Protein AF-0000000086880090 (afdb_homodimer)

Radius of gyration: 25.39 Å; Cα contacts (8 Å, |Δi|>4): 972; chains: 2; bounding box: 59×83×67 Å

pLDDT: mean 84.05, std 15.96, range [33.5, 98.44]

Sequence (552 aa):
MSNILFWSPFAGSGSTSSAVISAYAMALQYRTRILLVNTGPAESGIEASLPSIESGHTDSLFRFEEGGWDAAERLHISGSLNKHNLRDYTKPLLQERLDLLTGRINRMERSQKEHVDTLKALLNVANEYYDLVLLDVDRDGLDAAALLAQADYVVVNLTQNMRDLELFFEQIRPERLSNQNMHVVINKYDPQARATVNNIRRRFRYKGSISILPYTTGFLDAANRRDTAAYLQLEGLSDSRDPRKGSMAASMAELARLIMDGAGMRTVLKRLERGAMSNILFWSPFAGSGSTSSAVISAYAMALQYRTRILLVNTGPAESGIEASLPSIESGHTDSLFRFEEGGWDAAERLHISGSLNKHNLRDYTKPLLQERLDLLTGRINRMERSQKEHVDTLKALLNVANEYYDLVLLDVDRDGLDAAALLAQADYVVVNLTQNMRDLELFFEQIRPERLSNQNMHVVINKYDPQARATVNNIRRRFRYKGSISILPYTTGFLDAANRRDTAAYLQLEGLSDSRDPRKGSMAASMAELARLIMDGAGMRTVLKRLERGA

Solvent-accessible surface area (backbone atoms only — not comparable to full-atom values): 29354 Å² total; per-residue (Å²): 106,40,40,34,33,27,31,27,98,53,69,68,27,46,33,45,57,48,43,52,50,40,51,50,33,35,35,72,73,37,100,42,32,33,37,37,36,42,73,48,51,46,73,38,70,60,46,48,24,34,63,71,78,65,73,65,72,78,74,79,67,75,47,73,90,66,31,16,40,56,39,53,48,52,29,46,74,71,66,67,59,39,56,83,55,53,62,75,30,36,44,75,76,37,87,88,20,29,32,32,34,43,18,36,75,73,80,65,90,61,54,71,64,57,50,51,53,49,50,52,54,49,50,56,34,44,45,70,64,26,49,33,39,39,37,40,50,60,64,82,42,90,52,38,64,61,48,59,71,66,36,64,24,35,37,37,30,33,46,73,48,46,69,60,47,47,46,37,68,71,46,46,35,66,73,75,41,66,86,54,54,59,36,39,34,31,27,65,38,55,92,84,34,76,65,32,72,68,50,50,31,62,75,67,68,52,84,69,58,74,42,52,38,51,62,51,57,67,56,54,46,22,30,57,69,18,36,34,62,62,51,48,53,51,33,62,60,49,40,81,76,68,50,52,87,73,34,66,34,37,25,36,51,50,42,26,50,51,50,35,52,71,61,57,41,48,64,51,51,50,47,52,59,66,69,95,107,40,40,34,33,27,32,28,96,52,68,67,28,46,34,45,59,49,43,52,48,40,51,51,34,35,36,74,75,37,101,42,33,34,37,38,36,40,73,47,50,46,72,38,70,62,46,47,24,33,64,71,78,66,71,67,71,77,74,76,68,77,46,72,89,67,30,16,41,57,38,52,48,52,30,45,75,71,67,66,60,37,56,82,54,51,63,75,29,36,43,76,77,37,88,90,20,28,32,33,33,43,18,36,76,74,82,64,90,63,53,69,64,60,49,50,54,50,49,52,54,50,49,56,34,44,46,70,62,25,50,32,39,40,36,41,49,61,64,84,42,91,53,40,64,62,49,59,72,67,36,62,23,35,38,38,29,33,47,72,48,47,68,60,46,49,47,37,69,70,46,46,35,66,72,73,42,66,86,53,52,58,36,39,36,31,25,65,39,54,91,84,34,76,65,34,71,69,49,48,30,61,74,66,68,50,84,70,58,73,41,51,37,50,61,50,58,67,56,54,45,22,32,57,68,18,35,34,64,61,51,49,54,51,33,60,60,49,41,82,77,69,52,52,86,73,34,63,35,37,25,35,51,50,41,26,50,51,51,35,53,72,60,56,40,50,64,49,51,51,47,52,58,69,70,96

Structure (mmCIF, N/CA/C/O backbone):
data_AF-0000000086880090-model_v1
#
loop_
_entity.id
_entity.type
_entity.pdbx_description
1 polymer 'AAA domain-containing protein'
#
loop_
_atom_site.group_PDB
_atom_site.id
_atom_site.type_symbol
_atom_site.label_atom_id
_atom_site.label_alt_id
_atom_site.label_comp_id
_atom_site.label_asym_id
_atom_site.label_entity_id
_atom_site.label_seq_id
_atom_site.pdbx_PDB_ins_code
_atom_site.Cartn_x
_atom_site.Cartn_y
_atom_site.Cartn_z
_atom_site.occupancy
_atom_site.B_iso_or_equiv
_atom_site.auth_seq_id
_atom_site.auth_comp_id
_atom_site.auth_asym_id
_atom_site.auth_atom_id
_atom_site.pdbx_PDB_model_num
ATOM 1 N N . MET A 1 1 ? 3.793 31.688 6.883 1 72.12 1 MET A N 1
ATOM 2 C CA . MET A 1 1 ? 2.717 30.766 6.512 1 72.12 1 MET A CA 1
ATOM 3 C C . MET A 1 1 ? 3.186 29.781 5.457 1 72.12 1 MET A C 1
ATOM 5 O O . MET A 1 1 ? 3.943 30.141 4.551 1 72.12 1 MET A O 1
ATOM 9 N N . SER A 1 2 ? 3.139 28.516 5.812 1 85.12 2 SER A N 1
ATOM 10 C CA . SER A 1 2 ? 3.771 27.516 4.961 1 85.12 2 SER A CA 1
ATOM 11 C C . SER A 1 2 ? 2.766 26.469 4.508 1 85.12 2 SER A C 1
ATOM 13 O O . SER A 1 2 ? 1.924 26.031 5.293 1 85.12 2 SER A O 1
ATOM 15 N N . ASN A 1 3 ? 2.777 26.25 3.232 1 91.5 3 ASN A N 1
ATOM 16 C CA . ASN A 1 3 ? 2.059 25.125 2.646 1 91.5 3 ASN A CA 1
ATOM 17 C C . ASN A 1 3 ? 2.934 23.875 2.578 1 91.5 3 ASN A C 1
ATOM 19 O O . ASN A 1 3 ? 3.965 23.875 1.904 1 91.5 3 ASN A O 1
ATOM 23 N N . ILE A 1 4 ? 2.438 22.906 3.318 1 94.31 4 ILE A N 1
ATOM 24 C CA . ILE A 1 4 ? 3.191 21.656 3.375 1 94.31 4 ILE A CA 1
ATOM 25 C C . ILE A 1 4 ? 2.414 20.547 2.664 1 94.31 4 ILE A C 1
ATOM 27 O O . ILE A 1 4 ? 1.263 20.266 3.01 1 94.31 4 ILE A O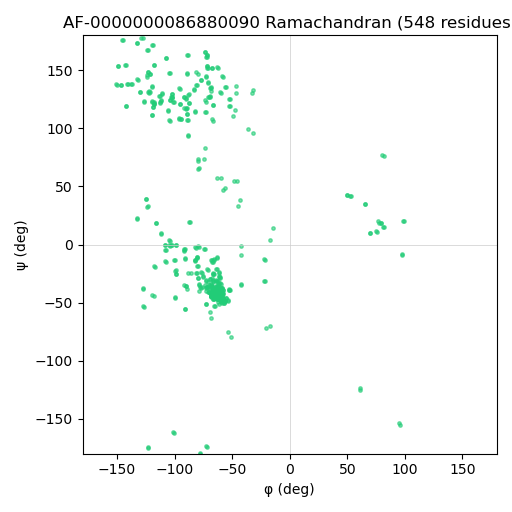 1
ATOM 31 N N . LEU A 1 5 ? 3.049 19.969 1.725 1 93.38 5 LEU A N 1
ATOM 32 C CA . LEU A 1 5 ? 2.406 18.922 0.937 1 93.38 5 LEU A CA 1
ATOM 33 C C . LEU A 1 5 ? 2.881 17.531 1.376 1 93.38 5 LEU A C 1
ATOM 35 O O . LEU A 1 5 ? 4.086 17.297 1.482 1 93.38 5 LEU A O 1
ATOM 39 N N . PHE A 1 6 ? 1.954 16.672 1.699 1 95.5 6 PHE A N 1
ATOM 40 C CA . PHE A 1 6 ? 2.25 15.266 1.931 1 95.5 6 PHE A CA 1
ATOM 41 C C . PHE A 1 6 ? 2.018 14.445 0.667 1 95.5 6 PHE A C 1
ATOM 43 O O . PHE A 1 6 ? 0.902 14.406 0.142 1 95.5 6 PHE A O 1
ATOM 50 N N . TRP A 1 7 ? 3.035 13.812 0.22 1 93.5 7 TRP A N 1
ATOM 51 C CA . TRP A 1 7 ? 2.977 13.195 -1.102 1 93.5 7 TRP A CA 1
ATOM 52 C C . TRP A 1 7 ? 3.854 11.953 -1.162 1 93.5 7 TRP A C 1
ATOM 54 O O . TRP A 1 7 ? 4.805 11.812 -0.387 1 93.5 7 TRP A O 1
ATOM 64 N N . SER A 1 8 ? 3.48 11.055 -2.039 1 94.56 8 SER A N 1
ATOM 65 C CA . SER A 1 8 ? 4.293 9.891 -2.379 1 94.56 8 SER A CA 1
ATOM 66 C C . SER A 1 8 ? 4.117 9.5 -3.844 1 94.56 8 SER A C 1
ATOM 68 O O . SER A 1 8 ? 3.006 9.547 -4.375 1 94.56 8 SER A O 1
ATOM 70 N N . PRO A 1 9 ? 5.203 9.195 -4.469 1 91.12 9 PRO A N 1
ATOM 71 C CA . PRO A 1 9 ? 5.047 8.68 -5.832 1 91.12 9 PRO A CA 1
ATOM 72 C C . PRO A 1 9 ? 4.523 7.25 -5.863 1 91.12 9 PRO A C 1
ATOM 74 O O . PRO A 1 9 ? 4.219 6.723 -6.938 1 91.12 9 PRO A O 1
ATOM 77 N N . PHE A 1 10 ? 4.363 6.641 -4.684 1 90.25 10 PHE A N 1
ATOM 78 C CA . PHE A 1 10 ? 3.98 5.234 -4.645 1 90.25 10 PHE A CA 1
ATOM 79 C C . PHE A 1 10 ? 2.676 5.051 -3.877 1 90.25 10 PHE A C 1
ATOM 81 O O . PHE A 1 10 ? 2.434 5.734 -2.879 1 90.25 10 PHE A O 1
ATOM 88 N N . ALA A 1 11 ? 1.92 4.07 -4.328 1 83.62 11 ALA A N 1
ATOM 89 C CA . ALA A 1 11 ? 0.669 3.748 -3.646 1 83.62 11 ALA A CA 1
ATOM 90 C C . ALA A 1 11 ? 0.93 2.959 -2.367 1 83.62 11 ALA A C 1
ATOM 92 O O . ALA A 1 11 ? 1.826 2.111 -2.324 1 83.62 11 ALA A O 1
ATOM 93 N N . GLY A 1 12 ? 0.155 3.281 -1.361 1 87.38 12 GLY A N 1
ATOM 94 C CA . GLY A 1 12 ? 0.191 2.477 -0.151 1 87.38 12 GLY A CA 1
ATOM 95 C C . GLY A 1 12 ? 1.375 2.797 0.743 1 87.38 12 GLY A C 1
ATOM 96 O O . GLY A 1 12 ? 1.764 1.98 1.581 1 87.38 12 GLY A O 1
ATOM 97 N N . SER A 1 13 ? 1.98 3.949 0.539 1 92.81 13 SER A N 1
ATOM 98 C CA . SER A 1 13 ? 3.186 4.293 1.286 1 92.81 13 SER A CA 1
ATOM 99 C C . SER A 1 13 ? 2.842 4.848 2.664 1 92.81 13 SER A C 1
ATOM 101 O O . SER A 1 13 ? 3.721 5 3.514 1 92.81 13 SER A O 1
ATOM 103 N N . GLY A 1 14 ? 1.614 5.207 2.895 1 93.38 14 GLY A N 1
ATOM 104 C CA . GLY A 1 14 ? 1.23 5.727 4.195 1 93.38 14 GLY A CA 1
ATOM 105 C C . GLY A 1 14 ? 1.157 7.242 4.234 1 93.38 14 GLY A C 1
ATOM 106 O O . GLY A 1 14 ? 1.216 7.844 5.309 1 93.38 14 GLY A O 1
ATOM 107 N N . SER A 1 15 ? 1.037 7.914 3.107 1 93.94 15 SER A N 1
ATOM 108 C CA . SER A 1 15 ? 1.013 9.367 3.002 1 93.94 15 SER A CA 1
ATOM 109 C C . SER A 1 15 ? -0.162 9.961 3.773 1 93.94 15 SER A C 1
ATOM 111 O O . SER A 1 15 ? -0.002 10.938 4.504 1 93.94 15 SER A O 1
ATOM 113 N N . THR A 1 16 ? -1.313 9.359 3.643 1 93.38 16 THR A N 1
ATOM 114 C CA . THR A 1 16 ? -2.512 9.828 4.328 1 93.38 16 THR A CA 1
ATOM 115 C C . THR A 1 16 ? -2.338 9.742 5.84 1 93.38 16 THR A C 1
ATOM 117 O O . THR A 1 16 ? -2.611 10.711 6.559 1 93.38 16 THR A O 1
ATOM 120 N N . SER A 1 17 ? -1.848 8.633 6.285 1 95.25 17 SER A N 1
ATOM 121 C CA . SER A 1 17 ? -1.604 8.453 7.715 1 95.25 17 SER A CA 1
ATOM 122 C C . SER A 1 17 ? -0.568 9.445 8.227 1 95.25 17 SER A C 1
ATOM 124 O O . SER A 1 17 ? -0.733 10.031 9.297 1 95.25 17 SER A O 1
ATOM 126 N N . SER A 1 18 ? 0.436 9.609 7.457 1 96.88 18 SER A N 1
ATOM 127 C CA . SER A 1 18 ? 1.493 10.547 7.82 1 96.88 18 SER A CA 1
ATOM 128 C C . SER A 1 18 ? 0.951 11.969 7.965 1 96.88 18 SER A C 1
ATOM 130 O O . SER A 1 18 ? 1.354 12.703 8.867 1 96.88 18 SER A O 1
ATOM 132 N N . ALA A 1 19 ? 0.094 12.352 7.105 1 96.62 19 ALA A N 1
ATOM 133 C CA . ALA A 1 19 ? -0.501 13.68 7.145 1 96.62 19 ALA A CA 1
ATOM 134 C C . ALA A 1 19 ? -1.297 13.891 8.43 1 96.62 19 ALA A C 1
ATOM 136 O O . ALA A 1 19 ? -1.12 14.898 9.117 1 96.62 19 ALA A O 1
ATOM 137 N N . VAL A 1 20 ? -2.086 12.953 8.758 1 96.5 20 VAL A N 1
ATOM 138 C CA . VAL A 1 20 ? -2.928 13.062 9.945 1 96.5 20 VAL A CA 1
ATOM 139 C C . VAL A 1 20 ? -2.057 13.039 11.203 1 96.5 20 VAL A C 1
ATOM 141 O O . VAL A 1 20 ? -2.254 13.836 12.117 1 96.5 20 VAL A O 1
ATOM 144 N N . ILE A 1 21 ? -1.117 12.148 11.234 1 96.88 21 ILE A N 1
ATOM 145 C CA . ILE A 1 21 ? -0.225 12.016 12.383 1 96.88 21 ILE A CA 1
ATOM 146 C C . ILE A 1 21 ? 0.552 13.32 12.578 1 96.88 21 ILE A C 1
ATOM 148 O O . ILE A 1 21 ? 0.657 13.82 13.703 1 96.88 21 ILE A O 1
ATOM 152 N N . SER A 1 22 ? 1.035 13.852 11.484 1 96.69 22 SER A N 1
ATOM 153 C CA . SER A 1 22 ? 1.801 15.094 11.547 1 96.69 22 SER A CA 1
ATOM 154 C C . SER A 1 22 ? 0.937 16.25 12.039 1 96.69 22 SER A C 1
ATOM 156 O O . SER A 1 22 ? 1.379 17.062 12.852 1 96.69 22 SER A O 1
ATOM 158 N N . ALA A 1 23 ? -0.239 16.328 11.5 1 96.56 23 ALA A N 1
ATOM 159 C CA . ALA A 1 23 ? -1.153 17.391 11.891 1 96.56 23 ALA A CA 1
ATOM 160 C C . ALA A 1 23 ? -1.397 17.391 13.398 1 96.56 23 ALA A C 1
ATOM 162 O O . ALA A 1 23 ? -1.254 18.406 14.062 1 96.56 23 ALA A O 1
ATOM 163 N N . TYR A 1 24 ? -1.695 16.25 13.938 1 95.25 24 TYR A N 1
ATOM 164 C CA . TYR A 1 24 ? -1.95 16.141 15.367 1 95.25 24 TYR A CA 1
ATOM 165 C C . TYR A 1 24 ? -0.673 16.375 16.172 1 95.25 24 TYR A C 1
ATOM 167 O O . TYR A 1 24 ? -0.695 17.047 17.203 1 95.25 24 TYR A O 1
ATOM 175 N N . ALA A 1 25 ? 0.396 15.773 15.711 1 95.06 25 ALA A N 1
ATOM 176 C CA . ALA A 1 25 ? 1.664 15.938 16.406 1 95.06 25 ALA A CA 1
ATOM 177 C C . ALA A 1 25 ? 2.029 17.422 16.531 1 95.06 25 ALA A C 1
ATOM 179 O O . ALA A 1 25 ? 2.373 17.891 17.625 1 95.06 25 ALA A O 1
ATOM 180 N N . MET A 1 26 ? 1.94 18.125 15.469 1 94.44 26 MET A N 1
ATOM 181 C CA . MET A 1 26 ? 2.295 19.547 15.461 1 94.44 26 MET A CA 1
ATOM 182 C C . MET A 1 26 ? 1.302 20.359 16.281 1 94.44 26 MET A C 1
ATOM 184 O O . MET A 1 26 ? 1.698 21.25 17.047 1 94.44 26 MET A O 1
ATOM 188 N N . ALA A 1 27 ? 0.046 20.031 16.094 1 93.69 27 ALA A N 1
ATOM 189 C CA . ALA A 1 27 ? -0.988 20.781 16.812 1 93.69 27 ALA A CA 1
ATOM 190 C C . ALA A 1 27 ? -0.855 20.594 18.328 1 93.69 27 ALA A C 1
ATOM 192 O O . ALA A 1 27 ? -1.131 21.5 19.094 1 93.69 27 ALA A O 1
ATOM 193 N N . LEU A 1 28 ? -0.481 19.438 18.719 1 90.56 28 LEU A N 1
ATOM 194 C CA . LEU A 1 28 ? -0.385 19.125 20.141 1 90.56 28 LEU A CA 1
ATOM 195 C C . LEU A 1 28 ? 0.905 19.688 20.734 1 90.56 28 LEU A C 1
ATOM 197 O O . LEU A 1 28 ? 0.948 20.047 21.922 1 90.56 28 LEU A O 1
ATOM 201 N N . GLN A 1 29 ? 1.884 19.797 19.984 1 88.62 29 GLN A N 1
ATOM 202 C CA . GLN A 1 29 ? 3.201 20.125 20.516 1 88.62 29 GLN A CA 1
ATOM 203 C C . GLN A 1 29 ? 3.502 21.609 20.359 1 88.62 29 GLN A C 1
ATOM 205 O O . GLN A 1 29 ? 4.316 22.172 21.094 1 88.62 29 GLN A O 1
ATOM 210 N N . TYR A 1 30 ? 2.85 22.172 19.375 1 88.06 30 TYR A N 1
ATOM 211 C CA . TYR A 1 30 ? 3.143 23.562 19.094 1 88.06 30 TYR A CA 1
ATOM 212 C C . TYR A 1 30 ? 1.874 24.406 19.141 1 88.06 30 TYR A C 1
ATOM 214 O O . TYR A 1 30 ? 0.781 23.922 18.844 1 88.06 30 TYR A O 1
ATOM 222 N N . ARG A 1 31 ? 1.976 25.625 19.578 1 85 31 ARG A N 1
ATOM 223 C CA . ARG A 1 31 ? 0.855 26.562 19.562 1 85 31 ARG A CA 1
ATOM 224 C C . ARG A 1 31 ? 0.672 27.156 18.172 1 85 31 ARG A C 1
ATOM 226 O O . ARG A 1 31 ? 1.007 28.328 17.953 1 85 31 ARG A O 1
ATOM 233 N N . THR A 1 32 ? 0.215 26.422 17.281 1 88.5 32 THR A N 1
ATOM 234 C CA . THR A 1 32 ? 0.031 26.812 15.883 1 88.5 32 THR A CA 1
ATOM 235 C C . THR A 1 32 ? -1.363 26.422 15.391 1 88.5 32 THR A C 1
ATOM 237 O O . THR A 1 32 ? -1.929 25.422 15.836 1 88.5 32 THR A O 1
ATOM 240 N N . ARG A 1 33 ? -1.876 27.281 14.617 1 92.44 33 ARG A N 1
ATOM 241 C CA . ARG A 1 33 ? -3.143 26.984 13.961 1 92.44 33 ARG A CA 1
ATOM 242 C C . ARG A 1 33 ? -2.918 26.25 12.648 1 92.44 33 ARG A C 1
ATOM 244 O O . ARG A 1 33 ? -2.268 26.766 11.742 1 92.44 33 ARG A O 1
ATOM 251 N N . ILE A 1 34 ? -3.506 25.062 12.562 1 95.38 34 ILE A N 1
ATOM 252 C CA . ILE A 1 34 ? -3.219 24.203 11.422 1 95.38 34 ILE A CA 1
ATOM 253 C C . ILE A 1 34 ? -4.516 23.875 10.68 1 95.38 34 ILE A C 1
ATOM 255 O O . ILE A 1 34 ? -5.535 23.578 11.305 1 95.38 34 ILE A O 1
ATOM 259 N N . LEU A 1 35 ? -4.445 24.047 9.383 1 95.25 35 LEU A N 1
ATOM 260 C CA . LEU A 1 35 ? -5.52 23.562 8.516 1 95.25 35 LEU A CA 1
ATOM 261 C C . LEU A 1 35 ? -5.09 22.312 7.77 1 95.25 35 LEU A C 1
ATOM 263 O O . LEU A 1 35 ? -4.102 22.328 7.031 1 95.25 35 LEU A O 1
ATOM 267 N N . LEU A 1 36 ? -5.75 21.219 8.055 1 95.5 36 LEU A N 1
ATOM 268 C CA . LEU A 1 36 ? -5.57 19.984 7.309 1 95.5 36 LEU A CA 1
ATOM 269 C C . LEU A 1 36 ? -6.578 19.891 6.164 1 95.5 36 LEU A C 1
ATOM 271 O O . LEU A 1 36 ? -7.785 20.031 6.383 1 95.5 36 LEU A O 1
ATOM 275 N N . VAL A 1 37 ? -6.066 19.656 4.945 1 92.44 37 VAL A N 1
ATOM 276 C CA . VAL A 1 37 ? -6.93 19.719 3.771 1 92.44 37 VAL A CA 1
ATOM 277 C C . VAL A 1 37 ? -6.973 18.359 3.09 1 92.44 37 VAL A C 1
ATOM 279 O O . VAL A 1 37 ? -5.934 17.781 2.75 1 92.44 37 VAL A O 1
ATOM 282 N N . ASN A 1 38 ? -8.148 17.812 2.957 1 90.56 38 ASN A N 1
ATOM 283 C CA . ASN A 1 38 ? -8.375 16.656 2.096 1 90.56 38 ASN A CA 1
ATOM 284 C C . ASN A 1 38 ? -8.555 17.078 0.639 1 90.56 38 ASN A C 1
ATOM 286 O O . ASN A 1 38 ? -9.555 17.703 0.285 1 90.56 38 ASN A O 1
ATOM 290 N N . THR A 1 39 ? -7.68 16.719 -0.225 1 85.94 39 THR A N 1
ATOM 291 C CA . THR A 1 39 ? -7.738 17.156 -1.616 1 85.94 39 THR A CA 1
ATOM 292 C C . THR A 1 39 ? -8.516 16.156 -2.465 1 85.94 39 THR A C 1
ATOM 294 O O . THR A 1 39 ? -8.734 16.375 -3.656 1 85.94 39 THR A O 1
ATOM 297 N N . GLY A 1 40 ? -8.898 15.062 -1.869 1 81.62 40 GLY A N 1
ATOM 298 C CA . GLY A 1 40 ? -9.68 14.047 -2.557 1 81.62 40 GLY A CA 1
ATOM 299 C C . GLY A 1 40 ? -11.156 14.102 -2.238 1 81.62 40 GLY A C 1
ATOM 300 O O . GLY A 1 40 ? -11.664 15.148 -1.819 1 81.62 40 GLY A O 1
ATOM 301 N N . PRO A 1 41 ? -11.82 13.023 -2.527 1 82.81 41 PRO A N 1
ATOM 302 C CA . PRO A 1 41 ? -13.258 12.977 -2.223 1 82.81 41 PRO A CA 1
ATOM 303 C C . PRO A 1 41 ? -13.539 12.969 -0.722 1 82.81 41 PRO A C 1
ATOM 305 O O . PRO A 1 41 ? -12.719 12.484 0.063 1 82.81 41 PRO A O 1
ATOM 308 N N . ALA A 1 42 ? -14.695 13.5 -0.476 1 83.25 42 ALA A N 1
ATOM 309 C CA . ALA A 1 42 ? -15.133 13.461 0.916 1 83.25 42 ALA A CA 1
ATOM 310 C C . ALA A 1 42 ? -15.203 12.023 1.432 1 83.25 42 ALA A C 1
ATOM 312 O O . ALA A 1 42 ? -15.438 11.094 0.659 1 83.25 42 ALA A O 1
ATOM 313 N N . GLU A 1 43 ? -14.883 11.836 2.688 1 83.25 43 GLU A N 1
ATOM 314 C CA . GLU A 1 43 ? -14.977 10.57 3.416 1 83.25 43 GLU A CA 1
ATOM 315 C C . GLU A 1 43 ? -13.867 9.609 3.01 1 83.25 43 GLU A C 1
ATOM 317 O O . GLU A 1 43 ? -13.906 8.422 3.342 1 83.25 43 GLU A O 1
ATOM 322 N N . SER A 1 44 ? -12.922 10.125 2.295 1 85.5 44 SER A N 1
ATOM 323 C CA . SER A 1 44 ? -11.766 9.32 1.904 1 85.5 44 SER A CA 1
ATOM 324 C C . SER A 1 44 ? -10.469 9.906 2.447 1 85.5 44 SER A C 1
ATOM 326 O O . SER A 1 44 ? -10.484 10.969 3.078 1 85.5 44 SER A O 1
ATOM 328 N N . GLY A 1 45 ? -9.445 9.172 2.281 1 87.56 45 GLY A N 1
ATOM 329 C CA . GLY A 1 45 ? -8.164 9.68 2.734 1 87.56 45 GLY A CA 1
ATOM 330 C C . GLY A 1 45 ? -8.125 9.953 4.227 1 87.56 45 GLY A C 1
ATOM 331 O O . GLY A 1 45 ? -8.469 9.086 5.031 1 87.56 45 GLY A O 1
ATOM 332 N N . ILE A 1 46 ? -7.77 11.18 4.547 1 89.44 46 ILE A N 1
ATOM 333 C CA . ILE A 1 46 ? -7.562 11.562 5.938 1 89.44 46 ILE A CA 1
ATOM 334 C C . ILE A 1 46 ? -8.883 11.484 6.695 1 89.44 46 ILE A C 1
ATOM 336 O O . ILE A 1 46 ? -8.898 11.234 7.902 1 89.44 46 ILE A O 1
ATOM 340 N N . GLU A 1 47 ? -9.992 11.609 6.027 1 89.75 47 GLU A N 1
ATOM 341 C CA . GLU A 1 47 ? -11.305 11.609 6.676 1 89.75 47 GLU A CA 1
ATOM 342 C C . GLU A 1 47 ? -11.727 10.195 7.062 1 89.75 47 GLU A C 1
ATOM 344 O O . GLU A 1 47 ? -12.508 10.016 8 1 89.75 47 GLU A O 1
ATOM 349 N N . ALA A 1 48 ? -11.18 9.273 6.383 1 88.25 48 ALA A N 1
ATOM 350 C CA . ALA A 1 48 ? -11.617 7.891 6.531 1 88.25 48 ALA A CA 1
ATOM 351 C C . ALA A 1 48 ? -11.281 7.352 7.918 1 88.25 48 ALA A C 1
ATOM 353 O O . ALA A 1 48 ? -11.922 6.414 8.406 1 88.25 48 ALA A O 1
ATOM 354 N N . SER A 1 49 ? -10.312 7.875 8.57 1 91.88 49 SER A N 1
ATOM 355 C CA . SER A 1 49 ? -9.867 7.363 9.859 1 91.88 49 SER A CA 1
ATOM 356 C C . SER A 1 49 ? -10.375 8.234 11.008 1 91.88 49 SER A C 1
ATOM 358 O O . SER A 1 49 ? -10.055 7.984 12.172 1 91.88 49 SER A O 1
ATOM 360 N N . LEU A 1 50 ? -11.086 9.266 10.648 1 91.12 50 LEU A N 1
ATOM 361 C CA . LEU A 1 50 ? -11.617 10.203 11.633 1 91.12 50 LEU A CA 1
ATOM 362 C C . LEU A 1 50 ? -13.117 9.984 11.828 1 91.12 50 LEU A C 1
ATOM 364 O O . LEU A 1 50 ? -13.797 9.453 10.945 1 91.12 50 LEU A O 1
ATOM 368 N N . PRO A 1 51 ? -13.586 10.219 13.016 1 82.06 51 PRO A N 1
ATOM 369 C CA . PRO A 1 51 ? -15.016 10.008 13.258 1 82.06 51 PRO A CA 1
ATOM 370 C C . PRO A 1 51 ? -15.906 10.797 12.305 1 82.06 51 PRO A C 1
ATOM 372 O O . PRO A 1 51 ? -15.555 11.906 11.898 1 82.06 51 PRO A O 1
ATOM 375 N N . SER A 1 52 ? -16.922 9.922 11.875 1 68.25 52 SER A N 1
ATOM 376 C CA . SER A 1 52 ? -17.906 10.625 11.055 1 68.25 52 SER A CA 1
ATOM 377 C C . SER A 1 52 ? -18.688 11.641 11.883 1 68.25 52 SER A C 1
ATOM 379 O O . SER A 1 52 ? -18.922 11.422 13.078 1 68.25 52 SER A O 1
ATOM 381 N N . ILE A 1 53 ? -18.562 12.695 11.844 1 52.66 53 ILE A N 1
ATOM 382 C CA . ILE A 1 53 ? -19.438 13.594 12.57 1 52.66 53 ILE A CA 1
ATOM 383 C C . ILE A 1 53 ? -20.891 13.18 12.359 1 52.66 53 ILE A C 1
ATOM 385 O O . ILE A 1 53 ? -21.422 13.297 11.25 1 52.66 53 ILE A O 1
ATOM 389 N N . GLU A 1 54 ? -21.203 11.914 12.664 1 46.44 54 GLU A N 1
ATOM 390 C CA . GLU A 1 54 ? -22.656 11.695 12.703 1 46.44 54 GLU A CA 1
ATOM 391 C C . GLU A 1 54 ? -23.391 12.938 13.18 1 46.44 54 GLU A C 1
ATOM 393 O O . GLU A 1 54 ? -22.844 13.734 13.945 1 46.44 54 GLU A O 1
ATOM 398 N N . SER A 1 55 ? -24.391 13.281 12.398 1 38.47 55 SER A N 1
ATOM 399 C CA . SER A 1 55 ? -25.469 14.188 12.742 1 38.47 55 SER A CA 1
ATOM 400 C C . SER A 1 55 ? -25.969 13.945 14.156 1 38.47 55 SER A C 1
ATOM 402 O O . SER A 1 55 ? -27.125 14.266 14.484 1 38.47 55 SER A O 1
ATOM 404 N N . GLY A 1 56 ? -25.531 13.07 14.93 1 35.56 56 GLY A N 1
ATOM 405 C CA . GLY A 1 56 ? -26.422 12.969 16.078 1 35.56 56 GLY A CA 1
ATOM 406 C C . GLY A 1 56 ? -26.703 14.305 16.719 1 35.56 56 GLY A C 1
ATOM 407 O O . GLY A 1 56 ? -27.531 14.398 17.641 1 35.56 56 GLY A O 1
ATOM 408 N N . HIS A 1 57 ? -25.812 14.945 17.594 1 35 57 HIS A N 1
ATOM 409 C CA . HIS A 1 57 ? -26.5 16.078 18.188 1 35 57 HIS A CA 1
ATOM 410 C C . HIS A 1 57 ? -27.219 16.906 17.125 1 35 57 HIS A C 1
ATOM 412 O O . HIS A 1 57 ? -26.672 17.125 16.031 1 35 57 HIS A O 1
ATOM 418 N N . THR A 1 58 ? -28.672 16.938 17.234 1 34.53 58 THR A N 1
ATOM 419 C CA . THR A 1 58 ? -29.719 17.719 16.594 1 34.53 58 THR A CA 1
ATOM 420 C C . THR A 1 58 ? -29.156 19.016 16.016 1 34.53 58 THR A C 1
ATOM 422 O O . THR A 1 58 ? -29.547 19.422 14.906 1 34.53 58 THR A O 1
ATOM 425 N N . ASP A 1 59 ? -28.797 19.969 16.953 1 33.5 59 ASP A N 1
ATOM 426 C CA . ASP A 1 59 ? -28.828 21.406 16.672 1 33.5 59 ASP A CA 1
ATOM 427 C C . ASP A 1 59 ? -27.766 21.797 15.664 1 33.5 59 ASP A C 1
ATOM 429 O O . ASP A 1 59 ? -27.922 22.766 14.922 1 33.5 59 ASP A O 1
ATOM 433 N N . SER A 1 60 ? -26.5 21.594 16.047 1 35.22 60 SER A N 1
ATOM 434 C CA . SER A 1 60 ? -25.641 22.344 15.141 1 35.22 60 SER A CA 1
ATOM 435 C C . SER A 1 60 ? -25.547 21.672 13.773 1 35.22 60 SER A C 1
ATOM 437 O O . SER A 1 60 ? -25.078 20.531 13.664 1 35.22 60 SER A O 1
ATOM 439 N N . LEU A 1 61 ? -26.531 21.703 12.914 1 35.5 61 LEU A N 1
ATOM 440 C CA . LEU A 1 61 ? -26.812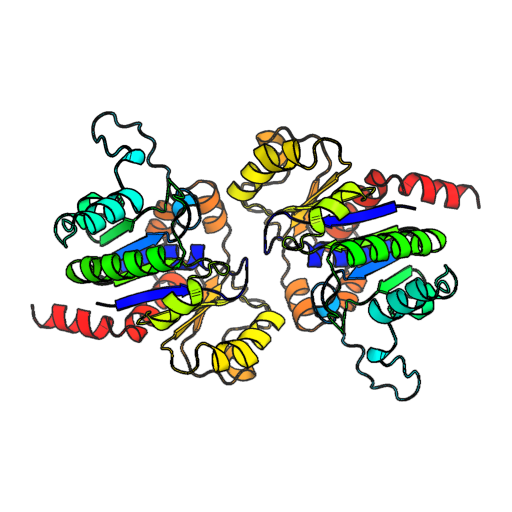 21.578 11.492 1 35.5 61 LEU A CA 1
ATOM 441 C C . LEU A 1 61 ? -25.547 21.688 10.656 1 35.5 61 LEU A C 1
ATOM 443 O O . LEU A 1 61 ? -25.469 22.5 9.734 1 35.5 61 LEU A O 1
ATOM 447 N N . PHE A 1 62 ? -24.375 21.609 11.109 1 38.94 62 PHE A N 1
ATOM 448 C CA . PHE A 1 62 ? -23.391 21.672 10.031 1 38.94 62 PHE A CA 1
ATOM 449 C C . PHE A 1 62 ? -23.609 20.531 9.047 1 38.94 62 PHE A C 1
ATOM 451 O O . PHE A 1 62 ? -23.297 19.375 9.359 1 38.94 62 PHE A O 1
ATOM 458 N N . ARG A 1 63 ? -24.75 20.375 8.445 1 40.91 63 ARG A N 1
ATOM 459 C CA . ARG A 1 63 ? -24.969 19.484 7.309 1 40.91 63 ARG A CA 1
ATOM 460 C C . ARG A 1 63 ? -23.734 19.375 6.438 1 40.91 63 ARG A C 1
ATOM 462 O O . ARG A 1 63 ? -23.188 20.391 5.984 1 40.91 63 ARG A O 1
ATOM 469 N N . PHE A 1 64 ? -22.859 18.453 6.52 1 45.34 64 PHE A N 1
ATOM 470 C CA . PHE A 1 64 ? -21.781 18.109 5.613 1 45.34 64 PHE A CA 1
ATOM 471 C C . PHE A 1 64 ? -22.047 18.641 4.211 1 45.34 64 PHE A C 1
ATOM 473 O O . PHE A 1 64 ? -21.125 19 3.486 1 45.34 64 PHE A O 1
ATOM 480 N N . GLU A 1 65 ? -23.406 18.688 3.895 1 48.38 65 GLU A N 1
ATOM 481 C CA . GLU A 1 65 ? -23.812 19.172 2.574 1 48.38 65 GLU A CA 1
ATOM 482 C C . GLU A 1 65 ? -23.375 20.609 2.35 1 48.38 65 GLU A C 1
ATOM 484 O O . GLU A 1 65 ? -23.156 21.031 1.213 1 48.38 65 GLU A O 1
ATOM 489 N N . GLU A 1 66 ? -23.172 21.438 3.535 1 56.28 66 GLU A N 1
ATOM 490 C CA . GLU A 1 66 ? -23 22.891 3.395 1 56.28 66 GLU A CA 1
ATOM 491 C C . GLU A 1 66 ? -21.562 23.312 3.68 1 56.28 66 GLU A C 1
ATOM 493 O O . GLU A 1 66 ? -21.203 24.469 3.463 1 56.28 66 GLU A O 1
ATOM 498 N N . GLY A 1 67 ? -20.688 22.391 4.008 1 63.88 67 GLY A N 1
ATOM 499 C CA . GLY A 1 67 ? -19.328 22.797 4.312 1 63.88 67 GLY A CA 1
ATOM 500 C C . GLY A 1 67 ? -18.281 22.031 3.514 1 63.88 67 GLY A C 1
ATOM 501 O O . GLY A 1 67 ? -18.594 21.406 2.5 1 63.88 67 GLY A O 1
ATOM 502 N N . GLY A 1 68 ? -17.078 22.344 3.684 1 78.94 68 GLY A N 1
ATOM 503 C CA . GLY A 1 68 ? -15.969 21.672 3.039 1 78.94 68 GLY A CA 1
ATOM 504 C C . GLY A 1 68 ? -15.516 22.359 1.76 1 78.94 68 GLY A C 1
ATOM 505 O O . GLY A 1 68 ? -15.711 23.562 1.591 1 78.94 68 GLY A O 1
ATOM 506 N N . TRP A 1 69 ? -14.992 21.547 1.015 1 80.31 69 TRP A N 1
ATOM 507 C CA . TRP A 1 69 ? -14.383 22.047 -0.212 1 80.31 69 TRP A CA 1
ATOM 508 C C . TRP A 1 69 ? -15.43 22.688 -1.121 1 80.31 69 TRP A C 1
ATOM 510 O O . TRP A 1 69 ? -15.188 23.75 -1.699 1 80.31 69 TRP A O 1
ATOM 520 N N . ASP A 1 70 ? -16.578 22.141 -1.206 1 82.81 70 ASP A N 1
ATOM 521 C CA . ASP A 1 70 ? -17.625 22.625 -2.105 1 82.81 70 ASP A CA 1
ATOM 522 C C . ASP A 1 70 ? -18.125 24 -1.688 1 82.81 70 ASP A C 1
ATOM 524 O O . ASP A 1 70 ? -18.297 24.891 -2.531 1 82.81 70 ASP A O 1
ATOM 528 N N . ALA A 1 71 ? -18.281 24.156 -0.429 1 83.06 71 ALA A N 1
ATOM 529 C CA . ALA A 1 71 ? -18.734 25.438 0.088 1 83.06 71 ALA A CA 1
ATOM 530 C C . ALA A 1 71 ? -17.656 26.5 -0.1 1 83.06 71 ALA A C 1
ATOM 532 O O . ALA A 1 71 ? -17.938 27.641 -0.503 1 83.06 71 ALA A O 1
ATOM 533 N N . ALA A 1 72 ? -16.422 26.141 0.225 1 82.94 72 ALA A N 1
ATOM 534 C CA . ALA A 1 72 ? -15.312 27.062 0.051 1 82.94 72 ALA A CA 1
ATOM 535 C C . ALA A 1 72 ? -15.172 27.484 -1.41 1 82.94 72 ALA A C 1
ATOM 537 O O . ALA A 1 72 ? -14.906 28.656 -1.705 1 82.94 72 ALA A O 1
ATOM 538 N N . GLU A 1 73 ? -15.383 26.531 -2.244 1 82.75 73 GLU A N 1
ATOM 539 C CA . GLU A 1 73 ? -15.305 26.812 -3.674 1 82.75 73 GLU A CA 1
ATOM 540 C C . GLU A 1 73 ? -16.406 27.766 -4.109 1 82.75 73 GLU A C 1
ATOM 542 O O . GLU A 1 73 ? -16.172 28.688 -4.898 1 82.75 73 GLU A O 1
ATOM 547 N N . ARG A 1 74 ? -17.562 27.562 -3.703 1 84.06 74 ARG A N 1
ATOM 548 C CA . ARG A 1 74 ? -18.672 28.438 -4.02 1 84.06 74 ARG A CA 1
ATOM 549 C C . ARG A 1 74 ? -18.406 29.859 -3.537 1 84.06 74 ARG A C 1
ATOM 551 O O . ARG A 1 74 ? -18.703 30.828 -4.246 1 84.06 74 ARG A O 1
ATOM 558 N N . LEU A 1 75 ? -17.906 29.969 -2.4 1 83.38 75 LEU A N 1
ATOM 559 C CA . LEU A 1 75 ? -17.562 31.281 -1.847 1 83.38 75 LEU A CA 1
ATOM 560 C C . LEU A 1 75 ? -16.484 31.953 -2.674 1 83.38 75 LEU A C 1
ATOM 562 O O . LEU A 1 75 ? -16.516 33.188 -2.871 1 83.38 75 LEU A O 1
ATOM 566 N N . HIS A 1 76 ? -15.555 31.141 -3.104 1 82.19 76 HIS A N 1
ATOM 567 C CA . HIS A 1 76 ? -14.492 31.688 -3.941 1 82.19 76 HIS A CA 1
ATOM 568 C C . HIS A 1 76 ? -15.047 32.219 -5.258 1 82.19 76 HIS A C 1
ATOM 570 O O . HIS A 1 76 ? -14.695 33.312 -5.68 1 82.19 76 HIS A O 1
ATOM 576 N N . ILE A 1 77 ? -15.883 31.469 -5.848 1 82.81 77 ILE A N 1
ATOM 577 C CA . ILE A 1 77 ? -16.469 31.844 -7.125 1 82.81 77 ILE A CA 1
ATOM 578 C C . ILE A 1 77 ? -17.281 33.125 -6.957 1 82.81 77 ILE A C 1
ATOM 580 O O . ILE A 1 77 ? -17.266 34 -7.836 1 82.81 77 ILE A O 1
ATOM 584 N N . SER A 1 78 ? -17.906 33.281 -5.852 1 86.81 78 SER A N 1
ATOM 585 C CA . SER A 1 78 ? -18.703 34.469 -5.59 1 86.81 78 SER A CA 1
ATOM 586 C C . SER A 1 78 ? -17.844 35.625 -5.152 1 86.81 78 SER A C 1
ATOM 588 O O . SER A 1 78 ? -18.328 36.75 -5.023 1 86.81 78 SER A O 1
ATOM 590 N N . GLY A 1 79 ? -16.578 35.375 -4.852 1 85.38 79 GLY A N 1
ATOM 591 C CA . GLY A 1 79 ? -15.664 36.406 -4.426 1 85.38 79 GLY A CA 1
ATOM 592 C C . GLY A 1 79 ? -15.797 36.75 -2.955 1 85.38 79 GLY A C 1
ATOM 593 O O . GLY A 1 79 ? -15.32 37.812 -2.514 1 85.38 79 GLY A O 1
ATOM 594 N N . SER A 1 80 ? -16.453 35.906 -2.227 1 87.69 80 SER A N 1
ATOM 595 C CA . SER A 1 80 ? -16.781 36.219 -0.838 1 87.69 80 SER A CA 1
ATOM 596 C C . SER A 1 80 ? -15.875 35.469 0.127 1 87.69 80 SER A C 1
ATOM 598 O O . SER A 1 80 ? -15.953 35.656 1.342 1 87.69 80 SER A O 1
ATOM 600 N N . LEU A 1 81 ? -15.023 34.688 -0.417 1 86.25 81 LEU A N 1
ATOM 601 C CA . LEU A 1 81 ? -14.141 33.906 0.441 1 86.25 81 LEU A CA 1
ATOM 602 C C . LEU A 1 81 ? -13.086 34.781 1.092 1 86.25 81 LEU A C 1
ATOM 604 O O . LEU A 1 81 ? -12.414 35.562 0.408 1 86.25 81 LEU A O 1
ATOM 608 N N . ASN A 1 82 ? -13.023 34.781 2.385 1 86.38 82 ASN A N 1
ATOM 609 C CA . ASN A 1 82 ? -12 35.5 3.129 1 86.38 82 ASN A CA 1
ATOM 610 C C . ASN A 1 82 ? -11.594 34.75 4.395 1 86.38 82 ASN A C 1
ATOM 612 O O . ASN A 1 82 ? -12.141 33.719 4.703 1 86.38 82 ASN A O 1
ATOM 616 N N . LYS A 1 83 ? -10.578 35.281 5.125 1 82.94 83 LYS A N 1
ATOM 617 C CA . LYS A 1 83 ? -9.969 34.594 6.27 1 82.94 83 LYS A CA 1
ATOM 618 C C . LYS A 1 83 ? -10.977 34.406 7.398 1 82.94 83 LYS A C 1
ATOM 620 O O . LYS A 1 83 ? -10.844 33.5 8.211 1 82.94 83 LYS A O 1
ATOM 625 N N . HIS A 1 84 ? -12.07 35.219 7.43 1 83.31 84 HIS A N 1
ATOM 626 C CA . HIS A 1 84 ? -13.023 35.188 8.531 1 83.31 84 HIS A CA 1
ATOM 627 C C . HIS A 1 84 ? -14.086 34.125 8.32 1 83.31 84 HIS A C 1
ATOM 629 O O . HIS A 1 84 ? -14.633 33.594 9.281 1 83.31 84 HIS A O 1
ATOM 635 N N . ASN A 1 85 ? -14.305 33.781 7.039 1 86.75 85 ASN A N 1
ATOM 636 C CA . ASN A 1 85 ? -15.398 32.844 6.805 1 86.75 85 ASN A CA 1
ATOM 637 C C . ASN A 1 85 ? -14.883 31.453 6.43 1 86.75 85 ASN A C 1
ATOM 639 O O . ASN A 1 85 ? -15.625 30.469 6.488 1 86.75 85 ASN A O 1
ATOM 643 N N . LEU A 1 86 ? -13.633 31.328 6.07 1 86.81 86 LEU A N 1
ATOM 644 C CA . LEU A 1 86 ? -13.109 30.016 5.699 1 86.81 86 LEU A CA 1
ATOM 645 C C . LEU A 1 86 ? -13.258 29.031 6.848 1 86.81 86 LEU A C 1
ATOM 647 O O . LEU A 1 86 ? -13.648 27.875 6.637 1 86.81 86 LEU A O 1
ATOM 651 N N . ARG A 1 87 ? -13 29.484 7.961 1 87.38 87 ARG A N 1
ATOM 652 C CA . ARG A 1 87 ? -13.031 28.625 9.148 1 87.38 87 ARG A CA 1
ATOM 653 C C . ARG A 1 87 ? -14.43 28.062 9.367 1 87.38 87 ARG A C 1
ATOM 655 O O . ARG A 1 87 ? -14.578 26.938 9.867 1 87.38 87 ARG A O 1
ATOM 662 N N . ASP A 1 88 ? -15.422 28.844 8.875 1 86.69 88 ASP A N 1
ATOM 663 C CA . ASP A 1 88 ? -16.812 28.422 9.062 1 86.69 88 ASP A CA 1
ATOM 664 C C . ASP A 1 88 ? -17.125 27.172 8.25 1 86.69 88 ASP A C 1
ATOM 666 O O . ASP A 1 88 ? -18.125 26.5 8.5 1 86.69 88 ASP A O 1
ATOM 670 N N . TYR A 1 89 ? -16.25 26.922 7.402 1 86.31 89 TYR A N 1
ATOM 671 C CA . TYR A 1 89 ? -16.531 25.812 6.512 1 86.31 89 TYR A CA 1
ATOM 672 C C . TYR A 1 89 ? -15.586 24.641 6.789 1 86.31 89 TYR A C 1
ATOM 674 O O . TYR A 1 89 ? -15.508 23.688 6 1 86.31 89 TYR A O 1
ATOM 682 N N . THR A 1 90 ? -14.867 24.75 7.859 1 90.62 90 THR A N 1
ATOM 683 C CA . THR A 1 90 ? -13.961 23.688 8.266 1 90.62 90 THR A CA 1
ATOM 684 C C . THR A 1 90 ? -14.516 22.953 9.484 1 90.62 90 THR A C 1
ATOM 686 O O . THR A 1 90 ? -15.422 23.438 10.156 1 90.62 90 THR A O 1
ATOM 689 N N . LYS A 1 91 ? -14.016 21.781 9.695 1 90.12 91 LYS A N 1
ATOM 690 C CA . LYS A 1 91 ? -14.352 20.984 10.867 1 90.12 91 LYS A CA 1
ATOM 691 C C . LYS A 1 91 ? -13.242 21.062 11.914 1 90.12 91 LYS A C 1
ATOM 693 O O . LYS A 1 91 ? -12.078 20.766 11.617 1 90.12 91 LYS A O 1
ATOM 698 N N . PRO A 1 92 ? -13.602 21.5 13.125 1 91.62 92 PRO A N 1
ATOM 699 C CA . PRO A 1 92 ? -12.57 21.516 14.164 1 91.62 92 PRO A CA 1
ATOM 700 C C . PRO A 1 92 ? -12.18 20.109 14.625 1 91.62 92 PRO A C 1
ATOM 702 O O . PRO A 1 92 ? -13.047 19.297 14.938 1 91.62 92 PRO A O 1
ATOM 705 N N . LEU A 1 93 ? -10.969 19.797 14.602 1 92.69 93 LEU A N 1
ATOM 706 C CA . LEU A 1 93 ? -10.453 18.531 15.102 1 92.69 93 LEU A CA 1
ATOM 707 C C . LEU A 1 93 ? -9.859 18.688 16.5 1 92.69 93 LEU A C 1
ATOM 709 O O . LEU A 1 93 ? -10.047 17.828 17.359 1 92.69 93 LEU A O 1
ATOM 713 N N . LEU A 1 94 ? -9.094 19.703 16.688 1 90.94 94 LEU A N 1
ATOM 714 C CA . LEU A 1 94 ? -8.602 20.188 17.969 1 90.94 94 LEU A CA 1
ATOM 715 C C . LEU A 1 94 ? -8.914 21.672 18.141 1 90.94 94 LEU A C 1
ATOM 717 O O . LEU A 1 94 ? -8.516 22.5 17.312 1 90.94 94 LEU A O 1
ATOM 721 N N . GLN A 1 95 ? -9.57 21.953 19.156 1 88.19 95 GLN A N 1
ATOM 722 C CA . GLN A 1 95 ? -10.07 23.312 19.359 1 88.19 95 GLN A CA 1
ATOM 723 C C . GLN A 1 95 ? -8.945 24.344 19.234 1 88.19 95 GLN A C 1
ATOM 725 O O . GLN A 1 95 ? -7.938 24.25 19.938 1 88.19 95 GLN A O 1
ATOM 730 N N . GLU A 1 96 ? -9.094 25.203 18.312 1 88.81 96 GLU A N 1
ATOM 731 C CA . GLU A 1 96 ? -8.258 26.391 18.094 1 88.81 96 GLU A CA 1
ATOM 732 C C . GLU A 1 96 ? -6.863 25.984 17.609 1 88.81 96 GLU A C 1
ATOM 734 O O . GLU A 1 96 ? -5.934 26.797 17.641 1 88.81 96 GLU A O 1
ATOM 739 N N . ARG A 1 97 ? -6.734 24.734 17.281 1 92.69 97 ARG A N 1
ATOM 740 C CA . ARG A 1 97 ? -5.391 24.312 16.891 1 92.69 97 ARG A CA 1
ATOM 741 C C . ARG A 1 97 ? -5.398 23.609 15.539 1 92.69 97 ARG A C 1
ATOM 743 O O . ARG A 1 97 ? -4.48 23.781 14.742 1 92.69 97 ARG A O 1
ATOM 750 N N . LEU A 1 98 ? -6.43 22.844 15.336 1 94.94 98 LEU A N 1
ATOM 751 C CA . LEU A 1 98 ? -6.434 22 14.148 1 94.94 98 LEU A CA 1
ATOM 752 C C . LEU A 1 98 ? -7.832 21.922 13.547 1 94.94 98 LEU A C 1
ATOM 754 O O . LEU A 1 98 ? -8.781 21.484 14.203 1 94.94 98 LEU A O 1
ATOM 758 N N . ASP A 1 99 ? -7.922 22.375 12.312 1 93.94 99 ASP A N 1
ATOM 759 C CA . ASP A 1 99 ? -9.172 22.297 11.562 1 93.94 99 ASP A CA 1
ATOM 760 C C . ASP A 1 99 ? -9.008 21.422 10.32 1 93.94 99 ASP A C 1
ATOM 762 O O . ASP A 1 99 ? -7.895 21.25 9.812 1 93.94 99 ASP A O 1
ATOM 766 N N . LEU A 1 100 ? -10.109 20.859 9.883 1 94.56 100 LEU A N 1
ATOM 767 C CA . LEU A 1 100 ? -10.133 20.016 8.688 1 94.56 100 LEU A CA 1
ATOM 768 C C . LEU A 1 100 ? -11.031 20.609 7.617 1 94.56 100 LEU A C 1
ATOM 770 O O . LEU A 1 100 ? -12.188 20.953 7.883 1 94.56 100 LEU A O 1
ATOM 774 N N . LEU A 1 101 ? -10.453 20.859 6.5 1 91.75 101 LEU A N 1
ATOM 775 C CA . LEU A 1 101 ? -11.273 21.109 5.316 1 91.75 101 LEU A CA 1
ATOM 776 C C . LEU A 1 101 ? -11.578 19.812 4.586 1 91.75 101 LEU A C 1
ATOM 778 O O . LEU A 1 101 ? -10.688 19.203 3.988 1 91.75 101 LEU A O 1
ATOM 782 N N . THR A 1 102 ? -12.797 19.422 4.602 1 90.12 102 THR A N 1
ATOM 783 C CA . THR A 1 102 ? -13.203 18.125 4.059 1 90.12 102 THR A CA 1
ATOM 784 C C . THR A 1 102 ? -13.141 18.141 2.533 1 90.12 102 THR A C 1
ATOM 786 O O . THR A 1 102 ? -13.078 19.203 1.918 1 90.12 102 THR A O 1
ATOM 789 N N . GLY A 1 103 ? -13.102 16.938 2.033 1 86.5 103 GLY A N 1
ATOM 790 C CA . GLY A 1 103 ? -12.984 16.766 0.593 1 86.5 103 GLY A CA 1
ATOM 791 C C . GLY A 1 103 ? -14.258 17.125 -0.154 1 86.5 103 GLY A C 1
ATOM 792 O O . GLY A 1 103 ? -15.203 17.656 0.437 1 86.5 103 GLY A O 1
ATOM 793 N N . ARG A 1 104 ? -14.141 16.828 -1.436 1 81.5 104 ARG A N 1
ATOM 794 C CA . ARG A 1 104 ? -15.234 17.203 -2.332 1 81.5 104 ARG A CA 1
ATOM 795 C C . ARG A 1 104 ? -16.344 16.156 -2.307 1 81.5 104 ARG A C 1
ATOM 797 O O . ARG A 1 104 ? -16.078 14.945 -2.309 1 81.5 104 ARG A O 1
ATOM 804 N N . ILE A 1 105 ? -17.547 16.609 -2.195 1 75.56 105 ILE A N 1
ATOM 805 C CA . ILE A 1 105 ? -18.703 15.719 -2.281 1 75.56 105 ILE A CA 1
ATOM 806 C C . ILE A 1 105 ? -19.172 15.633 -3.73 1 75.56 105 ILE A C 1
ATOM 808 O O . ILE A 1 105 ? -19.453 14.539 -4.23 1 75.56 105 ILE A O 1
ATOM 812 N N . ASN A 1 106 ? -19.438 16.859 -4.27 1 63.69 106 ASN A N 1
ATOM 813 C CA . ASN A 1 106 ? -19.953 16.922 -5.633 1 63.69 106 ASN A CA 1
ATOM 814 C C . ASN A 1 106 ? -18.828 16.984 -6.656 1 63.69 106 ASN A C 1
ATOM 816 O O . ASN A 1 106 ? -18 17.891 -6.617 1 63.69 106 ASN A O 1
ATOM 820 N N . ARG A 1 107 ? -18.422 15.836 -7.184 1 57.12 107 ARG A N 1
ATOM 821 C CA . ARG A 1 107 ? -17.422 15.867 -8.242 1 57.12 107 ARG A CA 1
ATOM 822 C C . ARG A 1 107 ? -17.906 16.703 -9.422 1 57.12 107 ARG A C 1
ATOM 824 O O . ARG A 1 107 ? -18.531 16.188 -10.352 1 57.12 107 ARG A O 1
ATOM 831 N N . MET A 1 108 ? -18.422 17.844 -9.211 1 52.25 108 MET A N 1
ATOM 832 C CA . MET A 1 108 ? -18.734 18.562 -10.438 1 52.25 108 MET A CA 1
ATOM 833 C C . MET A 1 108 ? -17.562 18.516 -11.414 1 52.25 108 MET A C 1
ATOM 835 O O . MET A 1 108 ? -16.406 18.516 -11 1 52.25 108 MET A O 1
ATOM 839 N N . GLU A 1 109 ? -17.844 18.172 -12.609 1 55.41 109 GLU A N 1
ATOM 840 C CA . GLU A 1 109 ? -17.047 18.031 -13.82 1 55.41 109 GLU A CA 1
ATOM 841 C C . GLU A 1 109 ? -16.078 19.188 -13.984 1 55.41 109 GLU A C 1
ATOM 843 O O . GLU A 1 109 ? -16.297 20.078 -14.805 1 55.41 109 GLU A O 1
ATOM 848 N N . ARG A 1 110 ? -15.5 19.656 -12.93 1 61.75 110 ARG A N 1
ATOM 849 C CA . ARG A 1 110 ? -14.594 20.75 -13.258 1 61.75 110 ARG A CA 1
ATOM 850 C C . ARG A 1 110 ? -13.266 20.234 -13.797 1 61.75 110 ARG A C 1
ATOM 852 O O . ARG A 1 110 ? -12.867 19.109 -13.492 1 61.75 110 ARG A O 1
ATOM 859 N N . SER A 1 111 ? -12.844 21.109 -14.672 1 67.94 111 SER A N 1
ATOM 860 C CA . SER A 1 111 ? -11.547 20.797 -15.266 1 67.94 111 SER A CA 1
ATOM 861 C C . SER A 1 111 ? -10.445 20.766 -14.203 1 67.94 111 SER A C 1
ATOM 863 O O . SER A 1 111 ? -10.594 21.359 -13.133 1 67.94 111 SER A O 1
ATOM 865 N N . GLN A 1 112 ? -9.523 20.078 -14.398 1 71.69 112 GLN A N 1
ATOM 866 C CA . GLN A 1 112 ? -8.344 20 -13.539 1 71.69 112 GLN A CA 1
ATOM 867 C C . GLN A 1 112 ? -7.762 21.375 -13.273 1 71.69 112 GLN A C 1
ATOM 869 O O . GLN A 1 112 ? -7.34 21.672 -12.148 1 71.69 112 GLN A O 1
ATOM 874 N N . LYS A 1 113 ? -7.766 22.188 -14.266 1 72.44 113 LYS A N 1
ATOM 875 C CA . LYS A 1 113 ? -7.215 23.547 -14.141 1 72.44 113 LYS A CA 1
ATOM 876 C C . LYS A 1 113 ? -8.031 24.375 -13.156 1 72.44 113 LYS A C 1
ATOM 878 O O . LYS A 1 113 ? -7.469 25.078 -12.312 1 72.44 113 LYS A O 1
ATOM 883 N N . GLU A 1 114 ? -9.281 24.312 -13.266 1 74.88 114 GLU A N 1
ATOM 884 C CA . GLU A 1 114 ? -10.164 25.062 -12.375 1 74.88 114 GLU A CA 1
ATOM 885 C C . GLU A 1 114 ? -9.984 24.625 -10.922 1 74.88 114 GLU A C 1
ATOM 887 O O . GLU A 1 114 ? -10.039 25.453 -10.008 1 74.88 114 GLU A O 1
ATOM 892 N N . HIS A 1 115 ? -9.719 23.422 -10.812 1 75.69 115 HIS A N 1
ATOM 893 C CA . HIS A 1 115 ? -9.508 22.891 -9.469 1 75.69 115 HIS A CA 1
ATOM 894 C C . HIS A 1 115 ? -8.227 23.438 -8.852 1 75.69 115 HIS A C 1
ATOM 896 O O . HIS A 1 115 ? -8.219 23.844 -7.691 1 75.69 115 HIS A O 1
ATOM 902 N N . VAL A 1 116 ? -7.254 23.484 -9.68 1 75.75 116 VAL A N 1
ATOM 903 C CA . VAL A 1 116 ? -5.965 23.953 -9.188 1 75.75 116 VAL A CA 1
ATOM 904 C C . VAL A 1 116 ? -6.055 25.438 -8.844 1 75.75 116 VAL A C 1
ATOM 906 O O . VAL A 1 116 ? -5.512 25.891 -7.828 1 75.75 116 VAL A O 1
ATOM 909 N N . ASP A 1 117 ? -6.707 26.172 -9.648 1 78.25 117 ASP A N 1
ATOM 910 C CA . ASP A 1 117 ? -6.875 27.594 -9.406 1 78.25 117 ASP A CA 1
ATOM 911 C C . ASP A 1 117 ? -7.664 27.844 -8.125 1 78.25 117 ASP A C 1
ATOM 913 O O . ASP A 1 117 ? -7.32 28.734 -7.34 1 78.25 117 ASP A O 1
ATOM 917 N N . THR A 1 118 ? -8.633 27.062 -8.008 1 79.31 118 THR A N 1
ATOM 918 C CA . THR A 1 118 ? -9.438 27.203 -6.793 1 79.31 118 THR A CA 1
ATOM 919 C C . THR A 1 118 ? -8.609 26.844 -5.559 1 79.31 118 THR A C 1
ATOM 921 O O . THR A 1 118 ? -8.695 27.531 -4.535 1 79.31 118 THR A O 1
ATOM 924 N N . LEU A 1 119 ? -7.887 25.859 -5.637 1 80.62 119 LEU A N 1
ATOM 925 C CA . LEU A 1 119 ? -7.035 25.438 -4.527 1 80.62 119 LEU A CA 1
ATOM 926 C C . LEU A 1 119 ? -6.031 26.531 -4.168 1 80.62 119 LEU A C 1
ATOM 928 O O . LEU A 1 119 ? -5.824 26.828 -2.988 1 80.62 119 LEU A O 1
ATOM 932 N N . LYS A 1 120 ? -5.484 27.141 -5.141 1 81.38 120 LYS A N 1
ATOM 933 C CA . LYS A 1 120 ? -4.535 28.219 -4.902 1 81.38 120 LYS A CA 1
ATOM 934 C C . LYS A 1 120 ? -5.199 29.375 -4.156 1 81.38 120 LYS A C 1
ATOM 936 O O . LYS A 1 120 ? -4.617 29.938 -3.225 1 81.38 120 LYS A O 1
ATOM 941 N N . ALA A 1 121 ? -6.332 29.688 -4.629 1 83.06 121 ALA A N 1
ATOM 942 C CA . ALA A 1 121 ? -7.074 30.766 -3.99 1 83.06 121 ALA A CA 1
ATOM 943 C C . ALA A 1 121 ? -7.395 30.422 -2.537 1 83.06 121 ALA A C 1
ATOM 945 O O . ALA A 1 121 ? -7.254 31.281 -1.651 1 83.06 121 ALA A O 1
ATOM 946 N N . LEU A 1 122 ? -7.781 29.234 -2.352 1 83.88 122 LEU A N 1
ATOM 947 C CA . LEU A 1 122 ? -8.102 28.781 -1.004 1 83.88 122 LEU A CA 1
ATOM 948 C C . LEU A 1 122 ? -6.867 28.828 -0.109 1 83.88 122 LEU A C 1
ATOM 950 O O . LEU A 1 122 ? -6.945 29.25 1.046 1 83.88 122 LEU A O 1
ATOM 954 N N . LEU A 1 123 ? -5.805 28.406 -0.628 1 84.94 123 LEU A N 1
ATOM 955 C CA . LEU A 1 123 ? -4.562 28.391 0.135 1 84.94 123 LEU A CA 1
ATOM 956 C C . LEU A 1 123 ? -4.137 29.812 0.514 1 84.94 123 LEU A C 1
ATOM 958 O O . LEU A 1 123 ? -3.645 30.047 1.62 1 84.94 123 LEU A O 1
ATOM 962 N N . ASN A 1 124 ? -4.355 30.734 -0.394 1 87.19 124 ASN A N 1
ATOM 963 C CA . ASN A 1 124 ? -4.031 32.125 -0.109 1 87.19 124 ASN A CA 1
ATOM 964 C C . ASN A 1 124 ? -4.863 32.656 1.05 1 87.19 124 ASN A C 1
ATOM 966 O O . ASN A 1 124 ? -4.336 33.344 1.939 1 87.19 124 ASN A O 1
ATOM 970 N N . VAL A 1 125 ? -6.07 32.375 0.994 1 89.88 125 VAL A N 1
ATOM 971 C CA . VAL A 1 125 ? -6.965 32.844 2.049 1 89.88 125 VAL A CA 1
ATOM 972 C C . VAL A 1 125 ? -6.629 32.125 3.359 1 89.88 125 VAL A C 1
ATOM 974 O O . VAL A 1 125 ? -6.586 32.75 4.418 1 89.88 125 VAL A O 1
ATOM 977 N N . ALA A 1 126 ? -6.406 30.828 3.305 1 91 126 ALA A N 1
ATOM 978 C CA . ALA A 1 126 ? -6.082 30.031 4.484 1 91 126 ALA A CA 1
ATOM 979 C C . ALA A 1 126 ? -4.816 30.547 5.16 1 91 126 ALA A C 1
ATOM 981 O O . ALA A 1 126 ? -4.73 30.578 6.391 1 91 126 ALA A O 1
ATOM 982 N N . ASN A 1 127 ? -3.889 30.969 4.352 1 89.5 127 ASN A N 1
ATOM 983 C CA . ASN A 1 127 ? -2.602 31.422 4.859 1 89.5 127 ASN A CA 1
ATOM 984 C C . ASN A 1 127 ? -2.744 32.719 5.652 1 89.5 127 ASN A C 1
ATOM 986 O O . ASN A 1 127 ? -1.839 33.094 6.398 1 89.5 127 ASN A O 1
ATOM 990 N N . GLU A 1 128 ? -3.84 33.375 5.52 1 89.88 128 GLU A N 1
ATOM 991 C CA . GLU A 1 128 ? -4.086 34.594 6.277 1 89.88 128 GLU A CA 1
ATOM 992 C C . GLU A 1 128 ? -4.523 34.281 7.703 1 89.88 128 GLU A C 1
ATOM 994 O O . GLU A 1 128 ? -4.418 35.125 8.594 1 89.88 128 GLU A O 1
ATOM 999 N N . TYR A 1 129 ? -4.938 33.125 7.906 1 89.31 129 TYR A N 1
ATOM 1000 C CA . TYR A 1 129 ? -5.461 32.781 9.227 1 89.31 129 TYR A CA 1
ATOM 1001 C C . TYR A 1 129 ? -4.648 31.656 9.852 1 89.31 129 TYR A C 1
ATOM 1003 O O . TYR A 1 129 ? -4.332 31.688 11.047 1 89.31 129 TYR A O 1
ATOM 1011 N N . TYR A 1 130 ? -4.34 30.703 9.141 1 92.56 130 TYR A N 1
ATOM 1012 C CA . TYR A 1 130 ? -3.611 29.547 9.648 1 92.56 130 TYR A CA 1
ATOM 1013 C C . TYR A 1 130 ? -2.105 29.75 9.531 1 92.56 130 TYR A C 1
ATOM 1015 O O . TYR A 1 130 ? -1.632 30.391 8.586 1 92.56 130 TYR A O 1
ATOM 1023 N N . ASP A 1 131 ? -1.444 29.188 10.484 1 91.38 131 ASP A N 1
ATOM 1024 C CA . ASP A 1 131 ? 0.014 29.234 10.445 1 91.38 131 ASP A CA 1
ATOM 1025 C C . ASP A 1 131 ? 0.57 28.188 9.477 1 91.38 131 ASP A C 1
ATOM 1027 O O . ASP A 1 131 ? 1.603 28.422 8.836 1 91.38 131 ASP A O 1
ATOM 1031 N N . LEU A 1 132 ? -0.134 27.047 9.398 1 93.88 132 LEU A N 1
ATOM 1032 C CA . LEU A 1 132 ? 0.269 25.953 8.531 1 93.88 132 LEU A CA 1
ATOM 1033 C C . LEU A 1 132 ? -0.939 25.359 7.816 1 93.88 132 LEU A C 1
ATOM 1035 O O . LEU A 1 132 ? -2.002 25.188 8.422 1 93.88 132 LEU A O 1
ATOM 1039 N N . VAL A 1 133 ? -0.659 25.109 6.574 1 94.5 133 VAL A N 1
ATOM 1040 C CA . VAL A 1 133 ? -1.647 24.375 5.797 1 94.5 133 VAL A CA 1
ATOM 1041 C C . VAL A 1 133 ? -1.039 23.062 5.301 1 94.5 133 VAL A C 1
ATOM 1043 O O . VAL A 1 133 ? -0.029 23.062 4.594 1 94.5 133 VAL A O 1
ATOM 1046 N N . LEU A 1 134 ? -1.635 21.953 5.734 1 95.62 134 LEU A N 1
ATOM 1047 C CA . LEU A 1 134 ? -1.185 20.625 5.34 1 95.62 134 LEU A CA 1
ATOM 1048 C C . LEU A 1 134 ? -2.102 20.031 4.27 1 95.62 134 LEU A C 1
ATOM 1050 O O . LEU A 1 134 ? -3.32 19.969 4.457 1 95.62 134 LEU A O 1
ATOM 1054 N N . LEU A 1 135 ? -1.501 19.625 3.217 1 93.06 135 LEU A N 1
ATOM 1055 C CA . LEU A 1 135 ? -2.273 19.078 2.109 1 93.06 135 LEU A CA 1
ATOM 1056 C C . LEU A 1 135 ? -1.994 17.578 1.939 1 93.06 135 LEU A C 1
ATOM 1058 O O . LEU A 1 135 ? -0.839 17.172 1.793 1 93.06 135 LEU A O 1
ATOM 1062 N N . ASP A 1 136 ? -3.039 16.75 2.004 1 91.19 136 ASP A N 1
ATOM 1063 C CA . ASP A 1 136 ? -2.965 15.336 1.646 1 91.19 136 ASP A CA 1
ATOM 1064 C C . ASP A 1 136 ? -3.266 15.133 0.163 1 91.19 136 ASP A C 1
ATOM 1066 O O . ASP A 1 136 ? -4.414 15.242 -0.265 1 91.19 136 ASP A O 1
ATOM 1070 N N . VAL A 1 137 ? -2.242 14.828 -0.579 1 84.12 137 VAL A N 1
ATOM 1071 C CA . VAL A 1 137 ? -2.406 14.781 -2.029 1 84.12 137 VAL A CA 1
ATOM 1072 C C . VAL A 1 137 ? -2.293 13.344 -2.516 1 84.12 137 VAL A C 1
ATOM 1074 O O . VAL A 1 137 ? -1.386 12.609 -2.111 1 84.12 137 VAL A O 1
ATOM 1077 N N . ASP A 1 138 ? -3.277 12.961 -3.33 1 72.75 138 ASP A N 1
ATOM 1078 C CA . ASP A 1 138 ? -3.258 11.625 -3.934 1 72.75 138 ASP A CA 1
ATOM 1079 C C . ASP A 1 138 ? -2.201 11.539 -5.031 1 72.75 138 ASP A C 1
ATOM 1081 O O . ASP A 1 138 ? -1.949 12.516 -5.738 1 72.75 138 ASP A O 1
ATOM 1085 N N . ARG A 1 139 ? -1.549 10.414 -5.18 1 66.56 139 ARG A N 1
ATOM 1086 C CA . ARG A 1 139 ? -0.483 10.211 -6.156 1 66.56 139 ARG A CA 1
ATOM 1087 C C . ARG A 1 139 ? -0.988 10.438 -7.574 1 66.56 139 ARG A C 1
ATOM 1089 O O . ARG A 1 139 ? -0.243 10.906 -8.438 1 66.56 139 ARG A O 1
ATOM 1096 N N . ASP A 1 140 ? -2.154 9.852 -7.895 1 57.47 140 ASP A N 1
ATOM 1097 C CA . ASP A 1 140 ? -2.654 9.773 -9.266 1 57.47 140 ASP A CA 1
ATOM 1098 C C . ASP A 1 140 ? -3.291 11.102 -9.688 1 57.47 140 ASP A C 1
ATOM 1100 O O . ASP A 1 140 ? -3.721 11.242 -10.836 1 57.47 140 ASP A O 1
ATOM 1104 N N . GLY A 1 141 ? -3.328 11.969 -8.891 1 54.59 141 GLY A N 1
ATOM 1105 C CA . GLY A 1 141 ? -4.129 13.086 -9.352 1 54.59 141 GLY A CA 1
ATOM 1106 C C . GLY A 1 141 ? -3.32 14.141 -10.086 1 54.59 141 GLY A C 1
ATOM 1107 O O . GLY A 1 141 ? -2.123 14.289 -9.836 1 54.59 141 GLY A O 1
ATOM 1108 N N . LEU A 1 142 ? -3.652 14.414 -11.586 1 50.62 142 LEU A N 1
ATOM 1109 C CA . LEU A 1 142 ? -3.121 15.477 -12.438 1 50.62 142 LEU A CA 1
ATOM 1110 C C . LEU A 1 142 ? -2.609 16.641 -11.594 1 50.62 142 LEU A C 1
ATOM 1112 O O . LEU A 1 142 ? -1.681 17.344 -12 1 50.62 142 LEU A O 1
ATOM 1116 N N . ASP A 1 143 ? -2.941 16.641 -10.344 1 62.81 143 ASP A N 1
ATOM 1117 C CA . ASP A 1 143 ? -2.764 17.844 -9.523 1 62.81 143 ASP A CA 1
ATOM 1118 C C . ASP A 1 143 ? -1.476 17.75 -8.703 1 62.81 143 ASP A C 1
ATOM 1120 O O . ASP A 1 143 ? -0.934 18.781 -8.289 1 62.81 143 ASP A O 1
ATOM 1124 N N . ALA A 1 144 ? -0.821 16.578 -8.922 1 72.44 144 ALA A N 1
ATOM 1125 C CA . ALA A 1 144 ? 0.287 16.422 -7.984 1 72.44 144 ALA A CA 1
ATOM 1126 C C . ALA A 1 144 ? 1.482 17.281 -8.398 1 72.44 144 ALA A C 1
ATOM 1128 O O . ALA A 1 144 ? 2.096 17.953 -7.57 1 72.44 144 ALA A O 1
ATOM 1129 N N . ALA A 1 145 ? 1.662 17.344 -9.664 1 74.75 145 ALA A N 1
ATOM 1130 C CA . ALA A 1 145 ? 2.801 18.125 -10.141 1 74.75 145 ALA A CA 1
ATOM 1131 C C . ALA A 1 145 ? 2.615 19.609 -9.844 1 74.75 145 ALA A C 1
ATOM 1133 O O . ALA A 1 145 ? 3.549 20.281 -9.398 1 74.75 145 ALA A O 1
ATOM 1134 N N . ALA A 1 146 ? 1.453 20.062 -10.086 1 77.25 146 ALA A N 1
ATOM 1135 C CA . ALA A 1 146 ? 1.174 21.484 -9.852 1 77.25 146 ALA A CA 1
ATOM 1136 C C . ALA A 1 146 ? 1.245 21.828 -8.367 1 77.25 146 ALA A C 1
ATOM 1138 O O . ALA A 1 146 ? 1.771 22.875 -7.984 1 77.25 146 ALA A O 1
ATOM 1139 N N . LEU A 1 147 ? 0.78 20.938 -7.602 1 82.88 147 LEU A N 1
ATOM 1140 C CA . LEU A 1 147 ? 0.777 21.172 -6.164 1 82.88 147 LEU A CA 1
ATOM 1141 C C . LEU A 1 147 ? 2.189 21.078 -5.594 1 82.88 147 LEU A C 1
ATOM 1143 O O . LEU A 1 147 ? 2.557 21.859 -4.703 1 82.88 147 LEU A O 1
ATOM 1147 N N . LEU A 1 148 ? 2.893 20.156 -6.168 1 81.44 148 LEU A N 1
ATOM 1148 C CA . LEU A 1 148 ? 4.281 20 -5.742 1 81.44 148 LEU A CA 1
ATOM 1149 C C . LEU A 1 148 ? 5.078 21.266 -6.027 1 81.44 148 LEU A C 1
ATOM 1151 O O . LEU A 1 148 ? 5.879 21.703 -5.195 1 81.44 148 LEU A O 1
ATOM 1155 N N . ALA A 1 149 ? 4.77 21.844 -7.137 1 80 149 ALA A N 1
ATOM 1156 C CA . ALA A 1 149 ? 5.5 23.047 -7.547 1 80 149 ALA A CA 1
ATOM 1157 C C . ALA A 1 149 ? 5.129 24.234 -6.676 1 80 149 ALA A C 1
ATOM 1159 O O . ALA A 1 149 ? 5.93 25.172 -6.508 1 80 149 ALA A O 1
ATOM 1160 N N . GLN A 1 150 ? 4.043 24.203 -6.066 1 79.62 150 GLN A N 1
ATOM 1161 C CA . GLN A 1 150 ? 3.553 25.344 -5.312 1 79.62 150 GLN A CA 1
ATOM 1162 C C . GLN A 1 150 ? 3.832 25.188 -3.822 1 79.62 150 GLN A C 1
ATOM 1164 O O . GLN A 1 150 ? 3.738 26.156 -3.062 1 79.62 150 GLN A O 1
ATOM 1169 N N . ALA A 1 151 ? 4.172 24.062 -3.447 1 88.19 151 ALA A N 1
ATOM 1170 C CA . ALA A 1 151 ? 4.352 23.781 -2.025 1 88.19 151 ALA A CA 1
ATOM 1171 C C . ALA A 1 151 ? 5.605 24.469 -1.486 1 88.19 151 ALA A C 1
ATOM 1173 O O . ALA A 1 151 ? 6.629 24.516 -2.17 1 88.19 151 ALA A O 1
ATOM 1174 N N . ASP A 1 152 ? 5.492 25.016 -0.285 1 90.69 152 ASP A N 1
ATOM 1175 C CA . ASP A 1 152 ? 6.664 25.562 0.391 1 90.69 152 ASP A CA 1
ATOM 1176 C C . ASP A 1 152 ? 7.578 24.438 0.897 1 90.69 152 ASP A C 1
ATOM 1178 O O . ASP A 1 152 ? 8.789 24.625 0.999 1 90.69 152 ASP A O 1
ATOM 1182 N N . TYR A 1 153 ? 6.988 23.375 1.224 1 93.56 153 TYR A N 1
ATOM 1183 C CA . TYR A 1 153 ? 7.668 22.219 1.8 1 93.56 153 TYR A CA 1
ATOM 1184 C C . TYR A 1 153 ? 6.957 20.922 1.433 1 93.56 153 TYR A C 1
ATOM 1186 O O . TYR A 1 153 ? 5.723 20.875 1.407 1 93.56 153 TYR A O 1
ATOM 1194 N N . VAL A 1 154 ? 7.738 19.922 1.088 1 94.69 154 VAL A N 1
ATOM 1195 C CA . VAL A 1 154 ? 7.145 18.656 0.681 1 94.69 154 VAL A CA 1
ATOM 1196 C C . VAL A 1 154 ? 7.602 17.547 1.626 1 94.69 154 VAL A C 1
ATOM 1198 O O . VAL A 1 154 ? 8.797 17.359 1.854 1 94.69 154 VAL A O 1
ATOM 1201 N N . VAL A 1 155 ? 6.645 16.906 2.213 1 96.62 155 VAL A N 1
ATOM 1202 C CA . VAL A 1 155 ? 6.918 15.695 2.982 1 96.62 155 VAL A CA 1
ATOM 1203 C C . VAL A 1 155 ? 6.723 14.461 2.1 1 96.62 155 VAL A C 1
ATOM 1205 O O . VAL A 1 155 ? 5.59 14.102 1.768 1 96.62 155 VAL A O 1
ATOM 1208 N N . VAL A 1 156 ? 7.809 13.852 1.755 1 96.5 156 VAL A N 1
ATOM 1209 C CA . VAL A 1 156 ? 7.777 12.68 0.885 1 96.5 156 VAL A CA 1
ATOM 1210 C C . VAL A 1 156 ? 7.66 11.406 1.728 1 96.5 156 VAL A C 1
ATOM 1212 O O . VAL A 1 156 ? 8.477 11.172 2.623 1 96.5 156 VAL A O 1
ATOM 1215 N N . ASN A 1 157 ? 6.68 10.68 1.398 1 97.31 157 ASN A N 1
ATOM 1216 C CA . ASN A 1 157 ? 6.406 9.469 2.168 1 97.31 157 ASN A CA 1
ATOM 1217 C C . ASN A 1 157 ? 6.855 8.219 1.42 1 97.31 157 ASN A C 1
ATOM 1219 O O . ASN A 1 157 ? 6.434 7.984 0.286 1 97.31 157 ASN A O 1
ATOM 1223 N N . LEU A 1 158 ? 7.676 7.457 2.041 1 97.81 158 LEU A N 1
ATOM 1224 C CA . LEU A 1 158 ? 8.234 6.219 1.506 1 97.81 158 LEU A CA 1
ATOM 1225 C C . LEU A 1 158 ? 8.133 5.094 2.527 1 97.81 158 LEU A C 1
ATOM 1227 O O . LEU A 1 158 ? 7.633 5.297 3.635 1 97.81 158 LEU A O 1
ATOM 1231 N N . THR A 1 159 ? 8.477 3.928 2.09 1 97.81 159 THR A N 1
ATOM 1232 C CA . THR A 1 159 ? 8.625 2.77 2.963 1 97.81 159 THR A CA 1
ATOM 1233 C C . THR A 1 159 ? 10.023 2.172 2.834 1 97.81 159 THR A C 1
ATOM 1235 O O . THR A 1 159 ? 10.891 2.742 2.166 1 97.81 159 THR A O 1
ATOM 1238 N N . GLN A 1 160 ? 10.219 1.081 3.492 1 97.81 160 GLN A N 1
ATOM 1239 C CA . GLN A 1 160 ? 11.531 0.44 3.465 1 97.81 160 GLN A CA 1
ATOM 1240 C C . GLN A 1 160 ? 11.656 -0.502 2.271 1 97.81 160 GLN A C 1
ATOM 1242 O O . GLN A 1 160 ? 12.477 -1.421 2.283 1 97.81 160 GLN A O 1
ATOM 1247 N N . ASN A 1 161 ? 10.812 -0.322 1.256 1 95.88 161 ASN A N 1
ATOM 1248 C CA . ASN A 1 161 ? 10.93 -1.042 -0.007 1 95.88 161 ASN A CA 1
ATOM 1249 C C . ASN A 1 161 ? 12.102 -0.524 -0.837 1 95.88 161 ASN A C 1
ATOM 1251 O O . ASN A 1 161 ? 12.047 0.586 -1.368 1 95.88 161 ASN A O 1
ATOM 1255 N N . MET A 1 162 ? 13.086 -1.336 -1.025 1 96.12 162 MET A N 1
ATOM 1256 C CA . MET A 1 162 ? 14.336 -0.895 -1.631 1 96.12 162 MET A CA 1
ATOM 1257 C C . MET A 1 162 ? 14.125 -0.506 -3.09 1 96.12 162 MET A C 1
ATOM 1259 O O . MET A 1 162 ? 14.773 0.419 -3.588 1 96.12 162 MET A O 1
ATOM 1263 N N . ARG A 1 163 ? 13.289 -1.183 -3.814 1 93.5 163 ARG A N 1
ATOM 1264 C CA . ARG A 1 163 ? 13.031 -0.828 -5.207 1 93.5 163 ARG A CA 1
ATOM 1265 C C . ARG A 1 163 ? 12.422 0.566 -5.309 1 93.5 163 ARG A C 1
ATOM 1267 O O . ARG A 1 163 ? 12.812 1.358 -6.168 1 93.5 163 ARG A O 1
ATOM 1274 N N . ASP A 1 164 ? 11.461 0.804 -4.465 1 94.94 164 ASP A N 1
ATOM 1275 C CA . ASP A 1 164 ? 10.844 2.125 -4.426 1 94.94 164 ASP A CA 1
ATOM 1276 C C . ASP A 1 164 ? 11.867 3.195 -4.035 1 94.94 164 ASP A C 1
ATOM 1278 O O . ASP A 1 164 ? 11.875 4.289 -4.605 1 94.94 164 ASP A O 1
ATOM 1282 N N . LEU A 1 165 ? 12.688 2.869 -3.049 1 97.75 165 LEU A N 1
ATOM 1283 C CA . LEU A 1 165 ? 13.711 3.807 -2.602 1 97.75 165 LEU A CA 1
ATOM 1284 C C . LEU A 1 165 ? 14.672 4.141 -3.734 1 97.75 165 LEU A C 1
ATOM 1286 O O . LEU A 1 165 ? 15 5.312 -3.953 1 97.75 165 LEU A O 1
ATOM 1290 N N . GLU A 1 166 ? 15.086 3.141 -4.441 1 96.62 166 GLU A N 1
ATOM 1291 C CA . GLU A 1 166 ? 15.984 3.344 -5.578 1 96.62 166 GLU A CA 1
ATOM 1292 C C . GLU A 1 166 ? 15.336 4.227 -6.641 1 96.62 166 GLU A C 1
ATOM 1294 O O . GLU A 1 166 ? 15.945 5.184 -7.117 1 96.62 166 GLU A O 1
ATOM 1299 N N . LEU A 1 167 ? 14.172 3.893 -6.941 1 94.56 167 LEU A N 1
ATOM 1300 C CA . LEU A 1 167 ? 13.469 4.668 -7.953 1 94.56 167 LEU A CA 1
ATOM 1301 C C . LEU A 1 167 ? 13.312 6.121 -7.516 1 94.56 167 LEU A C 1
ATOM 1303 O O . LEU A 1 167 ? 13.508 7.039 -8.312 1 94.56 167 LEU A O 1
ATOM 1307 N N . PHE A 1 168 ? 12.961 6.316 -6.27 1 96.88 168 PHE A N 1
ATOM 1308 C CA . PHE A 1 168 ? 12.742 7.668 -5.77 1 96.88 168 PHE A CA 1
ATOM 1309 C C . PHE A 1 168 ? 14.047 8.461 -5.77 1 96.88 168 PHE A C 1
ATOM 1311 O O . PHE A 1 168 ? 14.117 9.539 -6.355 1 96.88 168 PHE A O 1
ATOM 1318 N N . PHE A 1 169 ? 15.062 7.98 -5.188 1 97.25 169 PHE A N 1
ATOM 1319 C CA . PHE A 1 169 ? 16.281 8.75 -4.957 1 97.25 169 PHE A CA 1
ATOM 1320 C C . PHE A 1 169 ? 17.078 8.891 -6.246 1 97.25 169 PHE A C 1
ATOM 1322 O O . PHE A 1 169 ? 17.781 9.891 -6.441 1 97.25 169 PHE A O 1
ATOM 1329 N N . GLU A 1 170 ? 16.938 7.949 -7.148 1 96.38 170 GLU A N 1
ATOM 1330 C CA . GLU A 1 170 ? 17.812 7.953 -8.32 1 96.38 170 GLU A CA 1
ATOM 1331 C C . GLU A 1 170 ? 17.109 8.555 -9.531 1 96.38 170 GLU A C 1
ATOM 1333 O O . GLU A 1 170 ? 17.75 9.016 -10.477 1 96.38 170 GLU A O 1
ATOM 1338 N N . GLN A 1 171 ? 15.836 8.547 -9.516 1 95.06 171 GLN A N 1
ATOM 1339 C CA . GLN A 1 171 ? 15.148 9 -10.719 1 95.06 171 GLN A CA 1
ATOM 1340 C C . GLN A 1 171 ? 14.133 10.094 -10.383 1 95.06 171 GLN A C 1
ATOM 1342 O O . GLN A 1 171 ? 14.234 11.211 -10.891 1 95.06 171 GLN A O 1
ATOM 1347 N N . ILE A 1 172 ? 13.289 9.891 -9.516 1 93.31 172 ILE A N 1
ATOM 1348 C CA . ILE A 1 172 ? 12.148 10.781 -9.297 1 93.31 172 ILE A CA 1
ATO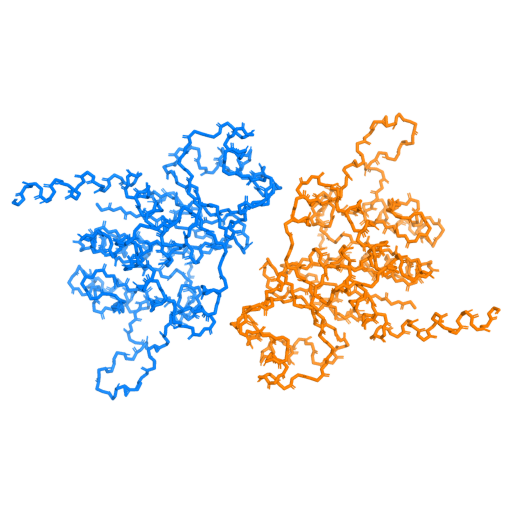M 1349 C C . ILE A 1 172 ? 12.625 12.078 -8.641 1 93.31 172 ILE A C 1
ATOM 1351 O O . ILE A 1 172 ? 12.297 13.164 -9.109 1 93.31 172 ILE A O 1
ATOM 1355 N N . ARG A 1 173 ? 13.367 11.969 -7.582 1 93.25 173 ARG A N 1
ATOM 1356 C CA . ARG A 1 173 ? 13.805 13.148 -6.844 1 93.25 173 ARG A CA 1
ATOM 1357 C C . ARG A 1 173 ? 14.633 14.07 -7.73 1 93.25 173 ARG A C 1
ATOM 1359 O O . ARG A 1 173 ? 14.344 15.266 -7.836 1 93.25 173 ARG A O 1
ATOM 1366 N N . PRO A 1 174 ? 15.648 13.594 -8.453 1 90.75 174 PRO A N 1
ATOM 1367 C CA . PRO A 1 174 ? 16.438 14.484 -9.32 1 90.75 174 PRO A CA 1
ATOM 1368 C C . PRO A 1 174 ? 15.602 15.133 -10.414 1 90.75 174 PRO A C 1
ATOM 1370 O O . PRO A 1 174 ? 15.867 16.266 -10.812 1 90.75 174 PRO A O 1
ATOM 1373 N N . GLU A 1 175 ? 14.539 14.461 -10.812 1 88.06 175 GLU A N 1
ATOM 1374 C CA . GLU A 1 175 ? 13.766 14.938 -11.953 1 88.06 175 GLU A CA 1
ATOM 1375 C C . GLU A 1 175 ? 12.656 15.891 -11.508 1 88.06 175 GLU A C 1
ATOM 1377 O O . GLU A 1 175 ? 12.359 16.875 -12.195 1 88.06 175 GLU A O 1
ATOM 1382 N N . ARG A 1 176 ? 12.117 15.586 -10.375 1 85.56 176 ARG A N 1
ATOM 1383 C CA . ARG A 1 176 ? 10.875 16.281 -10.047 1 85.56 176 ARG A CA 1
ATOM 1384 C C . ARG A 1 176 ? 11.039 17.125 -8.789 1 85.56 176 ARG A C 1
ATOM 1386 O O . ARG A 1 176 ? 10.242 18.031 -8.547 1 85.56 176 ARG A O 1
ATOM 1393 N N . LEU A 1 177 ? 12.07 16.844 -7.969 1 86.94 177 LEU A N 1
ATOM 1394 C CA . LEU A 1 177 ? 12.148 17.484 -6.664 1 86.94 177 LEU A CA 1
ATOM 1395 C C . LEU A 1 177 ? 13.547 18.047 -6.414 1 86.94 177 LEU A C 1
ATOM 1397 O O . LEU A 1 177 ? 13.969 18.188 -5.262 1 86.94 177 LEU A O 1
ATOM 1401 N N . SER A 1 178 ? 14.25 18.281 -7.391 1 81.31 178 SER A N 1
ATOM 1402 C CA . SER A 1 178 ? 15.648 18.656 -7.266 1 81.31 178 SER A CA 1
ATOM 1403 C C . SER A 1 178 ? 15.805 19.938 -6.449 1 81.31 178 SER A C 1
ATOM 1405 O O . SER A 1 178 ? 16.734 20.062 -5.652 1 81.31 178 SER A O 1
ATOM 1407 N N . ASN A 1 179 ? 14.938 20.828 -6.512 1 81.5 179 ASN A N 1
ATOM 1408 C CA . ASN A 1 179 ? 15.102 22.109 -5.832 1 81.5 179 ASN A CA 1
ATOM 1409 C C . ASN A 1 179 ? 14.039 22.312 -4.75 1 81.5 179 ASN A C 1
ATOM 1411 O O . ASN A 1 179 ? 13.859 23.422 -4.25 1 81.5 179 ASN A O 1
ATOM 1415 N N . GLN A 1 180 ? 13.5 21.25 -4.418 1 85.25 180 GLN A N 1
ATOM 1416 C CA . GLN A 1 180 ? 12.406 21.359 -3.457 1 85.25 180 GLN A CA 1
ATOM 1417 C C . GLN A 1 180 ? 12.898 21.125 -2.031 1 85.25 180 GLN A C 1
ATOM 1419 O O . GLN A 1 180 ? 13.734 20.25 -1.79 1 85.25 180 GLN A O 1
ATOM 1424 N N . ASN A 1 181 ? 12.453 22.016 -1.131 1 90.5 181 ASN A N 1
ATOM 1425 C CA . ASN A 1 181 ? 12.602 21.703 0.287 1 90.5 181 ASN A CA 1
ATOM 1426 C C . ASN A 1 181 ? 11.727 20.516 0.689 1 90.5 181 ASN A C 1
ATOM 1428 O O . ASN A 1 181 ? 10.516 20.531 0.491 1 90.5 181 ASN A O 1
ATOM 1432 N N . MET A 1 182 ? 12.438 19.5 1.172 1 94.56 182 MET A N 1
ATOM 1433 C CA . MET A 1 182 ? 11.617 18.312 1.422 1 94.56 182 MET A CA 1
ATOM 1434 C C . MET A 1 182 ? 12.078 17.594 2.684 1 94.56 182 MET A C 1
ATOM 1436 O O . MET A 1 182 ? 13.188 17.812 3.162 1 94.56 182 MET A O 1
ATOM 1440 N N . HIS A 1 183 ? 11.195 16.906 3.244 1 96.75 183 HIS A N 1
ATOM 1441 C CA . HIS A 1 183 ? 11.422 15.945 4.324 1 96.75 183 HIS A CA 1
ATOM 1442 C C . HIS A 1 183 ? 10.984 14.539 3.92 1 96.75 183 HIS A C 1
ATOM 1444 O O . HIS A 1 183 ? 9.93 14.367 3.299 1 96.75 183 HIS A O 1
ATOM 1450 N N . VAL A 1 184 ? 11.805 13.562 4.242 1 97.94 184 VAL A N 1
ATOM 1451 C CA . VAL A 1 184 ? 11.461 12.188 3.91 1 97.94 184 VAL A CA 1
ATOM 1452 C C . VAL A 1 184 ? 10.945 11.469 5.156 1 97.94 184 VAL A C 1
ATOM 1454 O O . VAL A 1 184 ? 11.555 11.562 6.227 1 97.94 184 VAL A O 1
ATOM 1457 N N . VAL A 1 185 ? 9.836 10.859 5.02 1 98.38 185 VAL A N 1
ATOM 1458 C CA . VAL A 1 185 ? 9.289 10.023 6.082 1 98.38 185 VAL A CA 1
ATOM 1459 C C . VAL A 1 185 ? 9.289 8.562 5.637 1 98.38 185 VAL A C 1
ATOM 1461 O O . VAL A 1 185 ? 8.805 8.242 4.551 1 98.38 185 VAL A O 1
ATOM 1464 N N . ILE A 1 186 ? 9.836 7.684 6.414 1 98.44 186 ILE A N 1
ATOM 1465 C CA . ILE A 1 186 ? 9.727 6.246 6.195 1 98.44 186 ILE A CA 1
ATOM 1466 C C . ILE A 1 186 ? 8.594 5.676 7.043 1 98.44 186 ILE A C 1
ATOM 1468 O O . ILE A 1 186 ? 8.727 5.543 8.258 1 98.44 186 ILE A O 1
ATOM 1472 N N . ASN A 1 187 ? 7.559 5.332 6.344 1 97.69 187 ASN A N 1
ATOM 1473 C CA . ASN A 1 187 ? 6.359 4.848 7.016 1 97.69 187 ASN A CA 1
ATOM 1474 C C . ASN A 1 187 ? 6.41 3.338 7.234 1 97.69 187 ASN A C 1
ATOM 1476 O O . ASN A 1 187 ? 7.227 2.646 6.625 1 97.69 187 ASN A O 1
ATOM 1480 N N . LYS A 1 188 ? 5.496 2.869 8.188 1 96.31 188 LYS A N 1
ATOM 1481 C CA . LYS A 1 188 ? 5.418 1.451 8.523 1 96.31 188 LYS A CA 1
ATOM 1482 C C . LYS A 1 188 ? 6.801 0.883 8.828 1 96.31 188 LYS A C 1
ATOM 1484 O O . LYS A 1 188 ? 7.156 -0.193 8.336 1 96.31 188 LYS A O 1
ATOM 1489 N N . TYR A 1 189 ? 7.547 1.644 9.547 1 97.25 189 TYR A N 1
ATOM 1490 C CA . TYR A 1 189 ? 8.961 1.362 9.758 1 97.25 189 TYR A CA 1
ATOM 1491 C C . TYR A 1 189 ? 9.148 0.125 10.625 1 97.25 189 TYR A C 1
ATOM 1493 O O . TYR A 1 189 ? 8.508 -0.006 11.672 1 97.25 189 TYR A O 1
ATOM 1501 N N . ASP A 1 190 ? 9.906 -0.771 10.164 1 96.44 190 ASP A N 1
ATOM 1502 C CA . ASP A 1 190 ? 10.344 -1.96 10.891 1 96.44 190 ASP A CA 1
ATOM 1503 C C . ASP A 1 190 ? 11.797 -1.828 11.344 1 96.44 190 ASP A C 1
ATOM 1505 O O . ASP A 1 190 ? 12.719 -1.936 10.531 1 96.44 190 ASP A O 1
ATOM 1509 N N . PRO A 1 191 ? 11.953 -1.613 12.68 1 94.94 191 PRO A N 1
ATOM 1510 C CA . PRO A 1 191 ? 13.32 -1.391 13.164 1 94.94 191 PRO A CA 1
ATOM 1511 C C . PRO A 1 191 ? 14.211 -2.621 13.008 1 94.94 191 PRO A C 1
ATOM 1513 O O . PRO A 1 191 ? 15.438 -2.521 13.125 1 94.94 191 PRO A O 1
ATOM 1516 N N . GLN A 1 192 ? 13.648 -3.77 12.727 1 96.31 192 GLN A N 1
ATOM 1517 C CA . GLN A 1 192 ? 14.43 -4.996 12.586 1 96.31 192 GLN A CA 1
ATOM 1518 C C . GLN A 1 192 ? 14.859 -5.211 11.141 1 96.31 192 GLN A C 1
ATOM 1520 O O . GLN A 1 192 ? 15.68 -6.09 10.852 1 96.31 192 GLN A O 1
ATOM 1525 N N . ALA A 1 193 ? 14.266 -4.422 10.227 1 97.06 193 ALA A N 1
ATOM 1526 C CA . ALA A 1 193 ? 14.625 -4.57 8.82 1 97.06 193 ALA A CA 1
ATOM 1527 C C . ALA A 1 193 ? 16.031 -4.035 8.547 1 97.06 193 ALA A C 1
ATOM 1529 O O . ALA A 1 193 ? 16.516 -3.148 9.258 1 97.06 193 ALA A O 1
ATOM 1530 N N . ARG A 1 194 ? 16.688 -4.547 7.543 1 97.12 194 ARG A N 1
ATOM 1531 C CA . ARG A 1 194 ? 18.047 -4.121 7.184 1 97.12 194 ARG A CA 1
ATOM 1532 C C . ARG A 1 194 ? 18.031 -2.701 6.625 1 97.12 194 ARG A C 1
ATOM 1534 O O . ARG A 1 194 ? 19 -1.958 6.797 1 97.12 194 ARG A O 1
ATOM 1541 N N . ALA A 1 195 ? 16.969 -2.346 6.012 1 97.44 195 ALA A N 1
ATOM 1542 C CA . ALA A 1 195 ? 16.859 -1.005 5.445 1 97.44 195 ALA A CA 1
ATOM 1543 C C . ALA A 1 195 ? 16.531 0.023 6.527 1 97.44 195 ALA A C 1
ATOM 1545 O O . ALA A 1 195 ? 15.492 0.687 6.469 1 97.44 195 ALA A O 1
ATOM 1546 N N . THR A 1 196 ? 17.484 0.21 7.457 1 97.19 196 THR A N 1
ATOM 1547 C CA . THR A 1 196 ? 17.344 1.227 8.492 1 97.19 196 THR A CA 1
ATOM 1548 C C . THR A 1 196 ? 17.547 2.623 7.914 1 97.19 196 THR A C 1
ATOM 1550 O O . THR A 1 196 ? 18.047 2.771 6.801 1 97.19 196 THR A O 1
ATOM 1553 N N . VAL A 1 197 ? 17.156 3.623 8.672 1 96.81 197 VAL A N 1
ATOM 1554 C CA . VAL A 1 197 ? 17.344 5.008 8.25 1 96.81 197 VAL A CA 1
ATOM 1555 C C . VAL A 1 197 ? 18.812 5.262 7.938 1 96.81 197 VAL A C 1
ATOM 1557 O O . VAL A 1 197 ? 19.141 5.879 6.918 1 96.81 197 VAL A O 1
ATOM 1560 N N . ASN A 1 198 ? 19.703 4.832 8.789 1 97 198 ASN A N 1
ATOM 1561 C CA . ASN A 1 198 ? 21.141 5.004 8.578 1 97 198 ASN A CA 1
ATOM 1562 C C . ASN A 1 198 ? 21.594 4.332 7.285 1 97 198 ASN A C 1
ATOM 1564 O O . ASN A 1 198 ? 22.359 4.918 6.512 1 97 198 ASN A O 1
ATOM 1568 N N . ASN A 1 199 ? 21.141 3.111 7.031 1 97.81 199 ASN A N 1
ATOM 1569 C CA . ASN A 1 199 ? 21.516 2.395 5.82 1 97.81 199 ASN A CA 1
ATOM 1570 C C . ASN A 1 199 ? 20.969 3.086 4.57 1 97.81 199 ASN A C 1
ATOM 1572 O O . ASN A 1 199 ? 21.641 3.131 3.539 1 97.81 199 ASN A O 1
ATOM 1576 N N . ILE A 1 200 ? 19.734 3.586 4.668 1 98 200 ILE A N 1
ATOM 1577 C CA . ILE A 1 200 ? 19.125 4.316 3.561 1 98 200 ILE A CA 1
ATOM 1578 C C . ILE A 1 200 ? 19.938 5.574 3.266 1 98 200 ILE A C 1
ATOM 1580 O O . ILE A 1 200 ? 20.281 5.844 2.111 1 98 200 ILE A O 1
ATOM 1584 N N . ARG A 1 201 ? 20.297 6.328 4.285 1 97.56 201 ARG A N 1
ATOM 1585 C CA . ARG A 1 201 ? 21.094 7.539 4.133 1 97.56 201 ARG A CA 1
ATOM 1586 C C . ARG A 1 201 ? 22.422 7.234 3.453 1 97.56 201 ARG A C 1
ATOM 1588 O O . ARG A 1 201 ? 22.844 7.953 2.539 1 97.56 201 ARG A O 1
ATOM 1595 N N . ARG A 1 202 ? 23.094 6.23 3.891 1 97.5 202 ARG A N 1
ATOM 1596 C CA . ARG A 1 202 ? 24.406 5.859 3.363 1 97.5 202 ARG A CA 1
ATOM 1597 C C . ARG A 1 202 ? 24.297 5.398 1.913 1 97.5 202 ARG A C 1
ATOM 1599 O O . ARG A 1 202 ? 25.078 5.84 1.06 1 97.5 202 ARG A O 1
ATOM 1606 N N . ARG A 1 203 ? 23.359 4.578 1.659 1 97.19 203 ARG A N 1
ATOM 1607 C CA . ARG A 1 203 ? 23.219 3.971 0.34 1 97.19 203 ARG A CA 1
ATOM 1608 C C . ARG A 1 203 ? 22.953 5.031 -0.725 1 97.19 203 ARG A C 1
ATOM 1610 O O . ARG A 1 203 ? 23.484 4.949 -1.835 1 97.19 203 ARG A O 1
ATOM 1617 N N . PHE A 1 204 ? 22.141 5.949 -0.375 1 97.56 204 PHE A N 1
ATOM 1618 C CA . PHE A 1 204 ? 21.719 6.906 -1.392 1 97.56 204 PHE A CA 1
ATOM 1619 C C . PHE A 1 204 ? 22.422 8.242 -1.202 1 97.56 204 PHE A C 1
ATOM 1621 O O . PHE A 1 204 ? 22.078 9.227 -1.856 1 97.56 204 PHE A O 1
ATOM 1628 N N . ARG A 1 205 ? 23.359 8.312 -0.198 1 97 205 ARG A N 1
ATOM 1629 C CA . ARG A 1 205 ? 24.125 9.523 0.1 1 97 205 ARG A CA 1
ATOM 1630 C C . ARG A 1 205 ? 23.188 10.719 0.307 1 97 205 ARG A C 1
ATOM 1632 O O . ARG A 1 205 ? 23.422 11.789 -0.253 1 97 205 ARG A O 1
ATOM 1639 N N . TYR A 1 206 ? 22.172 10.43 0.983 1 96.31 206 TYR A N 1
ATOM 1640 C CA . TYR A 1 206 ? 21.156 11.461 1.217 1 96.31 206 TYR A CA 1
ATOM 1641 C C . TYR A 1 206 ? 21.484 12.266 2.467 1 96.31 206 TYR A C 1
ATOM 1643 O O . TYR A 1 206 ? 21.641 11.711 3.555 1 96.31 206 TYR A O 1
ATOM 1651 N N . LYS A 1 207 ? 21.484 13.609 2.332 1 94.25 207 LYS A N 1
ATOM 1652 C CA . LYS A 1 207 ? 21.891 14.477 3.432 1 94.25 207 LYS A CA 1
ATOM 1653 C C . LYS A 1 207 ? 20.703 15.195 4.043 1 94.25 207 LYS A C 1
ATOM 1655 O O . LYS A 1 207 ? 20.828 15.906 5.039 1 94.25 207 LYS A O 1
ATOM 1660 N N . GLY A 1 208 ? 19.562 15.023 3.482 1 94.56 208 GLY A N 1
ATOM 1661 C CA . GLY A 1 208 ? 18.375 15.68 3.998 1 94.56 208 GLY A CA 1
ATOM 1662 C C . GLY A 1 208 ? 17.797 15.008 5.23 1 94.56 208 GLY A C 1
ATOM 1663 O O . GLY A 1 208 ? 18.359 14.031 5.727 1 94.56 208 GLY A O 1
ATOM 1664 N N . SER A 1 209 ? 16.734 15.539 5.742 1 96.06 209 SER A N 1
ATOM 1665 C CA . SER A 1 209 ? 16.125 15.031 6.961 1 96.06 209 SER A CA 1
ATOM 1666 C C . SER A 1 209 ? 15.25 13.812 6.672 1 96.06 209 SER A C 1
ATOM 1668 O O . SER A 1 209 ? 14.57 13.758 5.645 1 96.06 209 SER A O 1
ATOM 1670 N N . ILE A 1 210 ? 15.367 12.836 7.535 1 97.31 210 ILE A N 1
ATOM 1671 C CA . ILE A 1 210 ? 14.547 11.633 7.477 1 97.31 210 ILE A CA 1
ATOM 1672 C C . ILE A 1 210 ? 13.945 11.352 8.852 1 97.31 210 ILE A C 1
ATOM 1674 O O . ILE A 1 210 ? 14.633 11.461 9.875 1 97.31 210 ILE A O 1
ATOM 1678 N N . SER A 1 211 ? 12.688 11.109 8.898 1 96.81 211 SER A N 1
ATOM 1679 C CA . SER A 1 211 ? 12.031 10.609 10.109 1 96.81 211 SER A CA 1
ATOM 1680 C C . SER A 1 211 ? 11.289 9.305 9.836 1 96.81 211 SER A C 1
ATOM 1682 O O . SER A 1 211 ? 11.164 8.883 8.68 1 96.81 211 SER A O 1
ATOM 1684 N N . ILE A 1 212 ? 10.898 8.648 10.914 1 97.44 212 ILE A N 1
ATOM 1685 C CA . ILE A 1 212 ? 10.203 7.371 10.75 1 97.44 212 ILE A CA 1
ATOM 1686 C C . ILE A 1 212 ? 8.844 7.43 11.438 1 97.44 212 ILE A C 1
ATOM 1688 O O . ILE A 1 212 ? 8.656 8.188 12.398 1 97.44 212 ILE A O 1
ATOM 1692 N N . LEU A 1 213 ? 7.93 6.754 10.938 1 97.44 213 LEU A N 1
ATOM 1693 C CA . LEU A 1 213 ? 6.691 6.371 11.609 1 97.44 213 LEU A CA 1
ATOM 1694 C C . LEU A 1 213 ? 6.566 4.855 11.688 1 97.44 213 LEU A C 1
ATOM 1696 O O . LEU A 1 213 ? 6.41 4.184 10.664 1 97.44 213 LEU A O 1
ATOM 1700 N N . PRO A 1 214 ? 6.652 4.324 12.867 1 96.25 214 PRO A N 1
ATOM 1701 C CA . PRO A 1 214 ? 6.605 2.863 12.992 1 96.25 214 PRO A CA 1
ATOM 1702 C C . PRO A 1 214 ? 5.219 2.291 12.719 1 96.25 214 PRO A C 1
ATOM 1704 O O . PRO A 1 214 ? 4.215 2.99 12.891 1 96.25 214 PRO A O 1
ATOM 1707 N N . TYR A 1 215 ? 5.242 1.076 12.258 1 94.19 215 TYR A N 1
ATOM 1708 C CA . TYR A 1 215 ? 3.979 0.343 12.266 1 94.19 215 TYR A CA 1
ATOM 1709 C C . TYR A 1 215 ? 3.537 0.021 13.688 1 94.19 215 TYR A C 1
ATOM 1711 O O . TYR A 1 215 ? 4.34 -0.438 14.5 1 94.19 215 TYR A O 1
ATOM 1719 N N . THR A 1 216 ? 2.271 0.227 14.016 1 94.06 216 THR A N 1
ATOM 1720 C CA . THR A 1 216 ? 1.702 -0.201 15.289 1 94.06 216 THR A CA 1
ATOM 1721 C C . THR A 1 216 ? 0.288 -0.74 15.094 1 94.06 216 THR A C 1
ATOM 1723 O O . THR A 1 216 ? -0.489 -0.191 14.305 1 94.06 216 THR A O 1
ATOM 1726 N N . THR A 1 217 ? 0.04 -1.828 15.805 1 96.06 217 THR A N 1
ATOM 1727 C CA . THR A 1 217 ? -1.303 -2.398 15.805 1 96.06 217 THR A CA 1
ATOM 1728 C C . THR A 1 217 ? -2.324 -1.372 16.281 1 96.06 217 THR A C 1
ATOM 1730 O O . THR A 1 217 ? -3.432 -1.293 15.75 1 96.06 217 THR A O 1
ATOM 1733 N N . GLY A 1 218 ? -1.905 -0.602 17.281 1 95.69 218 GLY A N 1
ATOM 1734 C CA . GLY A 1 218 ? -2.791 0.397 17.859 1 95.69 218 GLY A CA 1
ATOM 1735 C C . GLY A 1 218 ? -3.283 1.414 16.844 1 95.69 218 GLY A C 1
ATOM 1736 O O . GLY A 1 218 ? -4.465 1.767 16.844 1 95.69 218 GLY A O 1
ATOM 1737 N N . PHE A 1 219 ? -2.436 1.876 16.047 1 95.94 219 PHE A N 1
ATOM 1738 C CA . PHE A 1 219 ? -2.844 2.85 15.039 1 95.94 219 PHE A CA 1
ATOM 1739 C C . PHE A 1 219 ? -3.785 2.213 14.023 1 95.94 219 PHE A C 1
ATOM 1741 O O . PHE A 1 219 ? -4.785 2.818 13.633 1 95.94 219 PHE A O 1
ATOM 1748 N N . LEU A 1 220 ? -3.424 1.025 13.531 1 96.31 220 LEU A N 1
ATOM 1749 C CA . LEU A 1 220 ? -4.289 0.315 12.594 1 96.31 220 LEU A CA 1
ATOM 1750 C C . LEU A 1 220 ? -5.695 0.165 13.164 1 96.31 220 LEU A C 1
ATOM 1752 O O . LEU A 1 220 ? -6.68 0.469 12.484 1 96.31 220 LEU A O 1
ATOM 1756 N N . ASP A 1 221 ? -5.785 -0.268 14.391 1 97.5 221 ASP A N 1
ATOM 1757 C CA . ASP A 1 221 ? -7.082 -0.478 15.023 1 97.5 221 ASP A CA 1
ATOM 1758 C C . ASP A 1 221 ? -7.836 0.841 15.188 1 97.5 221 ASP A C 1
ATOM 1760 O O . ASP A 1 221 ? -9.047 0.902 14.984 1 97.5 221 ASP A O 1
ATOM 1764 N N . ALA A 1 222 ? -7.117 1.872 15.578 1 96.81 222 ALA A N 1
ATOM 1765 C CA . ALA A 1 222 ? -7.734 3.188 15.734 1 96.81 222 ALA A CA 1
ATOM 1766 C C . ALA A 1 222 ? -8.289 3.688 14.398 1 96.81 222 ALA A C 1
ATOM 1768 O O . ALA A 1 222 ? -9.406 4.211 14.344 1 96.81 222 ALA A O 1
ATOM 1769 N N . ALA A 1 223 ? -7.52 3.58 13.367 1 95.5 223 ALA A N 1
ATOM 1770 C CA . ALA A 1 223 ? -7.965 3.984 12.031 1 95.5 223 ALA A CA 1
ATOM 1771 C C . ALA A 1 223 ? -9.203 3.201 11.609 1 95.5 223 ALA A C 1
ATOM 1773 O O . ALA A 1 223 ? -10.148 3.773 11.07 1 95.5 223 ALA A O 1
ATOM 1774 N N . ASN A 1 224 ? -9.164 1.922 11.891 1 96.06 224 ASN A N 1
ATOM 1775 C CA . ASN A 1 224 ? -10.281 1.055 11.531 1 96.06 224 ASN A CA 1
ATOM 1776 C C . ASN A 1 224 ? -11.555 1.441 12.281 1 96.06 224 ASN A C 1
ATOM 1778 O O . ASN A 1 224 ? -12.656 1.306 11.742 1 96.06 224 ASN A O 1
ATOM 1782 N N . ARG A 1 225 ? -11.383 1.942 13.453 1 95.12 225 ARG A N 1
ATOM 1783 C CA . ARG A 1 225 ? -12.523 2.342 14.273 1 95.12 225 ARG A CA 1
ATOM 1784 C C . ARG A 1 225 ? -12.875 3.807 14.039 1 95.12 225 ARG A C 1
ATOM 1786 O O . ARG A 1 225 ? -13.766 4.348 14.695 1 95.12 225 ARG A O 1
ATOM 1793 N N . ARG A 1 226 ? -12.102 4.504 13.227 1 94 226 ARG A N 1
ATOM 1794 C CA . ARG A 1 226 ? -12.273 5.93 12.953 1 94 226 ARG A CA 1
ATOM 1795 C C . ARG A 1 226 ? -12.023 6.758 14.211 1 94 226 ARG A C 1
ATOM 1797 O O . ARG A 1 226 ? -12.727 7.742 14.453 1 94 226 ARG A O 1
ATOM 1804 N N . ASP A 1 227 ? -11.117 6.312 14.977 1 94.25 227 ASP A N 1
ATOM 1805 C CA . ASP A 1 227 ? -10.797 6.984 16.234 1 94.25 227 ASP A CA 1
ATOM 1806 C C . ASP A 1 227 ? -9.32 7.359 16.297 1 94.25 227 ASP A C 1
ATOM 1808 O O . ASP A 1 227 ? -8.695 7.281 17.359 1 94.25 227 ASP A O 1
ATOM 1812 N N . THR A 1 228 ? -8.773 7.652 15.195 1 95.12 228 THR A N 1
ATOM 1813 C CA . THR A 1 228 ? -7.371 8.016 15.094 1 95.12 228 THR A CA 1
ATOM 1814 C C . THR A 1 228 ? -7.066 9.25 15.938 1 95.12 228 THR A C 1
ATOM 1816 O O . THR A 1 228 ? -6.008 9.336 16.562 1 95.12 228 THR A O 1
ATOM 1819 N N . ALA A 1 229 ? -8.023 10.188 15.953 1 93 229 ALA A N 1
ATOM 1820 C CA . ALA A 1 229 ? -7.832 11.406 16.734 1 93 229 ALA A CA 1
ATOM 1821 C C . ALA A 1 229 ? -7.562 11.086 18.203 1 93 229 ALA A C 1
ATOM 1823 O O . ALA A 1 229 ? -6.586 11.578 18.781 1 93 229 ALA A O 1
ATOM 1824 N N . ALA A 1 230 ? -8.414 10.258 18.766 1 93.62 230 ALA A N 1
ATOM 1825 C CA . ALA A 1 230 ? -8.258 9.891 20.172 1 93.62 230 ALA A CA 1
ATOM 1826 C C . ALA A 1 230 ? -6.941 9.156 20.406 1 93.62 230 ALA A C 1
ATOM 1828 O O . ALA A 1 230 ? -6.238 9.43 21.375 1 93.62 230 ALA A O 1
ATOM 1829 N N . TYR A 1 231 ? -6.59 8.289 19.562 1 95.12 231 TYR A N 1
ATOM 1830 C CA . TYR A 1 231 ? -5.352 7.523 19.672 1 95.12 231 TYR A CA 1
ATOM 1831 C C . TYR A 1 231 ? -4.141 8.445 19.641 1 95.12 231 TYR A C 1
ATOM 1833 O O . TYR A 1 231 ? -3.242 8.328 20.484 1 95.12 231 TYR A O 1
ATOM 1841 N N . LEU A 1 232 ? -4.148 9.398 18.703 1 94.31 232 LEU A N 1
ATOM 1842 C CA . LEU A 1 232 ? -3.004 10.289 18.547 1 94.31 232 LEU A CA 1
ATOM 1843 C C . LEU A 1 232 ? -2.908 11.273 19.703 1 94.31 232 LEU A C 1
ATOM 1845 O O . LEU A 1 232 ? -1.808 11.648 20.109 1 94.31 232 LEU A O 1
ATOM 1849 N N . GLN A 1 233 ? -4.016 11.703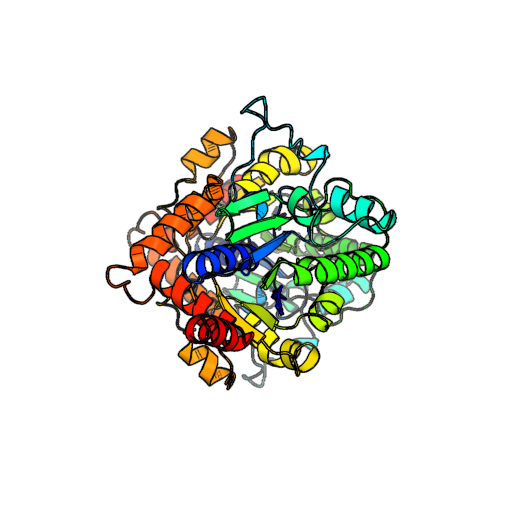 20.172 1 92.75 233 GLN A N 1
ATOM 1850 C CA . GLN A 1 233 ? -4.012 12.578 21.344 1 92.75 233 GLN A CA 1
ATOM 1851 C C . GLN A 1 233 ? -3.428 11.875 22.562 1 92.75 233 GLN A C 1
ATOM 1853 O O . GLN A 1 233 ? -2.66 12.469 23.328 1 92.75 233 GLN A O 1
ATOM 1858 N N . LEU A 1 234 ? -3.764 10.602 22.688 1 91.44 234 LEU A N 1
ATOM 1859 C CA . LEU A 1 234 ? -3.225 9.82 23.797 1 91.44 234 LEU A CA 1
ATOM 1860 C C . LEU A 1 234 ? -1.72 9.633 23.641 1 91.44 234 LEU A C 1
ATOM 1862 O O . LEU A 1 234 ? -0.969 9.773 24.609 1 91.44 234 LEU A O 1
ATOM 1866 N N . GLU A 1 235 ? -1.309 9.32 22.438 1 89.44 235 GLU A N 1
ATOM 1867 C CA . GLU A 1 235 ? 0.116 9.156 22.172 1 89.44 235 GLU A CA 1
ATOM 1868 C C . GLU A 1 235 ? 0.876 10.461 22.391 1 89.44 235 GLU A C 1
ATOM 1870 O O . GLU A 1 235 ? 2.006 10.453 22.891 1 89.44 235 GLU A O 1
ATOM 1875 N N . GLY A 1 236 ? 0.312 11.516 21.953 1 84.5 236 GLY A N 1
ATOM 1876 C CA . GLY A 1 236 ? 0.942 12.82 22.094 1 84.5 236 GLY A CA 1
ATOM 1877 C C . GLY A 1 236 ? 1.124 13.242 23.531 1 84.5 236 GLY A C 1
ATOM 1878 O O . GLY A 1 236 ? 2.068 13.969 23.859 1 84.5 236 GLY A O 1
ATOM 1879 N N . LEU A 1 237 ? 0.202 12.789 24.344 1 78.06 237 LEU A N 1
ATOM 1880 C CA . LEU A 1 237 ? 0.247 13.148 25.75 1 78.06 237 LEU A CA 1
ATOM 1881 C C . LEU A 1 237 ? 1.238 12.266 26.5 1 78.06 237 LEU A C 1
ATOM 1883 O O . LEU A 1 237 ? 1.703 12.625 27.594 1 78.06 237 LEU A O 1
ATOM 1887 N N . SER A 1 238 ? 1.493 11.023 25.938 1 66.38 238 SER A N 1
ATOM 1888 C CA . SER A 1 238 ? 2.408 10.086 26.578 1 66.38 238 SER A CA 1
ATOM 1889 C C . SER A 1 238 ? 3.84 10.617 26.562 1 66.38 238 SER A C 1
ATOM 1891 O O . SER A 1 238 ? 4.695 10.125 27.312 1 66.38 238 SER A O 1
ATOM 1893 N N . ASP A 1 239 ? 4.238 11.375 25.578 1 57.56 239 ASP A N 1
ATOM 1894 C CA . ASP A 1 239 ? 5.578 11.938 25.453 1 57.56 239 ASP A CA 1
ATOM 1895 C C . ASP A 1 239 ? 6.07 12.469 26.797 1 57.56 239 ASP A C 1
ATOM 1897 O O . ASP A 1 239 ? 7.273 12.445 27.078 1 57.56 239 ASP A O 1
ATOM 1901 N N . SER A 1 240 ? 5.176 13.016 27.656 1 52.38 240 SER A N 1
ATOM 1902 C CA . SER A 1 240 ? 5.629 13.742 28.844 1 52.38 240 SER A CA 1
ATOM 1903 C C . SER A 1 240 ? 6.383 12.82 29.797 1 52.38 240 SER A C 1
ATOM 1905 O O . SER A 1 240 ? 7.121 13.289 30.656 1 52.38 240 SER A O 1
ATOM 1907 N N . ARG A 1 241 ? 6.406 11.391 29.672 1 50.78 241 ARG A N 1
ATOM 1908 C CA . ARG A 1 241 ? 7.008 10.547 30.703 1 50.78 241 ARG A CA 1
ATOM 1909 C C . ARG A 1 241 ? 8.078 9.641 30.094 1 50.78 241 ARG A C 1
ATOM 1911 O O . ARG A 1 241 ? 8.266 8.508 30.547 1 50.78 241 ARG A O 1
ATOM 1918 N N . ASP A 1 242 ? 8.977 10.219 29.031 1 58.91 242 ASP A N 1
ATOM 1919 C CA . ASP A 1 242 ? 10.172 9.57 28.5 1 58.91 242 ASP A CA 1
ATOM 1920 C C . ASP A 1 242 ? 9.805 8.539 27.422 1 58.91 242 ASP A C 1
ATOM 1922 O O . ASP A 1 242 ? 9.812 7.336 27.688 1 58.91 242 ASP A O 1
ATOM 1926 N N . PRO A 1 243 ? 9.461 9.07 26.203 1 65.12 243 PRO A N 1
ATOM 1927 C CA . PRO A 1 243 ? 9.039 8.07 25.219 1 65.12 243 PRO A CA 1
ATOM 1928 C C . PRO A 1 243 ? 10.188 7.164 24.766 1 65.12 243 PRO A C 1
ATOM 1930 O O . PRO A 1 243 ? 11.32 7.625 24.641 1 65.12 243 PRO A O 1
ATOM 1933 N N . ARG A 1 244 ? 9.961 5.969 24.766 1 70.5 244 ARG A N 1
ATOM 1934 C CA . ARG A 1 244 ? 10.906 4.973 24.281 1 70.5 244 ARG A CA 1
ATOM 1935 C C . ARG A 1 244 ? 11.258 5.215 22.812 1 70.5 244 ARG A C 1
ATOM 1937 O O . ARG A 1 244 ? 10.367 5.445 21.984 1 70.5 244 ARG A O 1
ATOM 1944 N N . LYS A 1 245 ? 12.477 5.215 22.562 1 73.19 245 LYS A N 1
ATOM 1945 C CA . LYS A 1 245 ? 12.938 5.406 21.188 1 73.19 245 LYS A CA 1
ATOM 1946 C C . LYS A 1 245 ? 12.25 4.43 20.25 1 73.19 245 LYS A C 1
ATOM 1948 O O . LYS A 1 245 ? 12.125 3.24 20.547 1 73.19 245 LYS A O 1
ATOM 1953 N N . GLY A 1 246 ? 11.648 4.992 19.234 1 79.19 246 GLY A N 1
ATOM 1954 C CA . GLY A 1 246 ? 11.008 4.133 18.25 1 79.19 246 GLY A CA 1
ATOM 1955 C C . GLY A 1 246 ? 9.516 3.977 18.484 1 79.19 246 GLY A C 1
ATOM 1956 O O . GLY A 1 246 ? 8.812 3.432 17.625 1 79.19 246 GLY A O 1
ATOM 1957 N N . SER A 1 247 ? 9.062 4.477 19.578 1 89.5 247 SER A N 1
ATOM 1958 C CA . SER A 1 247 ? 7.625 4.434 19.828 1 89.5 247 SER A CA 1
ATOM 1959 C C . SER A 1 247 ? 6.875 5.41 18.938 1 89.5 247 SER A C 1
ATOM 1961 O O . SER A 1 247 ? 7.48 6.301 18.328 1 89.5 247 SER A O 1
ATOM 1963 N N . MET A 1 248 ? 5.621 5.172 18.859 1 93.31 248 MET A N 1
ATOM 1964 C CA . MET A 1 248 ? 4.781 6.074 18.078 1 93.31 248 MET A CA 1
ATOM 1965 C C . MET A 1 248 ? 4.859 7.496 18.625 1 93.31 248 MET A C 1
ATOM 1967 O O . MET A 1 248 ? 5.023 8.453 17.859 1 93.31 248 MET A O 1
ATOM 1971 N N . ALA A 1 249 ? 4.863 7.668 19.922 1 92.5 249 ALA A N 1
ATOM 1972 C CA . ALA A 1 249 ? 4.926 8.977 20.578 1 92.5 249 ALA A CA 1
ATOM 1973 C C . ALA A 1 249 ? 6.223 9.703 20.219 1 92.5 249 ALA A C 1
ATOM 1975 O O . ALA A 1 249 ? 6.199 10.867 19.828 1 92.5 249 ALA A O 1
ATOM 1976 N N . ALA A 1 250 ? 7.324 8.992 20.391 1 92.69 250 ALA A N 1
ATOM 1977 C CA . ALA A 1 250 ? 8.625 9.578 20.078 1 92.69 250 ALA A CA 1
ATOM 1978 C C . ALA A 1 250 ? 8.734 9.938 18.594 1 92.69 250 ALA A C 1
ATOM 1980 O O . ALA A 1 250 ? 9.281 10.984 18.25 1 92.69 250 ALA A O 1
ATOM 1981 N N . SER A 1 251 ? 8.219 9.109 17.766 1 94.62 251 SER A N 1
ATOM 1982 C CA . SER A 1 251 ? 8.281 9.32 16.328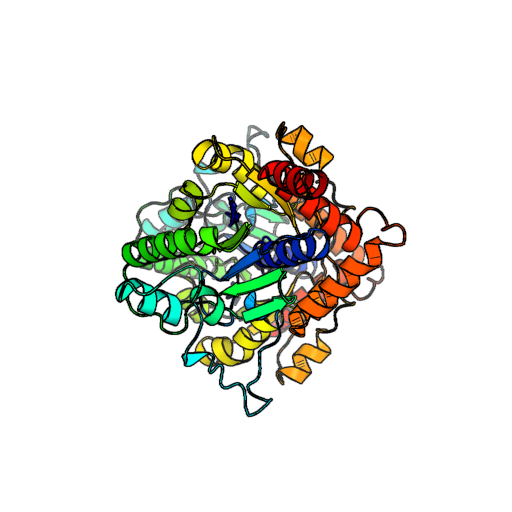 1 94.62 251 SER A CA 1
ATOM 1983 C C . SER A 1 251 ? 7.43 10.523 15.906 1 94.62 251 SER A C 1
ATOM 1985 O O . SER A 1 251 ? 7.828 11.305 15.047 1 94.62 251 SER A O 1
ATOM 1987 N N . MET A 1 252 ? 6.309 10.633 16.547 1 94 252 MET A N 1
ATOM 1988 C CA . MET A 1 252 ? 5.438 11.773 16.297 1 94 252 MET A CA 1
ATOM 1989 C C . MET A 1 252 ? 6.137 13.078 16.656 1 94 252 MET A C 1
ATOM 1991 O O . MET A 1 252 ? 6.082 14.047 15.891 1 94 252 MET A O 1
ATOM 1995 N N . ALA A 1 253 ? 6.762 13.094 17.734 1 92.62 253 ALA A N 1
ATOM 1996 C CA . ALA A 1 253 ? 7.453 14.297 18.203 1 92.62 253 ALA A CA 1
ATOM 1997 C C . ALA A 1 253 ? 8.602 14.664 17.266 1 92.62 253 ALA A C 1
ATOM 1999 O O . ALA A 1 253 ? 8.766 15.836 16.922 1 92.62 253 ALA A O 1
ATOM 2000 N N . GLU A 1 254 ? 9.32 13.68 16.922 1 93.75 254 GLU A N 1
ATOM 2001 C CA . GLU A 1 254 ? 10.445 13.922 16.031 1 93.75 254 GLU A CA 1
ATOM 2002 C C . GLU A 1 254 ? 9.969 14.391 14.664 1 93.75 254 GLU A C 1
ATOM 2004 O O . GLU A 1 254 ? 10.555 15.297 14.07 1 93.75 254 GLU A O 1
ATOM 2009 N N . LEU A 1 255 ? 8.945 13.781 14.164 1 94.81 255 LEU A N 1
ATOM 2010 C CA . LEU A 1 255 ? 8.367 14.156 12.875 1 94.81 255 LEU A CA 1
ATOM 2011 C C . LEU A 1 255 ? 7.922 15.617 12.883 1 94.81 255 LEU A C 1
ATOM 2013 O O . LEU A 1 255 ? 8.266 16.375 11.984 1 94.81 255 LEU A O 1
ATOM 2017 N N . ALA A 1 256 ? 7.211 15.992 13.93 1 94 256 ALA A N 1
ATOM 2018 C CA . ALA A 1 256 ? 6.742 17.359 14.07 1 94 256 ALA A CA 1
ATOM 2019 C C . ALA A 1 256 ? 7.914 18.344 14.125 1 94 256 ALA A C 1
ATOM 2021 O O . ALA A 1 256 ? 7.922 19.359 13.43 1 94 256 ALA A O 1
ATOM 2022 N N . ARG A 1 257 ? 8.906 17.984 14.883 1 93.69 257 ARG A N 1
ATOM 2023 C CA . ARG A 1 257 ? 10.07 18.859 15.047 1 93.69 257 ARG A CA 1
ATOM 2024 C C . ARG A 1 257 ? 10.789 19.062 13.719 1 93.69 257 ARG A C 1
ATOM 2026 O O . ARG A 1 257 ? 11.117 20.188 13.352 1 93.69 257 ARG A O 1
ATOM 2033 N N . LEU A 1 258 ? 10.984 18.047 13.023 1 92.94 258 LEU A N 1
ATOM 2034 C CA . LEU A 1 258 ? 11.766 18.094 11.797 1 92.94 258 LEU A CA 1
ATOM 2035 C C . LEU A 1 258 ? 11 18.828 10.703 1 92.94 258 LEU A C 1
ATOM 2037 O O . LEU A 1 258 ? 11.586 19.609 9.938 1 92.94 258 LEU A O 1
ATOM 2041 N N . ILE A 1 259 ? 9.727 18.578 10.625 1 92.69 259 ILE A N 1
ATOM 2042 C CA . ILE A 1 259 ? 8.922 19.281 9.625 1 92.69 259 ILE A CA 1
ATOM 2043 C C . ILE A 1 259 ? 8.883 20.766 9.945 1 92.69 259 ILE A C 1
ATOM 2045 O O . ILE A 1 259 ? 9.07 21.609 9.062 1 92.69 259 ILE A O 1
ATOM 2049 N N . MET A 1 260 ? 8.664 21.109 11.242 1 91.5 260 MET A N 1
ATOM 2050 C CA . MET A 1 260 ? 8.602 22.516 11.656 1 91.5 260 MET A CA 1
ATOM 2051 C C . MET A 1 260 ? 9.922 23.219 11.398 1 91.5 260 MET A C 1
ATOM 2053 O O . MET A 1 260 ? 9.945 24.359 10.922 1 91.5 260 MET A O 1
ATOM 2057 N N . ASP A 1 261 ? 10.992 22.5 11.688 1 90.12 261 ASP A N 1
ATOM 2058 C CA . ASP A 1 261 ? 12.312 23.047 11.43 1 90.12 261 ASP A CA 1
ATOM 2059 C C . ASP A 1 261 ? 12.539 23.281 9.93 1 90.12 261 ASP A C 1
ATOM 2061 O O . ASP A 1 261 ? 13.008 24.344 9.523 1 90.12 261 ASP A O 1
ATOM 2065 N N . GLY A 1 262 ? 12.164 22.328 9.164 1 89.06 262 GLY A N 1
ATOM 2066 C CA . GLY A 1 262 ? 12.367 22.406 7.727 1 89.06 262 GLY A CA 1
ATOM 2067 C C . GLY A 1 262 ? 11.508 23.453 7.055 1 89.06 262 GLY A C 1
ATOM 2068 O O . GLY A 1 262 ? 11.93 24.062 6.066 1 89.06 262 GLY A O 1
ATOM 2069 N N . ALA A 1 263 ? 10.344 23.625 7.574 1 87.56 263 ALA A N 1
ATOM 2070 C CA . ALA A 1 263 ? 9.422 24.594 7.004 1 87.56 263 ALA A CA 1
ATOM 2071 C C . ALA A 1 263 ? 9.734 26 7.5 1 87.56 263 ALA A C 1
ATOM 2073 O O . ALA A 1 263 ? 9.055 26.969 7.141 1 87.56 263 ALA A O 1
ATOM 2074 N N . GLY A 1 264 ? 10.711 26.109 8.352 1 82.88 264 GLY A N 1
ATOM 2075 C CA . GLY A 1 264 ? 11.133 27.406 8.852 1 82.88 264 GLY A CA 1
ATOM 2076 C C . GLY A 1 264 ? 10.203 27.969 9.906 1 82.88 264 GLY A C 1
ATOM 2077 O O . GLY A 1 264 ? 10.133 29.188 10.094 1 82.88 264 GLY A O 1
ATOM 2078 N N . MET A 1 265 ? 9.414 27.203 10.555 1 76.56 265 MET A N 1
ATOM 2079 C CA . MET A 1 265 ? 8.391 27.672 11.484 1 76.56 265 MET A CA 1
ATOM 2080 C C . MET A 1 265 ? 8.93 27.734 12.906 1 76.56 265 MET A C 1
ATOM 2082 O O . MET A 1 265 ? 8.359 28.406 13.766 1 76.56 265 MET A O 1
ATOM 2086 N N . ARG A 1 266 ? 9.82 26.828 13.32 1 62.25 266 ARG A N 1
ATOM 2087 C CA . ARG A 1 266 ? 10.297 26.875 14.695 1 62.25 266 ARG A CA 1
ATOM 2088 C C . ARG A 1 266 ? 10.828 28.26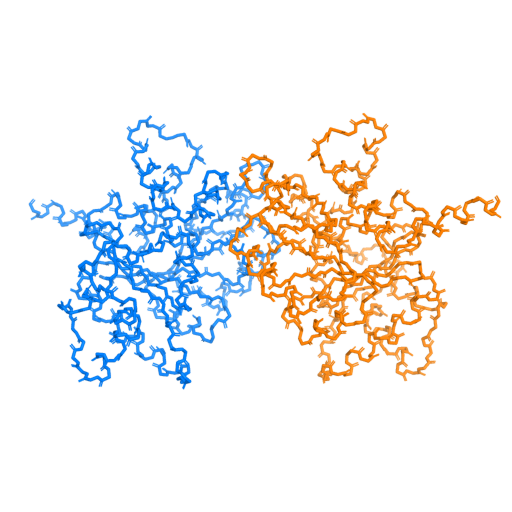6 15.039 1 62.25 266 ARG A C 1
ATOM 2090 O O . ARG A 1 266 ? 10.602 28.781 16.141 1 62.25 266 ARG A O 1
ATOM 2097 N N . THR A 1 267 ? 11.43 28.719 14.102 1 54.88 267 THR A N 1
ATOM 2098 C CA . THR A 1 267 ? 12.023 30.031 14.344 1 54.88 267 THR A CA 1
ATOM 2099 C C . THR A 1 267 ? 10.938 31.094 14.523 1 54.88 267 THR A C 1
ATOM 2101 O O . THR A 1 267 ? 11.055 31.953 15.391 1 54.88 267 THR A O 1
ATOM 2104 N N . VAL A 1 268 ? 9.93 30.828 13.883 1 52.94 268 VAL A N 1
ATOM 2105 C CA . VAL A 1 268 ? 8.875 31.844 13.945 1 52.94 268 VAL A CA 1
ATOM 2106 C C . VAL A 1 268 ? 8.133 31.734 15.273 1 52.94 268 VAL A C 1
ATOM 2108 O O . VAL A 1 268 ? 7.852 32.75 15.914 1 52.94 268 VAL A O 1
ATOM 2111 N N . LEU A 1 269 ? 7.996 30.469 15.664 1 56.03 269 LEU A N 1
ATOM 2112 C CA . LEU A 1 269 ? 7.246 30.25 16.891 1 56.03 269 LEU A CA 1
ATOM 2113 C C . LEU A 1 269 ? 8.055 30.688 18.109 1 56.03 269 LEU A C 1
ATOM 2115 O O . LEU A 1 269 ? 7.508 31.266 19.047 1 56.03 269 LEU A O 1
ATOM 2119 N N . LYS A 1 270 ? 9.336 30.406 18.109 1 51.97 270 LYS A N 1
ATOM 2120 C CA . LYS A 1 270 ? 10.211 30.891 19.172 1 51.97 270 LYS A CA 1
ATOM 2121 C C . LYS A 1 270 ? 10.211 32.406 19.234 1 51.97 270 LYS A C 1
ATOM 2123 O O . LYS A 1 270 ? 10.195 33 20.328 1 51.97 270 LYS A O 1
ATOM 2128 N N . ARG A 1 271 ? 10.172 32.938 18.156 1 46.72 271 ARG A N 1
ATOM 2129 C CA . ARG A 1 271 ? 10.188 34.375 18.125 1 46.72 271 ARG A CA 1
ATOM 2130 C C . ARG A 1 271 ? 8.898 34.969 18.688 1 46.72 271 ARG A C 1
ATOM 2132 O O . ARG A 1 271 ? 8.922 35.969 19.391 1 46.72 271 ARG A O 1
ATOM 2139 N N . LEU A 1 272 ? 7.91 34.219 18.375 1 49.19 272 LEU A N 1
ATOM 2140 C CA . LEU A 1 272 ? 6.629 34.688 18.875 1 49.19 272 LEU A CA 1
ATOM 2141 C C . LEU A 1 272 ? 6.523 34.5 20.391 1 49.19 272 LEU A C 1
ATOM 2143 O O . LEU A 1 272 ? 5.949 35.344 21.078 1 49.19 272 LEU A O 1
ATOM 2147 N N . GLU A 1 273 ? 7.109 33.375 20.859 1 48.84 273 GLU A N 1
ATOM 2148 C CA . GLU A 1 273 ? 7.094 33.156 22.297 1 48.84 273 GLU A CA 1
ATOM 2149 C C . GLU A 1 273 ? 8.008 34.156 23.016 1 48.84 273 GLU A C 1
ATOM 2151 O O . GLU A 1 273 ? 7.707 34.594 24.125 1 48.84 273 GLU A O 1
ATOM 2156 N N . ARG A 1 274 ? 9.203 34.438 22.484 1 46.03 274 ARG A N 1
ATOM 2157 C CA . ARG A 1 274 ? 10.102 35.406 23.141 1 46.03 274 ARG A CA 1
ATOM 2158 C C . ARG A 1 274 ? 9.562 36.812 23.031 1 46.03 274 ARG A C 1
ATOM 2160 O O . ARG A 1 274 ? 9.938 37.688 23.828 1 46.03 274 ARG A O 1
ATOM 2167 N N . GLY A 1 275 ? 8.977 37.031 21.984 1 40.59 275 GLY A N 1
ATOM 2168 C CA . GLY A 1 275 ? 8.516 38.406 21.859 1 40.59 275 GLY A CA 1
ATOM 2169 C C . GLY A 1 275 ? 7.223 38.688 22.609 1 40.59 275 GLY A C 1
ATOM 2170 O O . GLY A 1 275 ? 6.703 39.812 22.594 1 40.59 275 GLY A O 1
ATOM 2171 N N . ALA A 1 276 ? 6.52 37.688 23.094 1 41.53 276 ALA A N 1
ATOM 2172 C CA . ALA A 1 276 ? 5.539 38.125 24.078 1 41.53 276 ALA A CA 1
ATOM 2173 C C . ALA A 1 276 ? 6.168 38.281 25.453 1 41.53 276 ALA A C 1
ATOM 2175 O O . ALA A 1 276 ? 7.094 37.531 25.812 1 41.53 276 ALA A O 1
ATOM 2176 N N . MET B 1 1 ? -6.523 -27.844 -16.094 1 72.69 1 MET B N 1
ATOM 2177 C CA . MET B 1 1 ? -5.645 -26.688 -16.25 1 72.69 1 MET B CA 1
ATOM 2178 C C . MET B 1 1 ? -6.363 -25.406 -15.859 1 72.69 1 MET B C 1
ATOM 2180 O O . MET B 1 1 ? -7.555 -25.25 -16.125 1 72.69 1 MET B O 1
ATOM 2184 N N . SER B 1 2 ? -5.816 -24.75 -14.891 1 85.31 2 SER B N 1
ATOM 2185 C CA . SER B 1 2 ? -6.543 -23.625 -14.305 1 85.31 2 SER B CA 1
ATOM 2186 C C . SER B 1 2 ? -5.727 -22.344 -14.367 1 85.31 2 SER B C 1
ATOM 2188 O O . SER B 1 2 ? -4.516 -22.359 -14.133 1 85.31 2 SER B O 1
ATOM 2190 N N . ASN B 1 3 ? -6.379 -21.328 -14.844 1 91.56 3 ASN B N 1
ATOM 2191 C CA . ASN B 1 3 ? -5.844 -19.969 -14.766 1 91.56 3 ASN B CA 1
ATOM 2192 C C . ASN B 1 3 ? -6.27 -19.266 -13.477 1 91.56 3 ASN B C 1
ATOM 2194 O O . ASN B 1 3 ? -7.465 -19.062 -13.242 1 91.56 3 ASN B O 1
ATOM 2198 N N . ILE B 1 4 ? -5.234 -18.969 -12.727 1 94.44 4 ILE B N 1
ATOM 2199 C CA . ILE B 1 4 ? -5.5 -18.328 -11.445 1 94.44 4 ILE B CA 1
ATOM 2200 C C . ILE B 1 4 ? -4.992 -16.875 -11.477 1 94.44 4 ILE B C 1
ATOM 2202 O O . ILE B 1 4 ? -3.814 -16.641 -11.75 1 94.44 4 ILE B O 1
ATOM 2206 N N . LEU B 1 5 ? -5.871 -16 -11.203 1 93.5 5 LEU B N 1
ATOM 2207 C CA . LEU B 1 5 ? -5.527 -14.586 -11.242 1 93.5 5 LEU B CA 1
ATOM 2208 C C . LEU B 1 5 ? -5.332 -14.031 -9.836 1 93.5 5 LEU B C 1
ATOM 2210 O O . LEU B 1 5 ? -6.176 -14.234 -8.961 1 93.5 5 LEU B O 1
ATOM 2214 N N . PHE B 1 6 ? -4.199 -13.406 -9.602 1 95.56 6 PHE B N 1
ATOM 2215 C CA . PHE B 1 6 ? -3.965 -12.656 -8.375 1 95.56 6 PHE B CA 1
ATOM 2216 C C . PHE B 1 6 ? -4.27 -11.18 -8.578 1 95.56 6 PHE B C 1
ATOM 2218 O O . PHE B 1 6 ? -3.658 -10.523 -9.43 1 95.56 6 PHE B O 1
ATOM 2225 N N . TRP B 1 7 ? -5.172 -10.688 -7.816 1 93.5 7 TRP B N 1
ATOM 2226 C CA . TRP B 1 7 ? -5.695 -9.352 -8.094 1 93.5 7 TRP B CA 1
ATOM 2227 C C . TRP B 1 7 ? -6.121 -8.656 -6.801 1 93.5 7 TRP B C 1
ATOM 2229 O O . TRP B 1 7 ? -6.43 -9.32 -5.805 1 93.5 7 TRP B O 1
ATOM 2239 N N . SER B 1 8 ? -6.082 -7.348 -6.836 1 94.5 8 SER B N 1
ATOM 2240 C CA . SER B 1 8 ? -6.625 -6.508 -5.773 1 94.5 8 SER B CA 1
ATOM 2241 C C . SER B 1 8 ? -7.195 -5.207 -6.332 1 94.5 8 SER B C 1
ATOM 2243 O O . SER B 1 8 ? -6.609 -4.605 -7.23 1 94.5 8 SER B O 1
ATOM 2245 N N . PRO B 1 9 ? -8.328 -4.84 -5.836 1 91.12 9 PRO B N 1
ATOM 2246 C CA . PRO B 1 9 ? -8.82 -3.525 -6.246 1 91.12 9 PRO B CA 1
ATOM 2247 C C . PRO B 1 9 ? -8.07 -2.375 -5.586 1 91.12 9 PRO B C 1
ATOM 2249 O O . PRO B 1 9 ? -8.289 -1.21 -5.93 1 91.12 9 PRO B O 1
ATOM 2252 N N . PHE B 1 10 ? -7.148 -2.701 -4.68 1 90.19 10 PHE B N 1
ATOM 2253 C CA . PHE B 1 10 ? -6.473 -1.653 -3.92 1 90.19 10 PHE B CA 1
ATOM 2254 C C . PHE B 1 10 ? -4.965 -1.718 -4.129 1 90.19 10 PHE B C 1
ATOM 2256 O O . PHE B 1 10 ? -4.395 -2.805 -4.242 1 90.19 10 PHE B O 1
ATOM 2263 N N . ALA B 1 11 ? -4.367 -0.548 -4.102 1 83.5 11 ALA B N 1
ATOM 2264 C CA . ALA B 1 11 ? -2.914 -0.475 -4.23 1 83.5 11 ALA B CA 1
ATOM 2265 C C . ALA B 1 11 ? -2.229 -0.853 -2.922 1 83.5 11 ALA B C 1
ATOM 2267 O O . ALA B 1 11 ? -2.719 -0.523 -1.84 1 83.5 11 ALA B O 1
ATOM 2268 N N . GLY B 1 12 ? -1.132 -1.556 -3.061 1 87.31 12 GLY B N 1
ATOM 2269 C CA . GLY B 1 12 ? -0.301 -1.822 -1.897 1 87.31 12 GLY B CA 1
ATOM 2270 C C . GLY B 1 12 ? -0.838 -2.941 -1.024 1 87.31 12 GLY B C 1
ATOM 2271 O O . GLY B 1 12 ? -0.499 -3.029 0.157 1 87.31 12 GLY B O 1
ATOM 2272 N N . SER B 1 13 ? -1.717 -3.75 -1.581 1 92.81 13 SER B N 1
ATOM 2273 C CA . SER B 1 13 ? -2.359 -4.793 -0.787 1 92.81 13 SER B CA 1
ATOM 2274 C C . SER B 1 13 ? -1.467 -6.023 -0.664 1 92.81 13 SER B C 1
ATOM 2276 O O . SER B 1 13 ? -1.747 -6.922 0.131 1 92.81 13 SER B O 1
ATOM 2278 N N . GLY B 1 14 ? -0.439 -6.125 -1.448 1 93.44 14 GLY B N 1
ATOM 2279 C CA . GLY B 1 14 ? 0.454 -7.27 -1.364 1 93.44 14 GLY B CA 1
ATOM 2280 C C . GLY B 1 14 ? 0.159 -8.336 -2.404 1 93.44 14 GLY B C 1
ATOM 2281 O O . GLY B 1 14 ? 0.549 -9.492 -2.242 1 93.44 14 GLY B O 1
ATOM 2282 N N . SER B 1 15 ? -0.528 -8.016 -3.486 1 93.94 15 SER B N 1
ATOM 2283 C CA . SER B 1 15 ? -0.925 -8.953 -4.531 1 93.94 15 SER B CA 1
ATOM 2284 C C . SER B 1 15 ? 0.291 -9.594 -5.191 1 93.94 15 SER B C 1
ATOM 2286 O O . SER B 1 15 ? 0.324 -10.805 -5.398 1 93.94 15 SER B O 1
ATOM 2288 N N . THR B 1 16 ? 1.288 -8.805 -5.484 1 93.31 16 THR B N 1
ATOM 2289 C CA . THR B 1 16 ? 2.508 -9.297 -6.113 1 93.31 16 THR B CA 1
ATOM 2290 C C . THR B 1 16 ? 3.215 -10.305 -5.211 1 93.31 16 THR B C 1
ATOM 2292 O O . THR B 1 16 ? 3.588 -11.391 -5.652 1 93.31 16 THR B O 1
ATOM 2295 N N . SER B 1 17 ? 3.344 -9.945 -3.969 1 95.31 17 SER B N 1
ATOM 2296 C CA . SER B 1 17 ? 3.973 -10.844 -3.006 1 95.31 17 SER B CA 1
ATOM 2297 C C . SER B 1 17 ? 3.178 -12.141 -2.857 1 95.31 17 SER B C 1
ATOM 2299 O O . SER B 1 17 ? 3.758 -13.227 -2.805 1 95.31 17 SER B O 1
ATOM 2301 N N . SER B 1 18 ? 1.912 -11.984 -2.801 1 96.88 18 SER B N 1
ATOM 2302 C CA . SER B 1 18 ? 1.035 -13.141 -2.672 1 96.88 18 SER B CA 1
ATOM 2303 C C . SER B 1 18 ? 1.199 -14.094 -3.854 1 96.88 18 SER B C 1
ATOM 2305 O O . SER B 1 18 ? 1.194 -15.312 -3.68 1 96.88 18 SER B O 1
ATOM 2307 N N . ALA B 1 19 ? 1.316 -13.562 -5.008 1 96.69 19 ALA B N 1
ATOM 2308 C CA . ALA B 1 19 ? 1.483 -14.375 -6.211 1 96.69 19 ALA B CA 1
ATOM 2309 C C . ALA B 1 19 ? 2.771 -15.188 -6.152 1 96.69 19 ALA B C 1
ATOM 2311 O O . ALA B 1 19 ? 2.76 -16.406 -6.387 1 96.69 19 ALA B O 1
ATOM 2312 N N . VAL B 1 20 ? 3.822 -14.562 -5.785 1 96.5 20 VAL B N 1
ATOM 2313 C CA . VAL B 1 20 ? 5.117 -15.234 -5.734 1 96.5 20 VAL B CA 1
ATOM 2314 C C . VAL B 1 20 ? 5.117 -16.281 -4.617 1 96.5 20 VAL B C 1
ATOM 2316 O O . VAL B 1 20 ? 5.574 -17.406 -4.812 1 96.5 20 VAL B O 1
ATOM 2319 N N . ILE B 1 21 ? 4.598 -15.906 -3.484 1 96.94 21 ILE B N 1
ATOM 2320 C CA . ILE B 1 21 ? 4.547 -16.812 -2.342 1 96.94 21 ILE B CA 1
ATOM 2321 C C . ILE B 1 21 ? 3.711 -18.031 -2.693 1 96.94 21 ILE B C 1
ATOM 2323 O O . ILE B 1 21 ? 4.117 -19.172 -2.422 1 96.94 21 ILE B O 1
ATOM 2327 N N . SER B 1 22 ? 2.596 -17.797 -3.332 1 96.81 22 SER B N 1
ATOM 2328 C CA . SER B 1 22 ? 1.713 -18.891 -3.717 1 96.81 22 SER B CA 1
ATOM 2329 C C . SER B 1 22 ? 2.385 -19.812 -4.727 1 96.81 22 SER B C 1
ATOM 2331 O O . SER B 1 22 ? 2.275 -21.031 -4.625 1 96.81 22 SER B O 1
ATOM 2333 N N . ALA B 1 23 ? 3.012 -19.219 -5.684 1 96.62 23 ALA B N 1
ATOM 2334 C CA . ALA B 1 23 ? 3.693 -20.016 -6.707 1 96.62 23 ALA B CA 1
ATOM 2335 C C . ALA B 1 23 ? 4.715 -20.953 -6.082 1 96.62 23 ALA B C 1
ATOM 2337 O O . ALA B 1 23 ? 4.707 -22.156 -6.363 1 96.62 23 ALA B O 1
ATOM 2338 N N . TYR B 1 24 ? 5.531 -20.453 -5.219 1 95.31 24 TYR B N 1
ATOM 2339 C CA . TYR B 1 24 ? 6.547 -21.281 -4.574 1 95.31 24 TYR B CA 1
ATOM 2340 C C . TYR B 1 24 ? 5.906 -22.297 -3.629 1 95.31 24 TYR B C 1
ATOM 2342 O O . TYR B 1 24 ? 6.328 -23.453 -3.576 1 95.31 24 TYR B O 1
ATOM 2350 N N . ALA B 1 25 ? 4.941 -21.828 -2.873 1 95.12 25 ALA B N 1
ATOM 2351 C CA . ALA B 1 25 ? 4.273 -22.734 -1.94 1 95.12 25 ALA B CA 1
ATOM 2352 C C . ALA B 1 25 ? 3.684 -23.938 -2.672 1 95.12 25 ALA B C 1
ATOM 2354 O O . ALA B 1 25 ? 3.887 -25.078 -2.262 1 95.12 25 ALA B O 1
ATOM 2355 N N . MET B 1 26 ? 2.99 -23.703 -3.732 1 94.5 26 MET B N 1
ATOM 2356 C CA . MET B 1 26 ? 2.352 -24.766 -4.496 1 94.5 26 MET B CA 1
ATOM 2357 C C . MET B 1 26 ? 3.396 -25.641 -5.18 1 94.5 26 MET B C 1
ATOM 2359 O O . MET B 1 26 ? 3.277 -26.875 -5.18 1 94.5 26 MET B O 1
ATOM 2363 N N . ALA B 1 27 ? 4.383 -24.984 -5.738 1 93.62 27 ALA B N 1
ATOM 2364 C CA . ALA B 1 27 ? 5.418 -25.734 -6.449 1 93.62 27 ALA B CA 1
ATOM 2365 C C . ALA B 1 27 ? 6.184 -26.641 -5.5 1 93.62 27 ALA B C 1
ATOM 2367 O O . ALA B 1 27 ? 6.609 -27.734 -5.891 1 93.62 27 ALA B O 1
ATOM 2368 N N . LEU B 1 28 ? 6.379 -26.203 -4.332 1 90.56 28 LEU B N 1
ATOM 2369 C CA . LEU B 1 28 ? 7.156 -26.969 -3.363 1 90.56 28 LEU B CA 1
ATOM 2370 C C . LEU B 1 28 ? 6.312 -28.078 -2.736 1 90.56 28 LEU B C 1
ATOM 2372 O O . LEU B 1 28 ? 6.836 -29.125 -2.363 1 90.56 28 LEU B O 1
ATOM 2376 N N . GLN B 1 29 ? 5.09 -27.875 -2.652 1 88.62 29 GLN B N 1
ATOM 2377 C CA . GLN B 1 29 ? 4.246 -28.797 -1.889 1 88.62 29 GLN B CA 1
ATOM 2378 C C . GLN B 1 29 ? 3.547 -29.797 -2.807 1 88.62 29 GLN B C 1
ATOM 2380 O O . GLN B 1 29 ? 3.156 -30.875 -2.367 1 88.62 29 GLN B O 1
ATOM 2385 N N . TYR B 1 30 ? 3.396 -29.359 -4.02 1 88.12 30 TYR B N 1
ATOM 2386 C CA . TYR B 1 30 ? 2.654 -30.203 -4.949 1 88.12 30 TYR B CA 1
ATOM 2387 C C . TYR B 1 30 ? 3.486 -30.516 -6.188 1 88.12 30 TYR B C 1
ATOM 2389 O O . TYR B 1 30 ? 4.324 -29.719 -6.598 1 88.12 30 TYR B O 1
ATOM 2397 N N . ARG B 1 31 ? 3.34 -31.703 -6.719 1 85.38 31 ARG B N 1
ATOM 2398 C CA . ARG B 1 31 ? 3.99 -32.062 -7.977 1 85.38 31 ARG B CA 1
ATOM 2399 C C . ARG B 1 31 ? 3.225 -31.516 -9.172 1 85.38 31 ARG B C 1
ATOM 2401 O O . ARG B 1 31 ? 2.512 -32.25 -9.859 1 85.38 31 ARG B O 1
ATOM 2408 N N . THR B 1 32 ? 3.305 -30.281 -9.375 1 88.62 32 THR B N 1
ATOM 2409 C CA . THR B 1 32 ? 2.592 -29.562 -10.43 1 88.62 32 THR B CA 1
ATOM 2410 C C . THR B 1 32 ? 3.535 -28.625 -11.18 1 88.62 32 THR B C 1
ATOM 2412 O O . THR B 1 32 ? 4.48 -28.094 -10.594 1 88.62 32 THR B O 1
ATOM 2415 N N . ARG B 1 33 ? 3.301 -28.562 -12.43 1 92.44 33 ARG B N 1
ATOM 2416 C CA . ARG B 1 33 ? 4.027 -27.609 -13.25 1 92.44 33 ARG B CA 1
ATOM 2417 C C . ARG B 1 33 ? 3.316 -26.25 -13.273 1 92.44 33 ARG B C 1
ATOM 2419 O O . ARG B 1 33 ? 2.166 -26.156 -13.711 1 92.44 33 ARG B O 1
ATOM 2426 N N . ILE B 1 34 ? 4.043 -25.234 -12.836 1 95.44 34 ILE B N 1
ATOM 2427 C CA . ILE B 1 34 ? 3.4 -23.938 -12.672 1 95.44 34 ILE B CA 1
ATOM 2428 C C . ILE B 1 34 ? 4.113 -22.891 -13.523 1 95.44 34 ILE B C 1
ATOM 2430 O O . ILE B 1 34 ? 5.344 -22.844 -13.578 1 95.44 34 ILE B O 1
ATOM 2434 N N . LEU B 1 35 ? 3.297 -22.141 -14.25 1 95.25 35 LEU B N 1
ATOM 2435 C CA . LEU B 1 35 ? 3.803 -20.969 -14.938 1 95.25 35 LEU B CA 1
ATOM 2436 C C . LEU B 1 35 ? 3.361 -19.688 -14.227 1 95.25 35 LEU B C 1
ATOM 2438 O O . LEU B 1 35 ? 2.162 -19.453 -14.062 1 95.25 35 LEU B O 1
ATOM 2442 N N . LEU B 1 36 ? 4.316 -18.969 -13.711 1 95.56 36 LEU B N 1
ATOM 2443 C CA . LEU B 1 36 ? 4.074 -17.641 -13.156 1 95.56 36 LEU B CA 1
ATOM 2444 C C . LEU B 1 36 ? 4.273 -16.562 -14.211 1 95.56 36 LEU B C 1
ATOM 2446 O O . LEU B 1 36 ? 5.32 -16.5 -14.859 1 95.56 36 LEU B O 1
ATOM 2450 N N . VAL B 1 37 ? 3.264 -15.703 -14.383 1 92.5 37 VAL B N 1
ATOM 2451 C CA . VAL B 1 37 ? 3.297 -14.742 -15.484 1 92.5 37 VAL B CA 1
ATOM 2452 C C . VAL B 1 37 ? 3.293 -13.32 -14.93 1 92.5 37 VAL B C 1
ATOM 2454 O O . VAL B 1 37 ? 2.414 -12.953 -14.141 1 92.5 37 VAL B O 1
ATOM 2457 N N . ASN B 1 38 ? 4.281 -12.562 -15.273 1 90.62 38 ASN B N 1
ATOM 2458 C CA . ASN B 1 38 ? 4.273 -11.117 -15.047 1 90.62 38 ASN B CA 1
ATOM 2459 C C . ASN B 1 38 ? 3.512 -10.383 -16.141 1 90.62 38 ASN B C 1
ATOM 2461 O O . ASN B 1 38 ? 3.965 -10.328 -17.297 1 90.62 38 ASN B O 1
ATOM 2465 N N . THR B 1 39 ? 2.428 -9.773 -15.859 1 86 39 THR B N 1
ATOM 2466 C CA . THR B 1 39 ? 1.601 -9.133 -16.875 1 86 39 THR B CA 1
ATOM 2467 C C . THR B 1 39 ? 1.999 -7.668 -17.047 1 86 39 THR B C 1
ATOM 2469 O O . THR B 1 39 ? 1.461 -6.973 -17.906 1 86 39 THR B O 1
ATOM 2472 N N . GLY B 1 40 ? 2.908 -7.215 -16.234 1 81.56 40 GLY B N 1
ATOM 2473 C CA . GLY B 1 40 ? 3.402 -5.848 -16.328 1 81.56 40 GLY B CA 1
ATOM 2474 C C . GLY B 1 40 ? 4.746 -5.742 -17.016 1 81.56 40 GLY B C 1
ATOM 2475 O O . GLY B 1 40 ? 5.129 -6.629 -17.781 1 81.56 40 GLY B O 1
ATOM 2476 N N . PRO B 1 41 ? 5.391 -4.629 -16.797 1 82.81 41 PRO B N 1
ATOM 2477 C CA . PRO B 1 41 ? 6.719 -4.449 -17.391 1 82.81 41 PRO B CA 1
ATOM 2478 C C . PRO B 1 41 ? 7.766 -5.383 -16.797 1 82.81 41 PRO B C 1
ATOM 2480 O O . PRO B 1 41 ? 7.656 -5.781 -15.625 1 82.81 41 PRO B O 1
ATOM 2483 N N . ALA B 1 42 ? 8.695 -5.637 -17.656 1 83.38 42 ALA B N 1
ATOM 2484 C CA . ALA B 1 42 ? 9.82 -6.438 -17.188 1 83.38 42 ALA B CA 1
ATOM 2485 C C . ALA B 1 42 ? 10.516 -5.766 -16 1 83.38 42 ALA B C 1
ATOM 2487 O O . ALA B 1 42 ? 10.5 -4.539 -15.875 1 83.38 42 ALA B O 1
ATOM 2488 N N . GLU B 1 43 ? 10.992 -6.559 -15.062 1 83.38 43 GLU B N 1
ATOM 2489 C CA . GLU B 1 43 ? 11.781 -6.145 -13.914 1 83.38 43 GLU B CA 1
ATOM 2490 C C . GLU B 1 43 ? 10.906 -5.477 -12.852 1 83.38 43 GLU B C 1
ATOM 2492 O O . GLU B 1 43 ? 11.414 -4.867 -11.914 1 83.38 43 GLU B O 1
ATOM 2497 N N . SER B 1 44 ? 9.625 -5.582 -13.047 1 85.5 44 SER B N 1
ATOM 2498 C CA . SER B 1 44 ? 8.688 -5.039 -12.062 1 85.5 44 SER B CA 1
ATOM 2499 C C . SER B 1 44 ? 7.805 -6.137 -11.477 1 85.5 44 SER B C 1
ATOM 2501 O O . SER B 1 44 ? 7.895 -7.297 -11.891 1 85.5 44 SER B O 1
ATOM 2503 N N . GLY B 1 45 ? 7.086 -5.762 -10.492 1 87.62 45 GLY B N 1
ATOM 2504 C CA . GLY B 1 45 ? 6.18 -6.73 -9.898 1 87.62 45 GLY B CA 1
ATOM 2505 C C . GLY B 1 45 ? 6.895 -7.938 -9.32 1 87.62 45 GLY B C 1
ATOM 2506 O O . GLY B 1 45 ? 7.828 -7.793 -8.531 1 87.62 45 GLY B O 1
ATOM 2507 N N . ILE B 1 46 ? 6.488 -9.102 -9.805 1 89.62 46 ILE B N 1
ATOM 2508 C CA . ILE B 1 46 ? 6.988 -10.352 -9.25 1 89.62 46 ILE B CA 1
ATOM 2509 C C . ILE B 1 46 ? 8.484 -10.484 -9.547 1 89.62 46 ILE B C 1
ATOM 2511 O O . ILE B 1 46 ? 9.219 -11.125 -8.789 1 89.62 46 ILE B O 1
ATOM 2515 N N . GLU B 1 47 ? 8.969 -9.852 -10.57 1 89.88 47 GLU B N 1
ATOM 2516 C CA . GLU B 1 47 ? 10.367 -9.961 -10.969 1 89.88 47 GLU B CA 1
ATOM 2517 C C . GLU B 1 47 ? 11.266 -9.133 -10.055 1 89.88 47 GLU B C 1
ATOM 2519 O O . GLU B 1 47 ? 12.453 -9.438 -9.891 1 89.88 47 GLU B O 1
ATOM 2524 N N . ALA B 1 48 ? 10.688 -8.164 -9.469 1 88.31 48 ALA B N 1
ATOM 2525 C CA . ALA B 1 48 ? 11.461 -7.191 -8.711 1 88.31 48 ALA B CA 1
ATOM 2526 C C . ALA B 1 48 ? 12.086 -7.828 -7.473 1 88.31 48 ALA B C 1
ATOM 2528 O O . ALA B 1 48 ? 13.086 -7.34 -6.953 1 88.31 48 ALA B O 1
ATOM 2529 N N . SER B 1 49 ? 11.539 -8.875 -6.977 1 91.88 49 SER B N 1
ATOM 2530 C CA . SER B 1 49 ? 12.016 -9.492 -5.746 1 91.88 49 SER B CA 1
ATOM 2531 C C . SER B 1 49 ? 12.836 -10.75 -6.039 1 91.88 49 SER B C 1
ATOM 2533 O O . SER B 1 49 ? 13.273 -11.438 -5.117 1 91.88 49 SER B O 1
ATOM 2535 N N . LEU B 1 50 ? 12.945 -11.047 -7.297 1 91.25 50 LEU B N 1
ATOM 2536 C CA . LEU B 1 50 ? 13.68 -12.234 -7.73 1 91.25 50 LEU B CA 1
ATOM 2537 C C . LEU B 1 50 ? 15.039 -11.852 -8.305 1 91.25 50 LEU B C 1
ATOM 2539 O O . LEU B 1 50 ? 15.234 -10.719 -8.758 1 91.25 50 LEU B O 1
ATOM 2543 N N . PRO B 1 51 ? 16 -12.703 -8.133 1 82 51 PRO B N 1
ATOM 2544 C CA . PRO B 1 51 ? 17.344 -12.367 -8.648 1 82 51 PRO B CA 1
ATOM 2545 C C . PRO B 1 51 ? 17.328 -12.055 -10.141 1 82 51 PRO B C 1
ATOM 2547 O O . PRO B 1 51 ? 16.562 -12.648 -10.898 1 82 51 PRO B O 1
ATOM 2550 N N . SER B 1 52 ? 18.125 -10.906 -10.336 1 67.56 52 SER B N 1
ATOM 2551 C CA . SER B 1 52 ? 18.297 -10.602 -11.75 1 67.56 52 SER B CA 1
ATOM 2552 C C . SER B 1 52 ? 19.125 -11.672 -12.453 1 67.56 52 SER B C 1
ATOM 2554 O O . SER B 1 52 ? 20.016 -12.266 -11.852 1 67.56 52 SER B O 1
ATOM 2556 N N . ILE B 1 53 ? 18.75 -12.398 -13.141 1 52.59 53 ILE B N 1
ATOM 2557 C CA . ILE B 1 53 ? 19.625 -13.297 -13.875 1 52.59 53 ILE B CA 1
ATOM 2558 C C . ILE B 1 53 ? 20.781 -12.5 -14.508 1 52.59 53 ILE B C 1
ATOM 2560 O O . ILE B 1 53 ? 20.547 -11.703 -15.414 1 52.59 53 ILE B O 1
ATOM 2564 N N . GLU B 1 54 ? 21.516 -11.734 -13.695 1 46.81 54 GLU B N 1
ATOM 2565 C CA . GLU B 1 54 ? 22.734 -11.227 -14.328 1 46.81 54 GLU B CA 1
ATOM 2566 C C . GLU B 1 54 ? 23.266 -12.219 -15.359 1 46.81 54 GLU B C 1
ATOM 2568 O O . GLU B 1 54 ? 23.062 -13.43 -15.234 1 46.81 54 GLU B O 1
ATOM 2573 N N . SER B 1 55 ? 23.594 -11.641 -16.516 1 38.5 55 SER B N 1
ATOM 2574 C CA . SER B 1 55 ? 24.406 -12.195 -17.594 1 38.5 55 SER B CA 1
ATOM 2575 C C . SER B 1 55 ? 25.625 -12.93 -17.031 1 38.5 55 SER B C 1
ATOM 2577 O O . SER B 1 55 ? 26.562 -13.242 -17.781 1 38.5 55 SER B O 1
ATOM 2579 N N . GLY B 1 56 ? 25.969 -12.906 -15.82 1 35.72 56 GLY B N 1
ATOM 2580 C CA . GLY B 1 56 ? 27.328 -13.406 -15.695 1 35.72 56 GLY B CA 1
ATOM 2581 C C . GLY B 1 56 ? 27.531 -14.773 -16.328 1 35.72 56 GLY B C 1
ATOM 2582 O O . GLY B 1 56 ? 28.641 -15.289 -16.359 1 35.72 56 GLY B O 1
ATOM 2583 N N . HIS B 1 57 ? 27.078 -15.953 -15.766 1 35.25 57 HIS B N 1
ATOM 2584 C CA . HIS B 1 57 ? 27.625 -17.031 -16.562 1 35.25 57 HIS B CA 1
ATOM 2585 C C . HIS B 1 57 ? 27.391 -16.797 -18.062 1 35.25 57 HIS B C 1
ATOM 2587 O O . HIS B 1 57 ? 26.281 -16.391 -18.453 1 35.25 57 HIS B O 1
ATOM 2593 N N . THR B 1 58 ? 28.547 -16.5 -18.844 1 34.84 58 THR B N 1
ATOM 2594 C CA . THR B 1 58 ? 28.859 -16.438 -20.281 1 34.84 58 THR B CA 1
ATOM 2595 C C . THR B 1 58 ? 27.812 -17.172 -21.094 1 34.84 58 THR B C 1
ATOM 2597 O O . THR B 1 58 ? 27.406 -16.719 -22.156 1 34.84 58 THR B O 1
ATOM 2600 N N . ASP B 1 59 ? 27.812 -18.562 -20.953 1 33.72 59 ASP B N 1
ATOM 2601 C CA . ASP B 1 59 ? 27.328 -19.438 -22.016 1 33.72 59 ASP B CA 1
ATOM 2602 C C . ASP B 1 59 ? 25.812 -19.312 -22.188 1 33.72 59 ASP B C 1
ATOM 2604 O O . ASP B 1 59 ? 25.281 -19.625 -23.25 1 33.72 59 ASP B O 1
ATOM 2608 N N . SER B 1 60 ? 25.062 -19.578 -21.109 1 35.56 60 SER B N 1
ATOM 2609 C CA . SER B 1 60 ? 23.688 -19.703 -21.578 1 35.56 60 SER B CA 1
ATOM 2610 C C . SER B 1 60 ? 23.094 -18.344 -21.938 1 35.56 60 SER B C 1
ATOM 2612 O O . SER B 1 60 ? 23.062 -17.438 -21.094 1 35.56 60 SER B O 1
ATOM 2614 N N . LEU B 1 61 ? 23.297 -17.781 -23.078 1 35.34 61 LEU B N 1
ATOM 2615 C CA . LEU B 1 61 ? 22.781 -16.766 -24 1 35.34 61 LEU B CA 1
ATOM 2616 C C . LEU B 1 61 ? 21.344 -16.406 -23.656 1 35.34 61 LEU B C 1
ATOM 2618 O O . LEU B 1 61 ? 20.609 -15.883 -24.516 1 35.34 61 LEU B O 1
ATOM 2622 N N . PHE B 1 62 ? 20.703 -16.859 -22.656 1 39.31 62 PHE B N 1
ATOM 2623 C CA . PHE B 1 62 ? 19.328 -16.344 -22.641 1 39.31 62 PHE B CA 1
ATOM 2624 C C . PHE B 1 62 ? 19.328 -14.82 -22.469 1 39.31 62 PHE B C 1
ATOM 2626 O O . PHE B 1 62 ? 19.609 -14.312 -21.375 1 39.31 62 PHE B O 1
ATOM 2633 N N . ARG B 1 63 ? 19.953 -14.062 -23.297 1 41.06 63 ARG B N 1
ATOM 2634 C CA . ARG B 1 63 ? 19.766 -12.617 -23.328 1 41.06 63 ARG B CA 1
ATOM 2635 C C . ARG B 1 63 ? 18.312 -12.25 -23.031 1 41.06 63 ARG B C 1
ATOM 2637 O O . ARG B 1 63 ? 17.391 -12.758 -23.672 1 41.06 63 ARG B O 1
ATOM 2644 N N . PHE B 1 64 ? 17.875 -11.859 -21.891 1 45.56 64 PHE B N 1
ATOM 2645 C CA . PHE B 1 64 ? 16.594 -11.273 -21.547 1 45.56 64 PHE B CA 1
ATOM 2646 C C . PHE B 1 64 ? 15.93 -10.641 -22.766 1 45.56 64 PHE B C 1
ATOM 2648 O O . PHE B 1 64 ? 14.703 -10.648 -22.891 1 45.56 64 PHE B O 1
ATOM 2655 N N . GLU B 1 65 ? 16.859 -10.125 -23.688 1 48.56 65 GLU B N 1
ATOM 2656 C CA . GLU B 1 65 ? 16.359 -9.469 -24.891 1 48.56 65 GLU B CA 1
ATOM 2657 C C . GLU B 1 65 ? 15.547 -10.43 -25.75 1 48.56 65 GLU B C 1
ATOM 2659 O O . GLU B 1 65 ? 14.656 -10.016 -26.5 1 48.56 65 GLU B O 1
ATOM 2664 N N . GLU B 1 66 ? 15.82 -11.852 -25.594 1 56.31 66 GLU B N 1
ATOM 2665 C CA . GLU B 1 66 ? 15.273 -12.805 -26.547 1 56.31 66 GLU B CA 1
ATOM 2666 C C . GLU B 1 66 ? 14.156 -13.641 -25.922 1 56.31 66 GLU B C 1
ATOM 2668 O O . GLU B 1 66 ? 13.477 -14.391 -26.625 1 56.31 66 GLU B O 1
ATOM 2673 N N . GLY B 1 67 ? 13.836 -13.414 -24.656 1 63.84 67 GLY B N 1
ATOM 2674 C CA . GLY B 1 67 ? 12.797 -14.234 -24.047 1 63.84 67 GLY B CA 1
ATOM 2675 C C . GLY B 1 67 ? 11.719 -13.414 -23.359 1 63.84 67 GLY B C 1
ATOM 2676 O O . GLY B 1 67 ? 11.602 -12.211 -23.594 1 63.84 67 GLY B O 1
ATOM 2677 N N . GLY B 1 68 ? 10.766 -14.047 -22.844 1 79 68 GLY B N 1
ATOM 2678 C CA . GLY B 1 68 ? 9.695 -13.406 -22.109 1 79 68 GLY B CA 1
ATOM 2679 C C . GLY B 1 68 ? 8.469 -13.133 -22.969 1 79 68 GLY B C 1
ATOM 2680 O O . GLY B 1 68 ? 8.242 -13.805 -23.969 1 79 68 GLY B O 1
ATOM 2681 N N . TRP B 1 69 ? 7.824 -12.211 -22.5 1 80.19 69 TRP B N 1
ATOM 2682 C CA . TRP B 1 69 ? 6.539 -11.883 -23.125 1 80.19 69 TRP B CA 1
ATOM 2683 C C . TRP B 1 69 ? 6.719 -11.461 -24.578 1 80.19 69 TRP B C 1
ATOM 2685 O O . TRP B 1 69 ? 5.957 -11.883 -25.453 1 80.19 69 TRP B O 1
ATOM 2695 N N . ASP B 1 70 ? 7.719 -10.727 -24.875 1 82.44 70 ASP B N 1
ATOM 2696 C CA . ASP B 1 70 ? 7.934 -10.195 -26.219 1 82.44 70 ASP B CA 1
ATOM 2697 C C . ASP B 1 70 ? 8.227 -11.32 -27.219 1 82.44 70 ASP B C 1
ATOM 2699 O O . ASP B 1 70 ? 7.691 -11.328 -28.328 1 82.44 70 ASP B O 1
ATOM 2703 N N . ALA B 1 71 ? 9.031 -12.227 -26.766 1 82.75 71 ALA B N 1
ATOM 2704 C CA . ALA B 1 71 ? 9.359 -13.359 -27.625 1 82.75 71 ALA B CA 1
ATOM 2705 C C . ALA B 1 71 ? 8.141 -14.258 -27.844 1 82.75 71 ALA B C 1
ATOM 2707 O O . ALA B 1 71 ? 7.875 -14.695 -28.969 1 82.75 71 ALA B O 1
ATOM 2708 N N . ALA B 1 72 ? 7.43 -14.531 -26.766 1 82.81 72 ALA B N 1
ATOM 2709 C CA . ALA B 1 72 ? 6.223 -15.352 -26.875 1 82.81 72 ALA B CA 1
ATOM 2710 C C . ALA B 1 72 ? 5.195 -14.703 -27.797 1 82.81 72 ALA B C 1
ATOM 2712 O O . ALA B 1 72 ? 4.539 -15.391 -28.578 1 82.81 72 ALA B O 1
ATOM 2713 N N . GLU B 1 73 ? 5.125 -13.414 -27.672 1 82.56 73 GLU B N 1
ATOM 2714 C CA . GLU B 1 73 ? 4.195 -12.68 -28.516 1 82.56 73 GLU B CA 1
ATOM 2715 C C . GLU B 1 73 ? 4.594 -12.773 -29.984 1 82.56 73 GLU B C 1
ATOM 2717 O O . GLU B 1 73 ? 3.74 -12.953 -30.859 1 82.56 73 GLU B O 1
ATOM 2722 N N . ARG B 1 74 ? 5.797 -12.594 -30.281 1 83.88 74 ARG B N 1
ATOM 2723 C CA . ARG B 1 74 ? 6.297 -12.711 -31.641 1 83.88 74 ARG B CA 1
ATOM 2724 C C . ARG B 1 74 ? 6.012 -14.094 -32.219 1 83.88 74 ARG B C 1
ATOM 2726 O O . ARG B 1 74 ? 5.613 -14.219 -33.375 1 83.88 74 ARG B O 1
ATOM 2733 N N . LEU B 1 75 ? 6.211 -15.07 -31.453 1 83.12 75 LEU B N 1
ATOM 2734 C CA . LEU B 1 75 ? 5.941 -16.438 -31.875 1 83.12 75 LEU B CA 1
ATOM 2735 C C . LEU B 1 75 ? 4.453 -16.641 -32.156 1 83.12 75 LEU B C 1
ATOM 2737 O O . LEU B 1 75 ? 4.078 -17.344 -33.094 1 83.12 75 LEU B O 1
ATOM 2741 N N . HIS B 1 76 ? 3.678 -16.016 -31.312 1 81.88 76 HIS B N 1
ATOM 2742 C CA . HIS B 1 76 ? 2.234 -16.109 -31.516 1 81.88 76 HIS B CA 1
ATOM 2743 C C . HIS B 1 76 ? 1.812 -15.461 -32.812 1 81.88 76 HIS B C 1
ATOM 2745 O O . HIS B 1 76 ? 1.03 -16.031 -33.594 1 81.88 76 HIS B O 1
ATOM 2751 N N . ILE B 1 77 ? 2.328 -14.328 -33.062 1 82.44 77 ILE B N 1
ATOM 2752 C CA . ILE B 1 77 ? 1.997 -13.586 -34.281 1 82.44 77 ILE B CA 1
ATOM 2753 C C . ILE B 1 77 ? 2.42 -14.391 -35.5 1 82.44 77 ILE B C 1
ATOM 2755 O O . ILE B 1 77 ? 1.712 -14.406 -36.5 1 82.44 77 ILE B O 1
ATOM 2759 N N . SER B 1 78 ? 3.502 -15.062 -35.375 1 86.25 78 SER B N 1
ATOM 2760 C CA . SER B 1 78 ? 4.004 -15.859 -36.5 1 86.25 78 SER B CA 1
ATOM 2761 C C . SER B 1 78 ? 3.266 -17.188 -36.594 1 86.25 78 SER B C 1
ATOM 2763 O O . SER B 1 78 ? 3.449 -17.938 -37.562 1 86.25 78 SER B O 1
ATOM 2765 N N . GLY B 1 79 ? 2.48 -17.531 -35.594 1 85.12 79 GLY B N 1
ATOM 2766 C CA . GLY B 1 79 ? 1.727 -18.766 -35.594 1 85.12 79 GLY B CA 1
ATOM 2767 C C . GLY B 1 79 ? 2.557 -19.969 -35.156 1 85.12 79 GLY B C 1
ATOM 2768 O O . GLY B 1 79 ? 2.162 -21.109 -35.375 1 85.12 79 GLY B O 1
ATOM 2769 N N . SER B 1 80 ? 3.689 -19.688 -34.562 1 87.19 80 SER B N 1
ATOM 2770 C CA . SER B 1 80 ? 4.629 -20.766 -34.281 1 87.19 80 SER B CA 1
ATOM 2771 C C . SER B 1 80 ? 4.609 -21.109 -32.781 1 87.19 80 SER B C 1
ATOM 2773 O O . SER B 1 80 ? 5.289 -22.047 -32.344 1 87.19 80 SER B O 1
ATOM 2775 N N . LEU B 1 81 ? 3.826 -20.422 -32.062 1 85.81 81 LEU B N 1
ATOM 2776 C CA . LEU B 1 81 ? 3.779 -20.688 -30.641 1 85.81 81 LEU B CA 1
ATOM 2777 C C . LEU B 1 81 ? 3.053 -21.984 -30.344 1 85.81 81 LEU B C 1
ATOM 2779 O O . LEU B 1 81 ? 1.948 -22.219 -30.844 1 85.81 81 LEU B O 1
ATOM 2783 N N . ASN B 1 82 ? 3.709 -22.859 -29.656 1 86.06 82 ASN B N 1
ATOM 2784 C CA . ASN B 1 82 ? 3.102 -24.109 -29.219 1 86.06 82 ASN B CA 1
ATOM 2785 C C . ASN B 1 82 ? 3.633 -24.547 -27.844 1 86.06 82 ASN B C 1
ATOM 2787 O O . ASN B 1 82 ? 4.5 -23.891 -27.281 1 86.06 82 ASN B O 1
ATOM 2791 N N . LYS B 1 83 ? 3.09 -25.641 -27.281 1 82.69 83 LYS B N 1
ATOM 2792 C CA . LYS B 1 83 ? 3.375 -26.109 -25.922 1 82.69 83 LYS B CA 1
ATOM 2793 C C . LYS B 1 83 ? 4.84 -26.5 -25.766 1 82.69 83 LYS B C 1
ATOM 2795 O O . LYS B 1 83 ? 5.395 -26.438 -24.672 1 82.69 83 LYS B O 1
ATOM 2800 N N . HIS B 1 84 ? 5.531 -26.797 -26.891 1 82.69 84 HIS B N 1
ATOM 2801 C CA . HIS B 1 84 ? 6.898 -27.312 -26.828 1 82.69 84 HIS B CA 1
ATOM 2802 C C . HIS B 1 84 ? 7.906 -26.172 -26.797 1 82.69 84 HIS B C 1
ATOM 2804 O O . HIS B 1 84 ? 9 -26.312 -26.25 1 82.69 84 HIS B O 1
ATOM 2810 N N . ASN B 1 85 ? 7.48 -25 -27.328 1 86.62 85 ASN B N 1
ATOM 2811 C CA . ASN B 1 85 ? 8.477 -23.938 -27.422 1 86.62 85 ASN B CA 1
ATOM 2812 C C . ASN B 1 85 ? 8.203 -22.828 -26.391 1 86.62 85 ASN B C 1
ATOM 2814 O O . ASN B 1 85 ? 9.078 -22 -26.125 1 86.62 85 ASN B O 1
ATOM 2818 N N . LEU B 1 86 ? 7.043 -22.812 -25.812 1 86.62 86 LEU B N 1
ATOM 2819 C CA . LEU B 1 86 ? 6.75 -21.766 -24.828 1 86.62 86 LEU B CA 1
ATOM 2820 C C . LEU B 1 86 ? 7.746 -21.797 -23.688 1 86.62 86 LEU B C 1
ATOM 2822 O O . LEU B 1 86 ? 8.227 -20.75 -23.234 1 86.62 86 LEU B O 1
ATOM 2826 N N . ARG B 1 87 ? 8.039 -22.922 -23.281 1 87.19 87 ARG B N 1
ATOM 2827 C CA . ARG B 1 87 ? 8.93 -23.109 -22.141 1 87.19 87 ARG B CA 1
ATOM 2828 C C . ARG B 1 87 ? 10.305 -22.5 -22.422 1 87.19 87 ARG B C 1
ATOM 2830 O O . ARG B 1 87 ? 10.977 -22.016 -21.5 1 87.19 87 ARG B O 1
ATOM 2837 N N . ASP B 1 88 ? 10.641 -22.484 -23.719 1 86.44 88 ASP B N 1
ATOM 2838 C CA . ASP B 1 88 ? 11.953 -21.969 -24.109 1 86.44 88 ASP B CA 1
ATOM 2839 C C . ASP B 1 88 ? 12.062 -20.469 -23.859 1 86.44 88 ASP B C 1
ATOM 2841 O O . ASP B 1 88 ? 13.156 -19.922 -23.844 1 86.44 88 ASP B O 1
ATOM 2845 N N . TYR B 1 89 ? 10.953 -19.938 -23.625 1 86.38 89 TYR B N 1
ATOM 2846 C CA . TYR B 1 89 ? 10.953 -18.484 -23.469 1 86.38 89 TYR B CA 1
ATOM 2847 C C . TYR B 1 89 ? 10.648 -18.094 -22.031 1 86.38 89 TYR B C 1
ATOM 2849 O O . TYR B 1 89 ? 10.375 -16.922 -21.75 1 86.38 89 TYR B O 1
ATOM 2857 N N . THR B 1 90 ? 10.633 -19.062 -21.188 1 90.62 90 THR B N 1
ATOM 2858 C CA . THR B 1 90 ? 10.398 -18.812 -19.766 1 90.62 90 THR B CA 1
ATOM 2859 C C . THR B 1 90 ? 11.68 -18.984 -18.969 1 90.62 90 THR B C 1
ATOM 2861 O O . THR B 1 90 ? 12.656 -19.562 -19.453 1 90.62 90 THR B O 1
ATOM 2864 N N . LYS B 1 91 ? 11.688 -18.422 -17.797 1 90.12 91 LYS B N 1
ATOM 2865 C CA . LYS B 1 91 ? 12.797 -18.578 -16.859 1 90.12 91 LYS B CA 1
ATOM 2866 C C . LYS B 1 91 ? 12.461 -19.609 -15.789 1 90.12 91 LYS B C 1
ATOM 2868 O O . LYS B 1 91 ? 11.445 -19.484 -15.102 1 90.12 91 LYS B O 1
ATOM 2873 N N . PRO B 1 92 ? 13.297 -20.641 -15.672 1 91.56 92 PRO B N 1
ATOM 2874 C CA . PRO B 1 92 ? 13.039 -21.609 -14.609 1 91.56 92 PRO B CA 1
ATOM 2875 C C . PRO B 1 92 ? 13.32 -21.031 -13.219 1 91.56 92 PRO B C 1
ATOM 2877 O O . PRO B 1 92 ? 14.391 -20.469 -12.984 1 91.56 92 PRO B O 1
ATOM 2880 N N . LEU B 1 93 ? 12.43 -21.094 -12.359 1 92.69 93 LEU B N 1
ATOM 2881 C CA . LEU B 1 93 ? 12.602 -20.672 -10.977 1 92.69 93 LEU B CA 1
ATOM 2882 C C . LEU B 1 93 ? 12.852 -21.875 -10.07 1 92.69 93 LEU B C 1
ATOM 2884 O O . LEU B 1 93 ? 13.688 -21.812 -9.164 1 92.69 93 LEU B O 1
ATOM 2888 N N . LEU B 1 94 ? 12.086 -22.891 -10.242 1 91.06 94 LEU B N 1
ATOM 2889 C CA . LEU B 1 94 ? 12.273 -24.219 -9.664 1 91.06 94 LEU B CA 1
ATOM 2890 C C . LEU B 1 94 ? 12.25 -25.297 -10.75 1 91.06 94 LEU B C 1
ATOM 2892 O O . LEU B 1 94 ? 11.273 -25.406 -11.492 1 91.06 94 LEU B O 1
ATOM 2896 N N . GLN B 1 95 ? 13.266 -26.016 -10.805 1 88.25 95 GLN B N 1
ATOM 2897 C CA . GLN B 1 95 ? 13.438 -26.984 -11.891 1 88.25 95 GLN B CA 1
ATOM 2898 C C . GLN B 1 95 ? 12.219 -27.891 -12.023 1 88.25 95 GLN B C 1
ATOM 2900 O O . GLN B 1 95 ? 11.828 -28.547 -11.062 1 88.25 95 GLN B O 1
ATOM 2905 N N . GLU B 1 96 ? 11.609 -27.828 -13.148 1 88.81 96 GLU B N 1
ATOM 2906 C CA . GLU B 1 96 ? 10.531 -28.703 -13.594 1 88.81 96 GLU B CA 1
ATOM 2907 C C . GLU B 1 96 ? 9.25 -28.438 -12.805 1 88.81 96 GLU B C 1
ATOM 2909 O O . GLU B 1 96 ? 8.328 -29.25 -12.82 1 88.81 96 GLU B O 1
ATOM 2914 N N . ARG B 1 97 ? 9.289 -27.375 -12.047 1 92.69 97 ARG B N 1
ATOM 2915 C CA . ARG B 1 97 ? 8.109 -27.156 -11.211 1 92.69 97 ARG B CA 1
ATOM 2916 C C . ARG B 1 97 ? 7.551 -25.75 -11.406 1 92.69 97 ARG B C 1
ATOM 2918 O O . ARG B 1 97 ? 6.332 -25.562 -11.422 1 92.69 97 ARG B O 1
ATOM 2925 N N . LEU B 1 98 ? 8.445 -24.828 -11.555 1 95 98 LEU B N 1
ATOM 2926 C CA . LEU B 1 98 ? 8.008 -23.438 -11.578 1 95 98 LEU B CA 1
ATOM 2927 C C . LEU B 1 98 ? 8.812 -22.641 -12.594 1 95 98 LEU B C 1
ATOM 2929 O O . LEU B 1 98 ? 10.039 -22.531 -12.484 1 95 98 LEU B O 1
ATOM 2933 N N . ASP B 1 99 ? 8.102 -22.109 -13.57 1 94 99 ASP B N 1
ATOM 2934 C CA . ASP B 1 99 ? 8.711 -21.234 -14.57 1 94 99 ASP B CA 1
ATOM 2935 C C . ASP B 1 99 ? 8.109 -19.828 -14.516 1 94 99 ASP B C 1
ATOM 2937 O O . ASP B 1 99 ? 6.984 -19.656 -14.047 1 94 99 ASP B O 1
ATOM 2941 N N . LEU B 1 100 ? 8.898 -18.875 -14.961 1 94.56 100 LEU B N 1
ATOM 2942 C CA . LEU B 1 100 ? 8.477 -17.469 -15 1 94.56 100 LEU B CA 1
ATOM 2943 C C . LEU B 1 100 ? 8.461 -16.953 -16.422 1 94.56 100 LEU B C 1
ATOM 2945 O O . LEU B 1 100 ? 9.453 -17.078 -17.156 1 94.56 100 LEU B O 1
ATOM 2949 N N . LEU B 1 101 ? 7.324 -16.516 -16.828 1 91.69 101 LEU B N 1
ATOM 2950 C CA . LEU B 1 101 ? 7.27 -15.688 -18.031 1 91.69 101 LEU B CA 1
ATOM 2951 C C . LEU B 1 101 ? 7.43 -14.211 -17.688 1 91.69 101 LEU B C 1
ATOM 2953 O O . LEU B 1 101 ? 6.535 -13.609 -17.094 1 91.69 101 LEU B O 1
ATOM 2957 N N . THR B 1 102 ? 8.5 -13.648 -18.078 1 90.19 102 THR B N 1
ATOM 2958 C CA . THR B 1 102 ? 8.844 -12.281 -17.703 1 90.19 102 THR B CA 1
ATOM 2959 C C . THR B 1 102 ? 7.957 -11.281 -18.438 1 90.19 102 THR B C 1
ATOM 2961 O O . THR B 1 102 ? 7.305 -11.625 -19.422 1 90.19 102 THR B O 1
ATOM 2964 N N . GLY B 1 103 ? 7.953 -10.109 -17.859 1 86.38 103 GLY B N 1
ATOM 2965 C CA . GLY B 1 103 ? 7.109 -9.055 -18.391 1 86.38 103 GLY B CA 1
ATOM 2966 C C . GLY B 1 103 ? 7.633 -8.484 -19.703 1 86.38 103 GLY B C 1
ATOM 2967 O O . GLY B 1 103 ? 8.586 -9.016 -20.281 1 86.38 103 GLY B O 1
ATOM 2968 N N . ARG B 1 104 ? 6.914 -7.438 -20.078 1 81.31 104 ARG B N 1
ATOM 2969 C CA . ARG B 1 104 ? 7.207 -6.824 -21.375 1 81.31 104 ARG B CA 1
ATOM 2970 C C . ARG B 1 104 ? 8.367 -5.84 -21.266 1 81.31 104 ARG B C 1
ATOM 2972 O O . ARG B 1 104 ? 8.438 -5.066 -20.297 1 81.31 104 ARG B O 1
ATOM 2979 N N . ILE B 1 105 ? 9.273 -5.934 -22.156 1 75.69 105 ILE B N 1
ATOM 2980 C CA . ILE B 1 105 ? 10.367 -4.973 -22.234 1 75.69 105 ILE B CA 1
ATOM 2981 C C . ILE B 1 105 ? 9.984 -3.822 -23.156 1 75.69 105 ILE B C 1
ATOM 2983 O O . ILE B 1 105 ? 10.211 -2.654 -22.828 1 75.69 105 ILE B O 1
ATOM 2987 N N . ASN B 1 106 ? 9.602 -4.25 -24.406 1 63.78 106 ASN B N 1
ATOM 2988 C CA . ASN B 1 106 ? 9.25 -3.254 -25.406 1 63.78 106 ASN B CA 1
ATOM 2989 C C . ASN B 1 106 ? 7.773 -2.889 -25.344 1 63.78 106 ASN B C 1
ATOM 2991 O O . ASN B 1 106 ? 6.91 -3.756 -25.484 1 63.78 106 ASN B O 1
ATOM 2995 N N . ARG B 1 107 ? 7.438 -1.836 -24.594 1 57.09 107 ARG B N 1
ATOM 2996 C CA . ARG B 1 107 ? 6.047 -1.389 -24.609 1 57.09 107 ARG B CA 1
ATOM 2997 C C . ARG B 1 107 ? 5.578 -1.079 -26.031 1 57.09 107 ARG B C 1
ATOM 2999 O O . ARG B 1 107 ? 5.73 0.047 -26.5 1 57.09 107 ARG B O 1
ATOM 3006 N N . MET B 1 108 ? 5.793 -1.919 -26.969 1 52.25 108 MET B N 1
ATOM 3007 C CA . MET B 1 108 ? 5.211 -1.527 -28.25 1 52.25 108 MET B CA 1
ATOM 3008 C C . MET B 1 108 ? 3.77 -1.065 -28.062 1 52.25 108 MET B C 1
ATOM 3010 O O . MET B 1 108 ? 3.064 -1.54 -27.172 1 52.25 108 MET B O 1
ATOM 3014 N N . GLU B 1 109 ? 3.438 -0.001 -28.703 1 55.09 109 GLU B N 1
ATOM 3015 C CA . GLU B 1 109 ? 2.203 0.765 -28.844 1 55.09 109 GLU B CA 1
ATOM 3016 C C . GLU B 1 109 ? 1.008 -0.153 -29.078 1 55.09 109 GLU B C 1
ATOM 3018 O O . GLU B 1 109 ? 0.268 0.024 -30.062 1 55.09 109 GLU B O 1
ATOM 3023 N N . ARG B 1 110 ? 1.025 -1.304 -28.516 1 61.62 110 ARG B N 1
ATOM 3024 C CA . ARG B 1 110 ? -0.166 -2.061 -28.891 1 61.62 110 ARG B CA 1
ATOM 3025 C C . ARG B 1 110 ? -1.363 -1.646 -28.031 1 61.62 110 ARG B C 1
ATOM 3027 O O . ARG B 1 110 ? -1.198 -1.181 -26.906 1 61.62 110 ARG B O 1
ATOM 3034 N N . SER B 1 111 ? -2.418 -1.778 -28.781 1 67.81 111 SER B N 1
ATOM 3035 C CA . SER B 1 111 ? -3.682 -1.468 -28.125 1 67.81 111 SER B CA 1
ATOM 3036 C C . SER B 1 111 ? -3.953 -2.428 -26.969 1 67.81 111 SER B C 1
ATOM 3038 O O . SER B 1 111 ? -3.402 -3.529 -26.938 1 67.81 111 SER B O 1
ATOM 3040 N N . GLN B 1 112 ? -4.602 -2.061 -26.094 1 71.56 112 GLN B N 1
ATOM 3041 C CA . GLN B 1 112 ? -5.031 -2.865 -24.953 1 71.56 112 GLN B CA 1
ATOM 3042 C C . GLN B 1 112 ? -5.719 -4.148 -25.422 1 71.56 112 GLN B C 1
ATOM 3044 O O . GLN B 1 112 ? -5.504 -5.215 -24.844 1 71.56 112 GLN B O 1
ATOM 3049 N N . LYS B 1 113 ? -6.488 -4.035 -26.438 1 72.31 113 LYS B N 1
ATOM 3050 C CA . LYS B 1 113 ? -7.211 -5.188 -26.969 1 72.31 113 LYS B CA 1
ATOM 3051 C C . LYS B 1 113 ? -6.25 -6.238 -27.516 1 72.31 113 LYS B C 1
ATOM 3053 O O . LYS B 1 113 ? -6.418 -7.43 -27.266 1 72.31 113 LYS B O 1
ATOM 3058 N N . GLU B 1 114 ? -5.316 -5.812 -28.234 1 74.81 114 GLU B N 1
ATOM 3059 C CA . GLU B 1 114 ? -4.336 -6.73 -28.812 1 74.81 114 GLU B CA 1
ATOM 3060 C C . GLU B 1 114 ? -3.553 -7.453 -27.719 1 74.81 114 GLU B C 1
ATOM 3062 O O . GLU B 1 114 ? -3.223 -8.633 -27.859 1 74.81 114 GLU B O 1
ATOM 3067 N N . HIS B 1 115 ? -3.379 -6.762 -26.719 1 75.44 115 HIS B N 1
ATOM 3068 C CA . HIS B 1 115 ? -2.652 -7.352 -25.594 1 75.44 115 HIS B CA 1
ATOM 3069 C C . HIS B 1 115 ? -3.463 -8.461 -24.938 1 75.44 115 HIS B C 1
ATOM 3071 O O . HIS B 1 115 ? -2.934 -9.539 -24.656 1 75.44 115 HIS B O 1
ATOM 3077 N N . VAL B 1 116 ? -4.691 -8.18 -24.812 1 75.88 116 VAL B N 1
ATOM 3078 C CA . VAL B 1 116 ? -5.562 -9.156 -24.156 1 75.88 116 VAL B CA 1
ATOM 3079 C C . VAL B 1 116 ? -5.695 -10.391 -25.031 1 75.88 116 VAL B C 1
ATOM 3081 O O . VAL B 1 116 ? -5.68 -11.523 -24.547 1 75.88 116 VAL B O 1
ATOM 3084 N N . ASP B 1 117 ? -5.828 -10.188 -26.281 1 78.31 117 ASP B N 1
ATOM 3085 C CA . ASP B 1 117 ? -5.945 -11.305 -27.219 1 78.31 117 ASP B CA 1
ATOM 3086 C C . ASP B 1 117 ? -4.68 -12.156 -27.219 1 78.31 117 ASP B C 1
ATOM 3088 O O . ASP B 1 117 ? -4.758 -13.391 -27.234 1 78.31 117 ASP B O 1
ATOM 3092 N N . THR B 1 118 ? -3.648 -11.453 -27.188 1 79 118 THR B N 1
ATOM 3093 C CA . THR B 1 118 ? -2.377 -12.172 -27.156 1 79 118 THR B CA 1
ATOM 3094 C C . THR B 1 118 ? -2.246 -12.969 -25.859 1 79 118 THR B C 1
ATOM 3096 O O . THR B 1 118 ? -1.797 -14.117 -25.875 1 79 118 THR B O 1
ATOM 3099 N N . LEU B 1 119 ? -2.594 -12.406 -24.828 1 80.56 119 LEU B N 1
ATOM 3100 C CA . LEU B 1 119 ? -2.535 -13.07 -23.531 1 80.56 119 LEU B CA 1
ATOM 3101 C C . LEU B 1 119 ? -3.416 -14.312 -23.516 1 80.56 119 LEU B C 1
ATOM 3103 O O . LEU B 1 119 ? -3 -15.367 -23.031 1 80.56 119 LEU B O 1
ATOM 3107 N N . LYS B 1 120 ? -4.539 -14.211 -24.078 1 81.19 120 LYS B N 1
ATOM 3108 C CA . LYS B 1 120 ? -5.445 -15.352 -24.156 1 81.19 120 LYS B CA 1
ATOM 3109 C C . LYS B 1 120 ? -4.816 -16.5 -24.938 1 81.19 120 LYS B C 1
ATOM 3111 O O . LYS B 1 120 ? -4.91 -17.656 -24.531 1 81.19 120 LYS B O 1
ATOM 3116 N N . ALA B 1 121 ? -4.27 -16.125 -26.016 1 82.81 121 ALA B N 1
ATOM 3117 C CA . ALA B 1 121 ? -3.621 -17.125 -26.844 1 82.81 121 ALA B CA 1
ATOM 3118 C C . ALA B 1 121 ? -2.473 -17.812 -26.109 1 82.81 121 ALA B C 1
ATOM 3120 O O . ALA B 1 121 ? -2.318 -19.031 -26.156 1 82.81 121 ALA B O 1
ATOM 3121 N N . LEU B 1 122 ? -1.758 -17.016 -25.438 1 83.75 122 LEU B N 1
ATOM 3122 C CA . LEU B 1 122 ? -0.636 -17.531 -24.656 1 83.75 122 LEU B CA 1
ATOM 3123 C C . LEU B 1 122 ? -1.122 -18.469 -23.562 1 83.75 122 LEU B C 1
ATOM 3125 O O . LEU B 1 122 ? -0.53 -19.516 -23.328 1 83.75 122 LEU B O 1
ATOM 3129 N N . LEU B 1 123 ? -2.139 -18.094 -22.938 1 84.62 123 LEU B N 1
ATOM 3130 C CA . LEU B 1 123 ? -2.691 -18.891 -21.859 1 84.62 123 LEU B CA 1
ATOM 3131 C C . LEU B 1 123 ? -3.197 -20.234 -22.375 1 84.62 123 LEU B C 1
ATOM 3133 O O . LEU B 1 123 ? -3.051 -21.25 -21.703 1 84.62 123 LEU B O 1
ATOM 3137 N N . ASN B 1 124 ? -3.752 -20.203 -23.562 1 87.06 124 ASN B N 1
ATOM 3138 C CA . ASN B 1 124 ? -4.215 -21.453 -24.172 1 87.06 124 ASN B CA 1
ATOM 3139 C C . ASN B 1 124 ? -3.057 -22.406 -24.422 1 87.06 124 ASN B C 1
ATOM 3141 O O . ASN B 1 124 ? -3.166 -23.609 -24.141 1 87.06 124 ASN B O 1
ATOM 3145 N N . VAL B 1 125 ? -2.057 -21.875 -24.906 1 89.75 125 VAL B N 1
ATOM 3146 C CA . VAL B 1 125 ? -0.881 -22.688 -25.188 1 89.75 125 VAL B CA 1
ATOM 3147 C C . VAL B 1 125 ? -0.255 -23.156 -23.875 1 89.75 125 VAL B C 1
ATOM 3149 O O . VAL B 1 125 ? 0.132 -24.328 -23.75 1 89.75 125 VAL B O 1
ATOM 3152 N N . ALA B 1 126 ? -0.13 -22.281 -22.922 1 91 126 ALA B N 1
ATOM 3153 C CA . ALA B 1 126 ? 0.458 -22.609 -21.625 1 91 126 ALA B CA 1
ATOM 3154 C C . ALA B 1 126 ? -0.314 -23.734 -20.938 1 91 126 ALA B C 1
ATOM 3156 O O . ALA B 1 126 ? 0.282 -24.609 -20.312 1 91 126 ALA B O 1
ATOM 3157 N N . ASN B 1 127 ? -1.611 -23.688 -21.109 1 89.5 127 ASN B N 1
ATOM 3158 C CA . ASN B 1 127 ? -2.479 -24.672 -20.453 1 89.5 127 ASN B CA 1
ATOM 3159 C C . ASN B 1 127 ? -2.26 -26.078 -21 1 89.5 127 ASN B C 1
ATOM 3161 O O . ASN B 1 127 ? -2.674 -27.062 -20.391 1 89.5 127 ASN B O 1
ATOM 3165 N N . GLU B 1 128 ? -1.609 -26.156 -22.109 1 89.81 128 GLU B N 1
ATOM 3166 C CA . GLU B 1 128 ? -1.31 -27.469 -22.688 1 89.81 128 GLU B CA 1
ATOM 3167 C C . GLU B 1 128 ? -0.099 -28.094 -22 1 89.81 128 GLU B C 1
ATOM 3169 O O . GLU B 1 128 ? 0.091 -29.312 -22.078 1 89.81 128 GLU B O 1
ATOM 3174 N N . TYR B 1 129 ? 0.629 -27.344 -21.375 1 89.12 129 TYR B N 1
ATOM 3175 C CA . TYR B 1 129 ? 1.852 -27.859 -20.766 1 89.12 129 TYR B CA 1
ATOM 3176 C C . TYR B 1 129 ? 1.824 -27.703 -19.25 1 89.12 129 TYR B C 1
ATOM 3178 O O . TYR B 1 129 ? 2.211 -28.625 -18.516 1 89.12 129 TYR B O 1
ATOM 3186 N N . TYR B 1 130 ? 1.429 -26.641 -18.797 1 92.5 130 TYR B N 1
ATOM 3187 C CA . TYR B 1 130 ? 1.41 -26.359 -17.375 1 92.5 130 TYR B CA 1
ATOM 3188 C C . TYR B 1 130 ? 0.091 -26.797 -16.75 1 92.5 130 TYR B C 1
ATOM 3190 O O . TYR B 1 130 ? -0.961 -26.719 -17.375 1 92.5 130 TYR B O 1
ATOM 3198 N N . ASP B 1 131 ? 0.225 -27.203 -15.516 1 91.5 131 ASP B N 1
ATOM 3199 C CA . ASP B 1 131 ? -0.975 -27.562 -14.766 1 91.5 131 ASP B CA 1
ATOM 3200 C C . ASP B 1 131 ? -1.696 -26.312 -14.25 1 91.5 131 ASP B C 1
ATOM 3202 O O . ASP B 1 131 ? -2.926 -26.297 -14.156 1 91.5 131 ASP B O 1
ATOM 3206 N N . LEU B 1 132 ? -0.893 -25.312 -13.891 1 94 132 LEU B N 1
ATOM 3207 C CA . LEU B 1 132 ? -1.42 -24.047 -13.367 1 94 132 LEU B CA 1
ATOM 3208 C C . LEU B 1 132 ? -0.694 -22.859 -13.977 1 94 132 LEU B C 1
ATOM 3210 O O . LEU B 1 132 ? 0.528 -22.891 -14.141 1 94 132 LEU B O 1
ATOM 3214 N N . VAL B 1 133 ? -1.526 -21.922 -14.281 1 94.62 133 VAL B N 1
ATOM 3215 C CA . VAL B 1 133 ? -0.976 -20.641 -14.711 1 94.62 133 VAL B CA 1
ATOM 3216 C C . VAL B 1 133 ? -1.413 -19.547 -13.75 1 94.62 133 VAL B C 1
ATOM 3218 O O . VAL B 1 133 ? -2.609 -19.312 -13.555 1 94.62 133 VAL B O 1
ATOM 3221 N N . LEU B 1 134 ? -0.424 -18.922 -13.109 1 95.69 134 LEU B N 1
ATOM 3222 C CA . LEU B 1 134 ? -0.674 -17.828 -12.164 1 95.69 134 LEU B CA 1
ATOM 3223 C C . LEU B 1 134 ? -0.382 -16.484 -12.797 1 95.69 134 LEU B C 1
ATOM 3225 O O . LEU B 1 134 ? 0.709 -16.266 -13.336 1 95.69 134 LEU B O 1
ATOM 3229 N N . LEU B 1 135 ? -1.331 -15.633 -12.719 1 93.06 135 LEU B N 1
ATOM 3230 C CA . LEU B 1 135 ? -1.187 -14.312 -13.328 1 93.06 135 LEU B CA 1
ATOM 3231 C C . LEU B 1 135 ? -1.134 -13.227 -12.25 1 93.06 135 LEU B C 1
ATOM 3233 O O . LEU B 1 135 ? -2.037 -13.133 -11.422 1 93.06 135 LEU B O 1
ATOM 3237 N N . ASP B 1 136 ? -0.058 -12.445 -12.227 1 91.19 136 ASP B N 1
ATOM 3238 C CA . ASP B 1 136 ? 0.038 -11.234 -11.414 1 91.19 136 ASP B CA 1
ATOM 3239 C C . ASP B 1 136 ? -0.486 -10.023 -12.172 1 91.19 136 ASP B C 1
ATOM 3241 O O . ASP B 1 136 ? 0.176 -9.516 -13.078 1 91.19 136 ASP B O 1
ATOM 3245 N N . VAL B 1 137 ? -1.636 -9.562 -11.789 1 84.19 137 VAL B N 1
ATOM 3246 C CA . VAL B 1 137 ? -2.291 -8.516 -12.562 1 84.19 137 VAL B CA 1
ATOM 3247 C C . VAL B 1 137 ? -2.291 -7.211 -11.766 1 84.19 137 VAL B C 1
ATOM 3249 O O . VAL B 1 137 ? -2.623 -7.199 -10.578 1 84.19 137 VAL B O 1
ATOM 3252 N N . ASP B 1 138 ? -1.844 -6.156 -12.445 1 72.5 138 ASP B N 1
ATOM 3253 C CA . ASP B 1 138 ? -1.858 -4.828 -11.836 1 72.5 138 ASP B CA 1
ATOM 3254 C C . ASP B 1 138 ? -3.283 -4.285 -11.742 1 72.5 138 ASP B C 1
ATOM 3256 O O . ASP B 1 138 ? -4.113 -4.551 -12.609 1 72.5 138 ASP B O 1
ATOM 3260 N N . ARG B 1 139 ? -3.604 -3.549 -10.703 1 66.5 139 ARG B N 1
ATOM 3261 C CA . ARG B 1 139 ? -4.934 -3.004 -10.461 1 66.5 139 ARG B CA 1
ATOM 3262 C C . ARG B 1 139 ? -5.371 -2.09 -11.602 1 66.5 139 ARG B C 1
ATOM 3264 O O . ARG B 1 139 ? -6.555 -2.027 -11.938 1 66.5 139 ARG B O 1
ATOM 3271 N N . ASP B 1 140 ? -4.465 -1.177 -12 1 57.5 140 ASP B N 1
ATOM 3272 C CA . ASP B 1 140 ? -4.797 -0.09 -12.922 1 57.5 140 ASP B CA 1
ATOM 3273 C C . ASP B 1 140 ? -4.828 -0.583 -14.367 1 57.5 140 ASP B C 1
ATOM 3275 O O . ASP B 1 140 ? -5.137 0.182 -15.281 1 57.5 140 ASP B O 1
ATOM 3279 N N . GLY B 1 141 ? -4.555 -1.703 -14.562 1 54.44 141 GLY B N 1
ATOM 3280 C CA . GLY B 1 141 ? -4.43 -1.987 -15.984 1 54.44 141 GLY B CA 1
ATOM 3281 C C . GLY B 1 141 ? -5.734 -2.42 -16.625 1 54.44 141 GLY B C 1
ATOM 3282 O O . GLY B 1 141 ? -6.605 -2.982 -15.953 1 54.44 141 GLY B O 1
ATOM 3283 N N . LEU B 1 142 ? -6.34 -1.516 -17.719 1 50.56 142 LEU B N 1
ATOM 3284 C CA . LEU B 1 142 ? -7.492 -1.778 -18.578 1 50.56 142 LEU B CA 1
ATOM 3285 C C . LEU B 1 142 ? -7.773 -3.275 -18.672 1 50.56 142 LEU B C 1
ATOM 3287 O O . LEU B 1 142 ? -8.922 -3.686 -18.859 1 50.56 142 LEU B O 1
ATOM 3291 N N . ASP B 1 143 ? -6.84 -4.074 -18.234 1 62.78 143 ASP B N 1
ATOM 3292 C CA . ASP B 1 143 ? -6.879 -5.496 -18.547 1 62.78 143 ASP B CA 1
ATOM 3293 C C . ASP B 1 143 ? -7.449 -6.305 -17.391 1 62.78 143 ASP B C 1
ATOM 3295 O O . ASP B 1 143 ? -7.887 -7.445 -17.578 1 62.78 143 ASP B O 1
ATOM 3299 N N . ALA B 1 144 ? -7.789 -5.5 -16.328 1 72.31 144 ALA B N 1
ATOM 3300 C CA . ALA B 1 144 ? -8.125 -6.301 -15.156 1 72.31 144 ALA B CA 1
ATOM 3301 C C . ALA B 1 144 ? -9.516 -6.91 -15.281 1 72.31 144 ALA B C 1
ATOM 3303 O O . ALA B 1 144 ? -9.711 -8.094 -14.992 1 72.31 144 ALA B O 1
ATOM 3304 N N . ALA B 1 145 ? -10.367 -6.16 -15.859 1 74.75 145 ALA B N 1
ATOM 3305 C CA . ALA B 1 145 ? -11.734 -6.664 -15.992 1 74.75 145 ALA B CA 1
ATOM 3306 C C . ALA B 1 145 ? -11.781 -7.855 -16.938 1 74.75 145 ALA B C 1
ATOM 3308 O O . ALA B 1 145 ? -12.461 -8.852 -16.672 1 74.75 145 ALA B O 1
ATOM 3309 N N . ALA B 1 146 ? -11.102 -7.723 -18.016 1 77.5 146 ALA B N 1
ATOM 3310 C CA . ALA B 1 146 ? -11.102 -8.797 -19 1 77.5 146 ALA B CA 1
ATOM 3311 C C . ALA B 1 146 ? -10.422 -10.047 -18.453 1 77.5 146 ALA B C 1
ATOM 3313 O O . ALA B 1 146 ? -10.898 -11.164 -18.672 1 77.5 146 ALA B O 1
ATOM 3314 N N . LEU B 1 147 ? -9.414 -9.844 -17.734 1 82.94 147 LEU B N 1
ATOM 3315 C CA . LEU B 1 147 ? -8.68 -10.977 -17.188 1 82.94 147 LEU B CA 1
ATOM 3316 C C . LEU B 1 147 ? -9.469 -11.641 -16.062 1 82.94 147 LEU B C 1
ATOM 3318 O O . LEU B 1 147 ? -9.469 -12.867 -15.93 1 82.94 147 LEU B O 1
ATOM 3322 N N . LEU B 1 148 ? -10.117 -10.773 -15.336 1 81.75 148 LEU B N 1
ATOM 3323 C CA . LEU B 1 148 ? -10.953 -11.289 -14.258 1 81.75 148 LEU B CA 1
ATOM 3324 C C . LEU B 1 148 ? -12.062 -12.18 -14.805 1 81.75 148 LEU B C 1
ATOM 3326 O O . LEU B 1 148 ? -12.352 -13.242 -14.25 1 81.75 148 LEU B O 1
ATOM 3330 N N . ALA B 1 149 ? -12.578 -11.766 -15.914 1 80.31 149 ALA B N 1
ATOM 3331 C CA . ALA B 1 149 ? -13.688 -12.5 -16.516 1 80.31 149 ALA B CA 1
ATOM 3332 C C . ALA B 1 149 ? -13.211 -13.828 -17.094 1 80.31 149 ALA B C 1
ATOM 3334 O O . ALA B 1 149 ? -13.992 -14.781 -17.188 1 80.31 149 ALA B O 1
ATOM 3335 N N . GLN B 1 150 ? -12 -13.953 -17.359 1 79.75 150 GLN B N 1
ATOM 3336 C CA . GLN B 1 150 ? -11.492 -15.141 -18.031 1 79.75 150 GLN B CA 1
ATOM 3337 C C . GLN B 1 150 ? -10.852 -16.094 -17.031 1 79.75 150 GLN B C 1
ATOM 3339 O O . GLN B 1 150 ? -10.602 -17.266 -17.344 1 79.75 150 GLN B O 1
ATOM 3344 N N . ALA B 1 151 ? -10.617 -15.641 -15.891 1 88.25 151 ALA B N 1
ATOM 3345 C CA . ALA B 1 151 ? -9.906 -16.453 -14.906 1 88.25 151 ALA B CA 1
ATOM 3346 C C . ALA B 1 151 ? -10.781 -17.594 -14.406 1 88.25 151 ALA B C 1
ATOM 3348 O O . ALA B 1 151 ? -11.992 -17.438 -14.219 1 88.25 151 ALA B O 1
ATOM 3349 N N . ASP B 1 152 ? -10.164 -18.766 -14.242 1 90.75 152 ASP B N 1
ATOM 3350 C CA . ASP B 1 152 ? -10.859 -19.891 -13.633 1 90.75 152 ASP B CA 1
ATOM 3351 C C . ASP B 1 152 ? -11.039 -19.688 -12.125 1 90.75 152 ASP B C 1
ATOM 3353 O O . ASP B 1 152 ? -12 -20.172 -11.531 1 90.75 152 ASP B O 1
ATOM 3357 N N . TYR B 1 153 ? -10.133 -19.016 -11.57 1 93.69 153 TYR B N 1
ATOM 3358 C CA . TYR B 1 153 ? -10.078 -18.766 -10.133 1 93.69 153 TYR B CA 1
ATOM 3359 C C . TYR B 1 153 ? -9.391 -17.438 -9.844 1 93.69 153 TYR B C 1
ATOM 3361 O O . TYR B 1 153 ? -8.406 -17.078 -10.492 1 93.69 153 TYR B O 1
ATOM 3369 N N . VAL B 1 154 ? -9.953 -16.703 -8.914 1 94.69 154 VAL B N 1
ATOM 3370 C CA . VAL B 1 154 ? -9.391 -15.391 -8.586 1 94.69 154 VAL B CA 1
ATOM 3371 C C . VAL B 1 154 ? -8.961 -15.367 -7.121 1 94.69 154 VAL B C 1
ATOM 3373 O O . VAL B 1 154 ? -9.75 -15.688 -6.23 1 94.69 154 VAL B O 1
ATOM 3376 N N . VAL B 1 155 ? -7.719 -15.07 -6.918 1 96.69 155 VAL B N 1
ATOM 3377 C CA . VAL B 1 155 ? -7.219 -14.812 -5.57 1 96.69 155 VAL B CA 1
ATOM 3378 C C . VAL B 1 155 ? -7.242 -13.312 -5.289 1 96.69 155 VAL B C 1
ATOM 3380 O O . VAL B 1 155 ? -6.43 -12.555 -5.832 1 96.69 155 VAL B O 1
ATOM 3383 N N . VAL B 1 156 ? -8.148 -12.914 -4.453 1 96.44 156 VAL B N 1
ATOM 3384 C CA . VAL B 1 156 ? -8.305 -11.508 -4.117 1 96.44 156 VAL B CA 1
ATOM 3385 C C . VAL B 1 156 ? -7.441 -11.164 -2.908 1 96.44 156 VAL B C 1
ATOM 3387 O O . VAL B 1 156 ? -7.551 -11.797 -1.856 1 96.44 156 VAL B O 1
ATOM 3390 N N . ASN B 1 157 ? -6.66 -10.188 -3.119 1 97.25 157 ASN B N 1
ATOM 3391 C CA . ASN B 1 157 ? -5.723 -9.797 -2.072 1 97.25 157 ASN B CA 1
ATOM 3392 C C . ASN B 1 157 ? -6.18 -8.531 -1.356 1 97.25 157 ASN B C 1
ATOM 3394 O O . ASN B 1 157 ? -6.406 -7.496 -1.992 1 97.25 157 ASN B O 1
ATOM 3398 N N . LEU B 1 158 ? -6.305 -8.617 -0.083 1 97.81 158 LEU B N 1
ATOM 3399 C CA . LEU B 1 158 ? -6.742 -7.535 0.79 1 97.81 158 LEU B CA 1
ATOM 3400 C C . LEU B 1 158 ? -5.824 -7.414 2.004 1 97.81 158 LEU B C 1
ATOM 3402 O O . LEU B 1 158 ? -4.863 -8.172 2.141 1 97.81 158 LEU B O 1
ATOM 3406 N N . THR B 1 159 ? -6.051 -6.395 2.758 1 97.75 159 THR B N 1
ATOM 3407 C CA . THR B 1 159 ? -5.41 -6.211 4.055 1 97.75 159 THR B CA 1
ATOM 3408 C C . THR B 1 159 ? -6.453 -6.059 5.156 1 97.75 159 THR B C 1
ATOM 3410 O O . THR B 1 159 ? -7.652 -6.223 4.914 1 97.75 159 THR B O 1
ATOM 3413 N N . GLN B 1 160 ? -5.98 -5.773 6.328 1 97.75 160 GLN B N 1
ATOM 3414 C CA . GLN B 1 160 ? -6.887 -5.633 7.461 1 97.75 160 GLN B CA 1
ATOM 3415 C C . GLN B 1 160 ? -7.41 -4.203 7.574 1 97.75 160 GLN B C 1
ATOM 3417 O O . GLN B 1 160 ? -7.832 -3.773 8.648 1 97.75 160 GLN B O 1
ATOM 3422 N N . ASN B 1 161 ? -7.328 -3.439 6.484 1 95.88 161 ASN B N 1
ATOM 3423 C CA . ASN B 1 161 ? -7.941 -2.117 6.41 1 95.88 161 ASN B CA 1
ATOM 3424 C C . ASN B 1 161 ? -9.461 -2.209 6.293 1 95.88 161 ASN B C 1
ATOM 3426 O O . ASN B 1 161 ? -9.984 -2.611 5.254 1 95.88 161 ASN B O 1
ATOM 3430 N N . MET B 1 162 ? -10.148 -1.75 7.285 1 96.12 162 MET B N 1
ATOM 3431 C CA . MET B 1 162 ? -11.586 -1.957 7.375 1 96.12 162 MET B CA 1
ATOM 3432 C C . MET B 1 162 ? -12.32 -1.193 6.273 1 96.12 162 MET B C 1
ATOM 3434 O O . MET B 1 162 ? -13.336 -1.661 5.758 1 96.12 162 MET B O 1
ATOM 3438 N N . ARG B 1 163 ? -11.875 -0.027 5.914 1 93.44 163 ARG B N 1
ATOM 3439 C CA . ARG B 1 163 ? -12.516 0.727 4.84 1 93.44 163 ARG B CA 1
ATOM 3440 C C . ARG B 1 163 ? -12.43 -0.024 3.518 1 93.44 163 ARG B C 1
ATOM 3442 O O . ARG B 1 163 ? -13.406 -0.091 2.77 1 93.44 163 ARG B O 1
ATOM 3449 N N . ASP B 1 164 ? -11.258 -0.524 3.25 1 94.94 164 ASP B N 1
ATOM 3450 C CA . ASP B 1 164 ? -11.07 -1.321 2.043 1 94.94 164 ASP B CA 1
ATOM 3451 C C . ASP B 1 164 ? -11.938 -2.58 2.072 1 94.94 164 ASP B C 1
ATOM 3453 O O . ASP B 1 164 ? -12.523 -2.957 1.059 1 94.94 164 ASP B O 1
ATOM 3457 N N . LEU B 1 165 ? -11.977 -3.219 3.236 1 97.75 165 LEU B N 1
ATOM 3458 C CA . LEU B 1 165 ? -12.781 -4.426 3.387 1 97.75 165 LEU B CA 1
ATOM 3459 C C . LEU B 1 165 ? -14.258 -4.137 3.125 1 97.75 165 LEU B C 1
ATOM 3461 O O . LEU B 1 165 ? -14.922 -4.887 2.408 1 97.75 165 LEU B O 1
ATOM 3465 N N . GLU B 1 166 ? -14.727 -3.068 3.68 1 96.62 166 GLU B N 1
ATOM 3466 C CA . GLU B 1 166 ? -16.109 -2.668 3.469 1 96.62 166 GLU B CA 1
ATOM 3467 C C . GLU B 1 166 ? -16.391 -2.408 1.992 1 96.62 166 GLU B C 1
ATOM 3469 O O . GLU B 1 166 ? -17.375 -2.91 1.446 1 96.62 166 GLU B O 1
ATOM 3474 N N . LEU B 1 167 ? -15.547 -1.688 1.433 1 94.5 167 LEU B N 1
ATOM 3475 C CA . LEU B 1 167 ? -15.734 -1.374 0.02 1 94.5 167 LEU B CA 1
ATOM 3476 C C . LEU B 1 167 ? -15.727 -2.643 -0.825 1 94.5 167 LEU B C 1
ATOM 3478 O O . LEU B 1 167 ? -16.547 -2.795 -1.732 1 94.5 167 LEU B O 1
ATOM 3482 N N . PHE B 1 168 ? -14.812 -3.521 -0.541 1 96.88 168 PHE B N 1
ATOM 3483 C CA . PHE B 1 168 ? -14.695 -4.746 -1.323 1 96.88 168 PHE B CA 1
ATOM 3484 C C . PHE B 1 168 ? -15.93 -5.621 -1.143 1 96.88 168 PHE B C 1
ATOM 3486 O O . PHE B 1 168 ? -16.578 -6 -2.121 1 96.88 168 PHE B O 1
ATOM 3493 N N . PHE B 1 169 ? -16.312 -5.926 0.029 1 97.25 169 PHE B N 1
ATOM 3494 C CA . PHE B 1 169 ? -17.359 -6.918 0.291 1 97.25 169 PHE B CA 1
ATOM 3495 C C . PHE B 1 169 ? -18.734 -6.352 -0.01 1 97.25 169 PHE B C 1
ATOM 3497 O O . PHE B 1 169 ? -19.641 -7.086 -0.4 1 97.25 169 PHE B O 1
ATOM 3504 N N . GLU B 1 170 ? -18.875 -5.055 0.108 1 96.31 170 GLU B N 1
ATOM 3505 C CA . GLU B 1 170 ? -20.219 -4.484 -0.004 1 96.31 170 GLU B CA 1
ATOM 3506 C C . GLU B 1 170 ? -20.469 -3.916 -1.398 1 96.31 170 GLU B C 1
ATOM 3508 O O . GLU B 1 170 ? -21.609 -3.768 -1.823 1 96.31 170 GLU B O 1
ATOM 3513 N N . GLN B 1 171 ? -19.438 -3.609 -2.08 1 94.94 171 GLN B N 1
ATOM 3514 C CA . GLN B 1 171 ? -19.656 -2.945 -3.361 1 94.94 171 GLN B CA 1
ATOM 3515 C C . GLN B 1 171 ? -18.922 -3.676 -4.488 1 94.94 171 GLN B C 1
ATOM 3517 O O . GLN B 1 171 ? -19.562 -4.141 -5.441 1 94.94 171 GLN B O 1
ATOM 3522 N N . ILE B 1 172 ? -17.719 -3.914 -4.379 1 93.31 172 ILE B N 1
ATOM 3523 C CA . ILE B 1 172 ? -16.906 -4.398 -5.492 1 93.31 172 ILE B CA 1
ATOM 3524 C C . ILE B 1 172 ? -17.25 -5.859 -5.781 1 93.31 172 ILE B C 1
ATOM 3526 O O . ILE B 1 172 ? -17.516 -6.223 -6.93 1 93.31 172 ILE B O 1
ATOM 3530 N N . ARG B 1 173 ? -17.234 -6.676 -4.781 1 93.19 173 ARG B N 1
ATOM 3531 C CA . ARG B 1 173 ? -17.484 -8.102 -4.965 1 93.19 173 ARG B CA 1
ATOM 3532 C C . ARG B 1 173 ? -18.859 -8.352 -5.578 1 93.19 173 ARG B C 1
ATOM 3534 O O . ARG B 1 173 ? -18.969 -9.047 -6.594 1 93.19 173 ARG B O 1
ATOM 3541 N N . PRO B 1 174 ? -19.953 -7.793 -5.062 1 90.56 174 PRO B N 1
ATOM 3542 C CA . PRO B 1 174 ? -21.266 -8.023 -5.66 1 90.56 174 PRO B CA 1
ATOM 3543 C C . PRO B 1 174 ? -21.344 -7.531 -7.105 1 90.56 174 PRO B C 1
ATOM 3545 O O . PRO B 1 174 ? -22.062 -8.125 -7.922 1 90.56 174 PRO B O 1
ATOM 3548 N N . GLU B 1 175 ? -20.547 -6.539 -7.426 1 88.12 175 GLU B N 1
ATOM 3549 C CA . GLU B 1 175 ? -20.672 -5.91 -8.734 1 88.12 175 GLU B CA 1
ATOM 3550 C C . GLU B 1 175 ? -19.781 -6.598 -9.766 1 88.12 175 GLU B C 1
ATOM 3552 O O . GLU B 1 175 ? -20.156 -6.742 -10.93 1 88.12 175 GLU B O 1
ATOM 3557 N N . ARG B 1 176 ? -18.656 -7.016 -9.297 1 85.5 176 ARG B N 1
ATOM 3558 C CA . ARG B 1 176 ? -17.641 -7.414 -10.273 1 85.5 176 ARG B CA 1
ATOM 3559 C C . ARG B 1 176 ? -17.297 -8.891 -10.133 1 85.5 176 ARG B C 1
ATOM 3561 O O . ARG B 1 176 ? -16.75 -9.5 -11.055 1 85.5 176 ARG B O 1
ATOM 3568 N N . LEU B 1 177 ? -17.609 -9.5 -8.961 1 86.94 177 LEU B N 1
ATOM 3569 C CA . LEU B 1 177 ? -17.109 -10.852 -8.703 1 86.94 177 LEU B CA 1
ATOM 3570 C C . LEU B 1 177 ? -18.234 -11.75 -8.188 1 86.94 177 LEU B C 1
ATOM 3572 O O . LEU B 1 177 ? -17.984 -12.719 -7.473 1 86.94 177 LEU B O 1
ATOM 3576 N N . SER B 1 178 ? -19.391 -11.43 -8.461 1 80.94 178 SER B N 1
ATOM 3577 C CA . SER B 1 178 ? -20.531 -12.125 -7.887 1 80.94 178 SER B CA 1
ATOM 3578 C C . SER B 1 178 ? -20.531 -13.602 -8.258 1 80.94 178 SER B C 1
ATOM 3580 O O . SER B 1 178 ? -20.875 -14.453 -7.438 1 80.94 178 SER B O 1
ATOM 3582 N N . ASN B 1 179 ? -20.094 -13.961 -9.359 1 81.19 179 ASN B N 1
ATOM 3583 C CA . ASN B 1 179 ? -20.156 -15.352 -9.797 1 81.19 179 ASN B CA 1
ATOM 3584 C C . ASN B 1 179 ? -18.781 -15.961 -9.977 1 81.19 179 ASN B C 1
ATOM 3586 O O . ASN B 1 179 ? -18.625 -17.031 -10.578 1 81.19 179 ASN B O 1
ATOM 3590 N N . GLN B 1 180 ? -17.906 -15.32 -9.391 1 85.19 180 GLN B N 1
ATOM 3591 C CA . GLN B 1 180 ? -16.531 -15.773 -9.586 1 85.19 180 GLN B CA 1
ATOM 3592 C C . GLN B 1 180 ? -16.094 -16.688 -8.453 1 85.19 180 GLN B C 1
ATOM 3594 O O . GLN B 1 180 ? -16.406 -16.453 -7.289 1 85.19 180 GLN B O 1
ATOM 3599 N N . ASN B 1 181 ? -15.453 -17.812 -8.852 1 90.62 181 ASN B N 1
ATOM 3600 C CA . ASN B 1 181 ? -14.711 -18.578 -7.852 1 90.62 181 ASN B CA 1
ATOM 3601 C C . ASN B 1 181 ? -13.508 -17.812 -7.328 1 90.62 181 ASN B C 1
ATOM 3603 O O . ASN B 1 181 ? -12.648 -17.391 -8.109 1 90.62 181 ASN B O 1
ATOM 3607 N N . MET B 1 182 ? -13.562 -17.609 -6.016 1 94.69 182 MET B N 1
ATOM 3608 C CA . MET B 1 182 ? -12.477 -16.75 -5.543 1 94.69 182 MET B CA 1
ATOM 3609 C C . MET B 1 182 ? -11.969 -17.203 -4.18 1 94.69 182 MET B C 1
ATOM 3611 O O . MET B 1 182 ? -12.656 -17.953 -3.482 1 94.69 182 MET B O 1
ATOM 3615 N N . HIS B 1 183 ? -10.797 -16.891 -3.92 1 96.81 183 HIS B N 1
ATOM 3616 C CA . HIS B 1 183 ? -10.148 -17 -2.619 1 96.81 183 HIS B CA 1
ATOM 3617 C C . HIS B 1 183 ? -9.672 -15.648 -2.111 1 96.81 183 HIS B C 1
ATOM 3619 O O . HIS B 1 183 ? -9.133 -14.852 -2.879 1 96.81 183 HIS B O 1
ATOM 3625 N N . VAL B 1 184 ? -9.914 -15.383 -0.843 1 97.94 184 VAL B N 1
ATOM 3626 C CA . VAL B 1 184 ? -9.477 -14.109 -0.268 1 97.94 184 VAL B CA 1
ATOM 3627 C C . VAL B 1 184 ? -8.211 -14.32 0.554 1 97.94 184 VAL B C 1
ATOM 3629 O O . VAL B 1 184 ? -8.133 -15.258 1.355 1 97.94 184 VAL B O 1
ATOM 3632 N N . VAL B 1 185 ? -7.25 -13.531 0.291 1 98.38 185 VAL B N 1
ATOM 3633 C CA . VAL B 1 185 ? -6.023 -13.531 1.083 1 98.38 185 VAL B CA 1
ATOM 3634 C C . VAL B 1 185 ? -5.902 -12.211 1.843 1 98.38 185 VAL B C 1
ATOM 3636 O O . VAL B 1 185 ? -6.031 -11.133 1.255 1 98.38 185 VAL B O 1
ATOM 3639 N N . ILE B 1 186 ? -5.691 -12.258 3.127 1 98.44 186 ILE B N 1
ATOM 3640 C CA . ILE B 1 186 ? -5.371 -11.078 3.928 1 98.44 186 ILE B CA 1
ATOM 3641 C C . ILE B 1 186 ? -3.859 -10.969 4.109 1 98.44 186 ILE B C 1
ATOM 3643 O O . ILE B 1 186 ? -3.266 -11.734 4.875 1 98.44 186 ILE B O 1
ATOM 3647 N N . ASN B 1 187 ? -3.332 -10 3.438 1 97.69 187 ASN B N 1
ATOM 3648 C CA . ASN B 1 187 ? -1.885 -9.82 3.438 1 97.69 187 ASN B CA 1
ATOM 3649 C C . ASN B 1 187 ? -1.432 -8.93 4.59 1 97.69 187 ASN B C 1
ATOM 3651 O O . ASN B 1 187 ? -2.246 -8.234 5.203 1 97.69 187 ASN B O 1
ATOM 3655 N N . LYS B 1 188 ? -0.071 -9.023 4.871 1 96.31 188 LYS B N 1
ATOM 3656 C CA . LYS B 1 188 ? 0.525 -8.242 5.949 1 96.31 188 LYS B CA 1
ATOM 3657 C C . LYS B 1 188 ? -0.274 -8.391 7.242 1 96.31 188 LYS B C 1
ATOM 3659 O O . LYS B 1 188 ? -0.558 -7.402 7.918 1 96.31 188 LYS B O 1
ATOM 3664 N N . TYR B 1 189 ? -0.659 -9.594 7.496 1 97.25 189 TYR B N 1
ATOM 3665 C CA . TYR B 1 189 ? -1.605 -9.891 8.57 1 97.25 189 TYR B CA 1
ATOM 3666 C C . TYR B 1 189 ? -0.974 -9.656 9.938 1 97.25 189 TYR B C 1
ATOM 3668 O O . TYR B 1 189 ? 0.143 -10.109 10.195 1 97.25 189 TYR B O 1
ATOM 3676 N N . ASP B 1 190 ? -1.608 -8.906 10.719 1 96.44 190 ASP B N 1
ATOM 3677 C CA . ASP B 1 190 ? -1.267 -8.664 12.117 1 96.44 190 ASP B CA 1
ATOM 3678 C C . ASP B 1 190 ? -2.213 -9.422 13.047 1 96.44 190 ASP B C 1
ATOM 3680 O O . ASP B 1 190 ? -3.367 -9.023 13.227 1 96.44 190 ASP B O 1
ATOM 3684 N N . PRO B 1 191 ? -1.676 -10.508 13.656 1 94.94 191 PRO B N 1
ATOM 3685 C CA . PRO B 1 191 ? -2.555 -11.328 14.492 1 94.94 191 PRO B CA 1
ATOM 3686 C C . PRO B 1 191 ? -3.051 -10.578 15.727 1 94.94 191 PRO B C 1
ATOM 3688 O O . PRO B 1 191 ? -3.986 -11.031 16.391 1 94.94 191 PRO B O 1
ATOM 3691 N N . GLN B 1 192 ? -2.479 -9.453 16.062 1 96.25 192 GLN B N 1
ATOM 3692 C CA . GLN B 1 192 ? -2.875 -8.695 17.25 1 96.25 192 GLN B CA 1
ATOM 3693 C C . GLN B 1 192 ? -3.961 -7.676 16.906 1 96.25 192 GLN B C 1
ATOM 3695 O O . GLN B 1 192 ? -4.555 -7.074 17.797 1 96.25 192 GLN B O 1
ATOM 3700 N N . ALA B 1 193 ? -4.172 -7.465 15.594 1 97.06 193 ALA B N 1
ATOM 3701 C CA . ALA B 1 193 ? -5.191 -6.5 15.195 1 97.06 193 ALA B CA 1
ATOM 3702 C C . ALA B 1 193 ? -6.594 -7.039 15.469 1 97.06 193 ALA B C 1
ATOM 3704 O O . ALA B 1 193 ? -6.809 -8.25 15.484 1 97.06 193 ALA B O 1
ATOM 3705 N N . ARG B 1 194 ? -7.551 -6.164 15.68 1 97.06 194 ARG B N 1
ATOM 3706 C CA . ARG B 1 194 ? -8.93 -6.555 15.953 1 97.06 194 ARG B CA 1
ATOM 3707 C C . ARG B 1 194 ? -9.586 -7.168 14.719 1 97.06 194 ARG B C 1
ATOM 3709 O O . ARG B 1 194 ? -10.445 -8.039 14.836 1 97.06 194 ARG B O 1
ATOM 3716 N N . ALA B 1 195 ? -9.156 -6.746 13.586 1 97.38 195 ALA B N 1
ATOM 3717 C CA . ALA B 1 195 ? -9.711 -7.273 12.344 1 97.38 195 ALA B CA 1
ATOM 3718 C C . ALA B 1 195 ? -9.109 -8.633 12.008 1 97.38 195 ALA B C 1
ATOM 3720 O O . ALA B 1 195 ? -8.469 -8.797 10.961 1 97.38 195 ALA B O 1
ATOM 3721 N N . THR B 1 196 ? -9.391 -9.625 12.867 1 97.12 196 THR B N 1
ATOM 3722 C CA . THR B 1 196 ? -8.953 -10.992 12.617 1 97.12 196 THR B CA 1
ATOM 3723 C C . THR B 1 196 ? -9.781 -11.625 11.5 1 97.12 196 THR B C 1
ATOM 3725 O O . THR B 1 196 ? -10.836 -11.109 11.133 1 97.12 196 THR B O 1
ATOM 3728 N N . VAL B 1 197 ? -9.297 -12.734 10.992 1 96.81 197 VAL B N 1
ATOM 3729 C CA . VAL B 1 197 ? -10.016 -13.461 9.953 1 96.81 197 VAL B CA 1
ATOM 3730 C C . VAL B 1 197 ? -11.43 -13.789 10.43 1 96.81 197 VAL B C 1
ATOM 3732 O O . VAL B 1 197 ? -12.398 -13.617 9.688 1 96.81 197 VAL B O 1
ATOM 3735 N N . ASN B 1 198 ? -11.57 -14.281 11.625 1 97 198 ASN B N 1
ATOM 3736 C CA . ASN B 1 198 ? -12.875 -14.609 12.188 1 97 198 ASN B CA 1
ATOM 3737 C C . ASN B 1 198 ? -13.789 -13.391 12.25 1 97 198 ASN B C 1
ATOM 3739 O O . ASN B 1 198 ? -14.961 -13.469 11.891 1 97 198 ASN B O 1
ATOM 3743 N N . ASN B 1 199 ? -13.258 -12.258 12.703 1 97.81 199 ASN B N 1
ATOM 3744 C CA . ASN B 1 199 ? -14.047 -11.031 12.789 1 97.81 199 ASN B CA 1
ATOM 3745 C C . ASN B 1 199 ? -14.469 -10.539 11.406 1 97.81 199 ASN B C 1
ATOM 3747 O O . ASN B 1 199 ? -15.586 -10.047 11.234 1 97.81 199 ASN B O 1
ATOM 3751 N N . ILE B 1 200 ? -13.547 -10.656 10.445 1 98 200 ILE B N 1
ATOM 3752 C CA . ILE B 1 200 ? -13.852 -10.266 9.07 1 98 200 ILE B CA 1
ATOM 3753 C C . ILE B 1 200 ? -14.977 -11.148 8.523 1 98 200 ILE B C 1
ATOM 3755 O O . ILE B 1 200 ? -15.945 -10.641 7.957 1 98 200 ILE B O 1
ATOM 3759 N N . ARG B 1 201 ? -14.883 -12.445 8.711 1 97.56 201 ARG B N 1
ATOM 3760 C CA . ARG B 1 201 ? -15.898 -13.391 8.258 1 97.56 201 ARG B CA 1
ATOM 3761 C C . ARG B 1 201 ? -17.266 -13.055 8.852 1 97.56 201 ARG B C 1
ATOM 3763 O O . ARG B 1 201 ? -18.266 -13.039 8.148 1 97.56 201 ARG B O 1
ATOM 3770 N N . ARG B 1 202 ? -17.312 -12.812 10.109 1 97.5 202 ARG B N 1
ATOM 3771 C CA . ARG B 1 202 ? -18.547 -12.523 10.82 1 97.5 202 ARG B CA 1
ATOM 3772 C C . ARG B 1 202 ? -19.156 -11.203 10.352 1 97.5 202 ARG B C 1
ATOM 3774 O O . ARG B 1 202 ? -20.344 -11.125 10.055 1 97.5 202 ARG B O 1
ATOM 3781 N N . ARG B 1 203 ? -18.328 -10.227 10.266 1 97.19 203 ARG B N 1
ATOM 3782 C CA . ARG B 1 203 ? -18.797 -8.883 9.945 1 97.19 203 ARG B CA 1
ATOM 3783 C C . ARG B 1 203 ? -19.422 -8.836 8.562 1 97.19 203 ARG B C 1
ATOM 3785 O O . ARG B 1 203 ? -20.438 -8.164 8.359 1 97.19 203 ARG B O 1
ATOM 3792 N N . PHE B 1 204 ? -18.812 -9.508 7.672 1 97.56 204 PHE B N 1
ATOM 3793 C CA . PHE B 1 204 ? -19.266 -9.383 6.293 1 97.56 204 PHE B CA 1
ATOM 3794 C C . PHE B 1 204 ? -20.062 -10.617 5.875 1 97.56 204 PHE B C 1
ATOM 3796 O O . PHE B 1 204 ? -20.391 -10.781 4.695 1 97.56 204 PHE B O 1
ATOM 3803 N N . ARG B 1 205 ? -20.281 -11.57 6.832 1 96.94 205 ARG B N 1
ATOM 3804 C CA . ARG B 1 205 ? -21.016 -12.805 6.586 1 96.94 205 ARG B CA 1
ATOM 3805 C C . ARG B 1 205 ? -20.469 -13.547 5.379 1 96.94 205 ARG B C 1
ATOM 3807 O O . ARG B 1 205 ? -21.219 -13.977 4.504 1 96.94 205 ARG B O 1
ATOM 3814 N N . TYR B 1 206 ? -19.203 -13.555 5.336 1 96.31 206 TYR B N 1
ATOM 3815 C CA . TYR B 1 206 ? -18.531 -14.18 4.207 1 96.31 206 TYR B CA 1
ATOM 3816 C C . TYR B 1 206 ? -18.312 -15.664 4.457 1 96.31 206 TYR B C 1
ATOM 3818 O O . TYR B 1 206 ? -17.688 -16.047 5.461 1 96.31 206 TYR B O 1
ATOM 3826 N N . LYS B 1 207 ? -18.703 -16.516 3.49 1 94.25 207 LYS B N 1
ATOM 3827 C CA . LYS B 1 207 ? -18.641 -17.953 3.674 1 94.25 207 LYS B CA 1
ATOM 3828 C C . LYS B 1 207 ? -17.531 -18.578 2.836 1 94.25 207 LYS B C 1
ATOM 3830 O O . LYS B 1 207 ? -17.266 -19.781 2.926 1 94.25 207 LYS B O 1
ATOM 3835 N N . GLY B 1 208 ? -16.891 -17.797 2.051 1 94.56 208 GLY B N 1
ATOM 3836 C CA . GLY B 1 208 ? -15.82 -18.312 1.208 1 94.56 208 GLY B CA 1
ATOM 3837 C C . GLY B 1 208 ? -14.523 -18.531 1.959 1 94.56 208 GLY B C 1
ATOM 3838 O O . GLY B 1 208 ? -14.461 -18.328 3.174 1 94.56 208 GLY B O 1
ATOM 3839 N N . SER B 1 209 ? -13.523 -18.984 1.281 1 96.06 209 SER B N 1
ATOM 3840 C CA . SER B 1 209 ? -12.234 -19.297 1.891 1 96.06 209 SER B CA 1
ATOM 3841 C C . SER B 1 209 ? -11.391 -18.031 2.086 1 96.06 209 SER B C 1
ATOM 3843 O O . SER B 1 209 ? -11.398 -17.141 1.236 1 96.06 209 SER B O 1
ATOM 3845 N N . ILE B 1 210 ? -10.773 -17.969 3.24 1 97.31 210 ILE B N 1
ATOM 3846 C CA . ILE B 1 210 ? -9.852 -16.891 3.574 1 97.31 210 ILE B CA 1
ATOM 3847 C C . ILE B 1 210 ? -8.547 -17.469 4.117 1 97.31 210 ILE B C 1
ATOM 3849 O O . ILE B 1 210 ? -8.562 -18.406 4.93 1 97.31 210 ILE B O 1
ATOM 3853 N N . SER B 1 211 ? -7.453 -17.031 3.615 1 96.81 211 SER B N 1
ATOM 3854 C CA . SER B 1 211 ? -6.148 -17.328 4.195 1 96.81 211 SER B CA 1
ATOM 3855 C C . SER B 1 211 ? -5.383 -16.062 4.531 1 96.81 211 SER B C 1
ATOM 3857 O O . SER B 1 211 ? -5.805 -14.953 4.168 1 96.81 211 SER B O 1
ATOM 3859 N N . ILE B 1 212 ? -4.32 -16.219 5.289 1 97.44 212 ILE B N 1
ATOM 3860 C CA . ILE B 1 212 ? -3.543 -15.055 5.695 1 97.44 212 ILE B CA 1
ATOM 3861 C C . ILE B 1 212 ? -2.092 -15.219 5.254 1 97.44 212 ILE B C 1
ATOM 3863 O O . ILE B 1 212 ? -1.603 -16.344 5.117 1 97.44 212 ILE B O 1
ATOM 3867 N N . LEU B 1 213 ? -1.466 -14.18 4.957 1 97.5 213 LEU B N 1
ATOM 3868 C CA . LEU B 1 213 ? -0.014 -14.062 4.867 1 97.5 213 LEU B CA 1
ATOM 3869 C C . LEU B 1 213 ? 0.508 -13.031 5.863 1 97.5 213 LEU B C 1
ATOM 3871 O O . LEU B 1 213 ? 0.24 -11.836 5.723 1 97.5 213 LEU B O 1
ATOM 3875 N N . PRO B 1 214 ? 1.21 -13.469 6.852 1 96.31 214 PRO B N 1
ATOM 3876 C CA . PRO B 1 214 ? 1.675 -12.523 7.871 1 96.31 214 PRO B CA 1
ATOM 3877 C C . PRO B 1 214 ? 2.781 -11.602 7.363 1 96.31 214 PRO B C 1
ATOM 3879 O O . PRO B 1 214 ? 3.504 -11.961 6.43 1 96.31 214 PRO B O 1
ATOM 3882 N N . TYR B 1 215 ? 2.812 -10.453 7.953 1 94.25 215 TYR B N 1
ATOM 3883 C CA . TYR B 1 215 ? 4.004 -9.641 7.758 1 94.25 215 TYR B CA 1
ATOM 3884 C C . TYR B 1 215 ? 5.215 -10.258 8.438 1 94.25 215 TYR B C 1
ATOM 3886 O O . TYR B 1 215 ? 5.129 -10.688 9.594 1 94.25 215 TYR B O 1
ATOM 3894 N N . THR B 1 216 ? 6.355 -10.305 7.777 1 94.19 216 THR B N 1
ATOM 3895 C CA . THR B 1 216 ? 7.613 -10.719 8.391 1 94.19 216 THR B CA 1
ATOM 3896 C C . THR B 1 216 ? 8.773 -9.867 7.883 1 94.19 216 THR B C 1
ATOM 3898 O O . THR B 1 216 ? 8.836 -9.539 6.695 1 94.19 216 THR B O 1
ATOM 3901 N N . THR B 1 217 ? 9.625 -9.523 8.836 1 96.12 217 THR B N 1
ATOM 3902 C CA . THR B 1 217 ? 10.844 -8.797 8.484 1 96.12 217 THR B CA 1
ATOM 3903 C C . THR B 1 217 ? 11.672 -9.594 7.477 1 96.12 217 THR B C 1
ATOM 3905 O O . THR B 1 217 ? 12.242 -9.016 6.551 1 96.12 217 THR B O 1
ATOM 3908 N N . GLY B 1 218 ? 11.695 -10.906 7.684 1 95.81 218 GLY B N 1
ATOM 3909 C CA . GLY B 1 218 ? 12.469 -11.773 6.812 1 95.81 218 GLY B CA 1
ATOM 3910 C C . GLY B 1 218 ? 12.055 -11.68 5.355 1 95.81 218 GLY B C 1
ATOM 3911 O O . GLY B 1 218 ? 12.906 -11.625 4.469 1 95.81 218 GLY B O 1
ATOM 3912 N N . PHE B 1 219 ? 10.828 -11.672 5.098 1 96 219 PHE B N 1
ATOM 3913 C CA . PHE B 1 219 ? 10.359 -11.57 3.721 1 96 219 PHE B CA 1
ATOM 3914 C C . PHE B 1 219 ? 10.711 -10.211 3.127 1 96 219 PHE B C 1
ATOM 3916 O O . PHE B 1 219 ? 11.148 -10.125 1.978 1 96 219 PHE B O 1
ATOM 3923 N N . LEU B 1 220 ? 10.445 -9.148 3.885 1 96.38 220 LEU B N 1
ATOM 3924 C CA . LEU B 1 220 ? 10.797 -7.809 3.424 1 96.38 220 LEU B CA 1
ATOM 3925 C C . LEU B 1 220 ? 12.273 -7.734 3.037 1 96.38 220 LEU B C 1
ATOM 3927 O O . LEU B 1 220 ? 12.609 -7.246 1.956 1 96.38 220 LEU B O 1
ATOM 3931 N N . ASP B 1 221 ? 13.125 -8.227 3.893 1 97.56 221 ASP B N 1
ATOM 3932 C CA . ASP B 1 221 ? 14.562 -8.188 3.641 1 97.56 221 ASP B CA 1
ATOM 3933 C C . ASP B 1 221 ? 14.93 -9.039 2.424 1 97.56 221 ASP B C 1
ATOM 3935 O O . ASP B 1 221 ? 15.773 -8.641 1.615 1 97.56 221 ASP B O 1
ATOM 3939 N N . ALA B 1 222 ? 14.312 -10.195 2.314 1 96.88 222 ALA B N 1
ATOM 3940 C CA . ALA B 1 222 ? 14.562 -11.062 1.165 1 96.88 222 ALA B CA 1
ATOM 3941 C C . ALA B 1 222 ? 14.156 -10.375 -0.136 1 9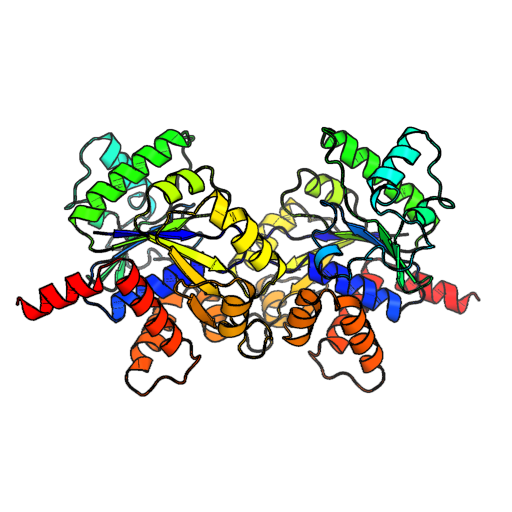6.88 222 ALA B C 1
ATOM 3943 O O . ALA B 1 222 ? 14.891 -10.43 -1.127 1 96.88 222 ALA B O 1
ATOM 3944 N N . ALA B 1 223 ? 13.008 -9.789 -0.151 1 95.56 223 ALA B N 1
ATOM 3945 C CA . ALA B 1 223 ? 12.531 -9.062 -1.328 1 95.56 223 ALA B CA 1
ATOM 3946 C C . ALA B 1 223 ? 13.477 -7.926 -1.688 1 95.56 223 ALA B C 1
ATOM 3948 O O . ALA B 1 223 ? 13.805 -7.727 -2.861 1 95.56 223 ALA B O 1
ATOM 3949 N N . ASN B 1 224 ? 13.922 -7.234 -0.67 1 96.12 224 ASN B N 1
ATOM 3950 C CA . ASN B 1 224 ? 14.828 -6.109 -0.877 1 96.12 224 ASN B CA 1
ATOM 3951 C C . ASN B 1 224 ? 16.156 -6.566 -1.464 1 96.12 224 ASN B C 1
ATOM 3953 O O . ASN B 1 224 ? 16.781 -5.836 -2.236 1 96.12 224 ASN B O 1
ATOM 3957 N N . ARG B 1 225 ? 16.531 -7.75 -1.13 1 95.25 225 ARG B N 1
ATOM 3958 C CA . ARG B 1 225 ? 17.797 -8.297 -1.618 1 95.25 225 ARG B CA 1
ATOM 3959 C C . ARG B 1 225 ? 17.594 -9.078 -2.912 1 95.25 225 ARG B C 1
ATOM 3961 O O . ARG B 1 225 ? 18.531 -9.688 -3.432 1 95.25 225 ARG B O 1
ATOM 3968 N N . ARG B 1 226 ? 16.359 -9.219 -3.367 1 94 226 ARG B N 1
ATOM 3969 C CA . ARG B 1 226 ? 15.992 -9.984 -4.551 1 94 226 ARG B CA 1
ATOM 3970 C C . ARG B 1 226 ? 16.281 -11.469 -4.348 1 94 226 ARG B C 1
ATOM 3972 O O . ARG B 1 226 ? 16.719 -12.156 -5.273 1 94 226 ARG B O 1
ATOM 3979 N N . ASP B 1 227 ? 16.094 -11.898 -3.168 1 94.31 227 ASP B N 1
ATOM 3980 C CA . ASP B 1 227 ? 16.344 -13.289 -2.816 1 94.31 227 ASP B CA 1
ATOM 3981 C C . ASP B 1 227 ? 15.109 -13.953 -2.232 1 94.31 227 ASP B C 1
ATOM 3983 O O . ASP B 1 227 ? 15.203 -14.766 -1.309 1 94.31 227 ASP B O 1
ATOM 3987 N N . THR B 1 228 ? 14 -13.555 -2.686 1 95.19 228 THR B N 1
ATOM 3988 C CA . THR B 1 228 ? 12.727 -14.086 -2.215 1 95.19 228 THR B CA 1
ATOM 3989 C C . THR B 1 228 ? 12.641 -15.594 -2.461 1 95.19 228 THR B C 1
ATOM 3991 O O . THR B 1 228 ? 12.117 -16.328 -1.629 1 95.19 228 THR B O 1
ATOM 3994 N N . ALA B 1 229 ? 13.188 -16.016 -3.596 1 93 229 ALA B N 1
ATOM 3995 C CA . ALA B 1 229 ? 13.156 -17.438 -3.934 1 93 229 ALA B CA 1
ATOM 3996 C C . ALA B 1 229 ? 13.82 -18.281 -2.842 1 93 229 ALA B C 1
ATOM 3998 O O . ALA B 1 229 ? 13.242 -19.25 -2.354 1 93 229 ALA B O 1
ATOM 3999 N N . ALA B 1 230 ? 15.023 -17.875 -2.467 1 93.69 230 ALA B N 1
ATOM 4000 C CA . ALA B 1 230 ? 15.758 -18.594 -1.438 1 93.69 230 ALA B CA 1
ATOM 4001 C C . ALA B 1 230 ? 15.008 -18.578 -0.106 1 93.69 230 ALA B C 1
ATOM 4003 O O . ALA B 1 230 ? 14.922 -19.594 0.585 1 93.69 230 ALA B O 1
ATOM 4004 N N . TYR B 1 231 ? 14.484 -17.484 0.258 1 95.19 231 TYR B N 1
ATOM 4005 C CA . TYR B 1 231 ? 13.742 -17.328 1.5 1 95.19 231 TYR B CA 1
ATOM 4006 C C . TYR B 1 231 ? 12.531 -18.25 1.529 1 95.19 231 TYR B C 1
ATOM 4008 O O . TYR B 1 231 ? 12.297 -18.953 2.516 1 95.19 231 TYR B O 1
ATOM 4016 N N . LEU B 1 232 ? 11.789 -18.281 0.425 1 94.38 232 LEU B N 1
ATOM 4017 C CA . LEU B 1 232 ? 10.562 -19.078 0.368 1 94.38 232 LEU B CA 1
ATOM 4018 C C . LEU B 1 232 ? 10.883 -20.562 0.335 1 94.38 232 LEU B C 1
ATOM 4020 O O . LEU B 1 232 ? 10.133 -21.375 0.893 1 94.38 232 LEU B O 1
ATOM 4024 N N . GLN B 1 233 ? 11.922 -20.906 -0.321 1 92.88 233 GLN B N 1
ATOM 4025 C CA . GLN B 1 233 ? 12.344 -22.297 -0.333 1 92.88 233 GLN B CA 1
ATOM 4026 C C . GLN B 1 233 ? 12.719 -22.781 1.069 1 92.88 233 GLN B C 1
ATOM 4028 O O . GLN B 1 233 ? 12.375 -23.891 1.466 1 92.88 233 GLN B O 1
ATOM 4033 N N . LEU B 1 234 ? 13.367 -21.891 1.794 1 91.56 234 LEU B N 1
ATOM 4034 C CA . LEU B 1 234 ? 13.734 -22.234 3.164 1 91.56 234 LEU B CA 1
ATOM 4035 C C . LEU B 1 234 ? 12.5 -22.359 4.043 1 91.56 234 LEU B C 1
ATOM 4037 O O . LEU B 1 234 ? 12.391 -23.297 4.832 1 91.56 234 LEU B O 1
ATOM 4041 N N . GLU B 1 235 ? 11.586 -21.438 3.875 1 89.56 235 GLU B N 1
ATOM 4042 C CA . GLU B 1 235 ? 10.336 -21.5 4.629 1 89.56 235 GLU B CA 1
ATOM 4043 C C . GLU B 1 235 ? 9.531 -22.75 4.277 1 89.56 235 GLU B C 1
ATOM 4045 O O . GLU B 1 235 ? 8.906 -23.344 5.148 1 89.56 235 GLU B O 1
ATOM 4050 N N . GLY B 1 236 ? 9.477 -23.047 3.043 1 84.44 236 GLY B N 1
ATOM 4051 C CA . GLY B 1 236 ? 8.734 -24.219 2.58 1 84.44 236 GLY B CA 1
ATOM 4052 C C . GLY B 1 236 ? 9.281 -25.516 3.111 1 84.44 236 GLY B C 1
ATOM 4053 O O . GLY B 1 236 ? 8.531 -26.484 3.307 1 84.44 236 GLY B O 1
ATOM 4054 N N . LEU B 1 237 ? 10.57 -25.516 3.311 1 78 237 LEU B N 1
ATOM 4055 C CA . LEU B 1 237 ? 11.227 -26.734 3.801 1 78 237 LEU B CA 1
ATOM 4056 C C . LEU B 1 237 ? 11.062 -26.859 5.312 1 78 237 LEU B C 1
ATOM 4058 O O . LEU B 1 237 ? 11.188 -27.953 5.859 1 78 237 LEU B O 1
ATOM 4062 N N . SER B 1 238 ? 10.844 -25.688 6 1 66.19 238 SER B N 1
ATOM 4063 C CA . SER B 1 238 ? 10.695 -25.688 7.453 1 66.19 238 SER B CA 1
ATOM 4064 C C . SER B 1 238 ? 9.406 -26.406 7.871 1 66.19 238 SER B C 1
ATOM 4066 O O . SER B 1 238 ? 9.266 -26.812 9.023 1 66.19 238 SER B O 1
ATOM 4068 N N . ASP B 1 239 ? 8.344 -26.344 7.074 1 57.59 239 ASP B N 1
ATOM 4069 C CA . ASP B 1 239 ? 7.066 -26.984 7.355 1 57.59 239 ASP B CA 1
ATOM 4070 C C . ASP B 1 239 ? 7.266 -28.391 7.906 1 57.59 239 ASP B C 1
ATOM 4072 O O . ASP B 1 239 ? 6.465 -28.875 8.711 1 57.59 239 ASP B O 1
ATOM 4076 N N . SER B 1 240 ? 8.312 -29.141 7.449 1 52.59 240 SER B N 1
ATOM 4077 C CA . SER B 1 240 ? 8.422 -30.547 7.781 1 52.59 240 SER B CA 1
ATOM 4078 C C . SER B 1 240 ? 8.586 -30.75 9.289 1 52.59 240 SER B C 1
ATOM 4080 O O . SER B 1 240 ? 8.367 -31.859 9.797 1 52.59 240 SER B O 1
ATOM 4082 N N . ARG B 1 241 ? 8.836 -29.688 10.203 1 51.28 241 ARG B N 1
ATOM 4083 C CA . ARG B 1 241 ? 9.125 -29.938 11.617 1 51.28 241 ARG B CA 1
ATOM 4084 C C . ARG B 1 241 ? 8.164 -29.172 12.516 1 51.28 241 ARG B C 1
ATOM 4086 O O . ARG B 1 241 ? 8.539 -28.719 13.594 1 51.28 241 ARG B O 1
ATOM 4093 N N . ASP B 1 242 ? 6.711 -29.078 12.086 1 59.53 242 ASP B N 1
ATOM 4094 C CA . ASP B 1 242 ? 5.617 -28.562 12.914 1 59.53 242 ASP B CA 1
ATOM 4095 C C . ASP B 1 242 ? 5.594 -27.047 12.898 1 59.53 242 ASP B C 1
ATOM 4097 O O . ASP B 1 242 ? 6.02 -26.406 13.867 1 59.53 242 ASP B O 1
ATOM 4101 N N . PRO B 1 243 ? 5.078 -26.484 11.766 1 65.94 243 PRO B N 1
ATOM 4102 C CA . PRO B 1 243 ? 5.141 -25.016 11.75 1 65.94 243 PRO B CA 1
ATOM 4103 C C . PRO B 1 243 ? 4.195 -24.375 12.758 1 65.94 243 PRO B C 1
ATOM 4105 O O . PRO B 1 243 ? 3.096 -24.875 12.992 1 65.94 243 PRO B O 1
ATOM 4108 N N . ARG B 1 244 ? 4.664 -23.469 13.438 1 71.38 244 ARG B N 1
ATOM 4109 C CA . ARG B 1 244 ? 3.883 -22.688 14.391 1 71.38 244 ARG B CA 1
ATOM 4110 C C . ARG B 1 244 ? 2.744 -21.953 13.695 1 71.38 244 ARG B C 1
ATOM 4112 O O . ARG B 1 244 ? 2.947 -21.328 12.641 1 71.38 244 ARG B O 1
ATOM 4119 N N . LYS B 1 245 ? 1.638 -22.078 14.242 1 73.62 245 LYS B N 1
ATOM 4120 C CA . LYS B 1 245 ? 0.471 -21.391 13.688 1 73.62 245 LYS B CA 1
ATOM 4121 C C . LYS B 1 245 ? 0.742 -19.906 13.5 1 73.62 245 LYS B C 1
ATOM 4123 O O . LYS B 1 245 ? 1.306 -19.25 14.383 1 73.62 245 LYS B O 1
ATOM 4128 N N . GLY B 1 246 ? 0.532 -19.484 12.305 1 79.5 246 GLY B N 1
ATOM 4129 C CA . GLY B 1 246 ? 0.717 -18.062 12.047 1 79.5 246 GLY B CA 1
ATOM 4130 C C . GLY B 1 246 ? 2.07 -17.734 11.445 1 79.5 246 GLY B C 1
ATOM 4131 O O . GLY B 1 246 ? 2.307 -16.609 11.008 1 79.5 246 GLY B O 1
ATOM 4132 N N . SER B 1 247 ? 2.918 -18.703 11.406 1 89.69 247 SER B N 1
ATOM 4133 C CA . SER B 1 247 ? 4.215 -18.484 10.773 1 89.69 247 SER B CA 1
ATOM 4134 C C . SER B 1 247 ? 4.082 -18.375 9.258 1 89.69 247 SER B C 1
ATOM 4136 O O . SER B 1 247 ? 3.047 -18.734 8.695 1 89.69 247 SER B O 1
ATOM 4138 N N . MET B 1 248 ? 5.102 -17.859 8.695 1 93.44 248 MET B N 1
ATOM 4139 C CA . MET B 1 248 ? 5.125 -17.766 7.238 1 93.44 248 MET B CA 1
ATOM 4140 C C . MET B 1 248 ? 5.012 -19.141 6.594 1 93.44 248 MET B C 1
ATOM 4142 O O . MET B 1 248 ? 4.227 -19.328 5.664 1 93.44 248 MET B O 1
ATOM 4146 N N . ALA B 1 249 ? 5.676 -20.125 7.129 1 92.44 249 ALA B N 1
ATOM 4147 C CA . ALA B 1 249 ? 5.656 -21.484 6.602 1 92.44 249 ALA B CA 1
ATOM 4148 C C . ALA B 1 249 ? 4.25 -22.078 6.652 1 92.44 249 ALA B C 1
ATOM 4150 O O . ALA B 1 249 ? 3.762 -22.625 5.66 1 92.44 249 ALA B O 1
ATOM 4151 N N . ALA B 1 250 ? 3.637 -21.969 7.812 1 92.75 250 ALA B N 1
ATOM 4152 C CA . ALA B 1 250 ? 2.283 -22.484 7.98 1 92.75 250 ALA B CA 1
ATOM 4153 C C . ALA B 1 250 ? 1.298 -21.766 7.066 1 92.75 250 ALA B C 1
ATOM 4155 O O . ALA B 1 250 ? 0.409 -22.391 6.484 1 92.75 250 ALA B O 1
ATOM 4156 N N . SER B 1 251 ? 1.456 -20.5 6.93 1 94.69 251 SER B N 1
ATOM 4157 C CA . SER B 1 251 ? 0.565 -19.703 6.102 1 94.69 251 SER B CA 1
ATOM 4158 C C . SER B 1 251 ? 0.722 -20.047 4.625 1 94.69 251 SER B C 1
ATOM 4160 O O . SER B 1 251 ? -0.265 -20.109 3.889 1 94.69 251 SER B O 1
ATOM 4162 N N . MET B 1 252 ? 1.944 -20.281 4.254 1 94.12 252 MET B N 1
ATOM 4163 C CA . MET B 1 252 ? 2.215 -20.688 2.879 1 94.12 252 MET B CA 1
ATOM 4164 C C . MET B 1 252 ? 1.53 -22.016 2.562 1 94.12 252 MET B C 1
ATOM 4166 O O . MET B 1 252 ? 0.916 -22.172 1.504 1 94.12 252 MET B O 1
ATOM 4170 N N . ALA B 1 253 ? 1.625 -22.906 3.438 1 92.75 253 ALA B N 1
ATOM 4171 C CA . ALA B 1 253 ? 1.033 -24.234 3.246 1 92.75 253 ALA B CA 1
ATOM 4172 C C . ALA B 1 253 ? -0.487 -24.141 3.156 1 92.75 253 ALA B C 1
ATOM 4174 O O . ALA B 1 253 ? -1.101 -24.75 2.283 1 92.75 253 ALA B O 1
ATOM 4175 N N . GLU B 1 254 ? -1.006 -23.391 4.035 1 93.75 254 GLU B N 1
ATOM 4176 C CA . GLU B 1 254 ? -2.457 -23.234 4.043 1 93.75 254 GLU B CA 1
ATOM 4177 C C . GLU B 1 254 ? -2.941 -22.516 2.787 1 93.75 254 GLU B C 1
ATOM 4179 O O . GLU B 1 254 ? -3.955 -22.906 2.199 1 93.75 254 GLU B O 1
ATOM 4184 N N . LEU B 1 255 ? -2.248 -21.516 2.389 1 94.94 255 LEU B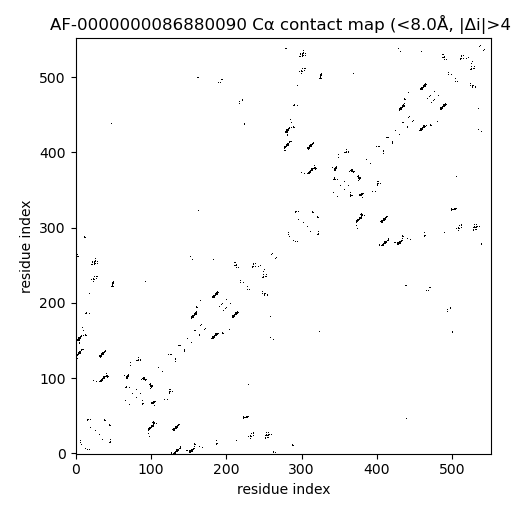 N 1
ATOM 4185 C CA . LEU B 1 255 ? -2.582 -20.766 1.179 1 94.94 255 LEU B CA 1
ATOM 4186 C C . LEU B 1 255 ? -2.578 -21.688 -0.042 1 94.94 255 LEU B C 1
ATOM 4188 O O . LEU B 1 255 ? -3.537 -21.688 -0.816 1 94.94 255 LEU B O 1
ATOM 4192 N N . ALA B 1 256 ? -1.527 -22.469 -0.168 1 94.06 256 ALA B N 1
ATOM 4193 C CA . ALA B 1 256 ? -1.417 -23.406 -1.282 1 94.06 256 ALA B CA 1
ATOM 4194 C C . ALA B 1 256 ? -2.564 -24.406 -1.269 1 94.06 256 ALA B C 1
ATOM 4196 O O . ALA B 1 256 ? -3.199 -24.656 -2.297 1 94.06 256 ALA B O 1
ATOM 4197 N N . ARG B 1 257 ? -2.859 -24.906 -0.114 1 93.69 257 ARG B N 1
ATOM 4198 C CA . ARG B 1 257 ? -3.912 -25.906 0.022 1 93.69 257 ARG B CA 1
ATOM 4199 C C . ARG B 1 257 ? -5.266 -25.344 -0.379 1 93.69 257 ARG B C 1
ATOM 4201 O O . ARG B 1 257 ? -6.008 -25.953 -1.146 1 93.69 257 ARG B O 1
ATOM 4208 N N . LEU B 1 258 ? -5.555 -24.219 0.068 1 93.06 258 LEU B N 1
ATOM 4209 C CA . LEU B 1 258 ? -6.863 -23.609 -0.158 1 93.06 258 LEU B CA 1
ATOM 4210 C C . LEU B 1 258 ? -7.027 -23.203 -1.617 1 93.06 258 LEU B C 1
ATOM 4212 O O . LEU B 1 258 ? -8.102 -23.375 -2.197 1 93.06 258 LEU B O 1
ATOM 4216 N N . ILE B 1 259 ? -5.988 -22.672 -2.189 1 92.88 259 ILE B N 1
ATOM 4217 C CA . ILE B 1 259 ? -6.066 -22.281 -3.596 1 92.88 259 ILE B CA 1
ATOM 4218 C C . ILE B 1 259 ? -6.227 -23.531 -4.461 1 92.88 259 ILE B C 1
ATOM 4220 O O . ILE B 1 259 ? -7.066 -23.562 -5.363 1 92.88 259 ILE B O 1
ATOM 4224 N N . MET B 1 260 ? -5.426 -24.594 -4.168 1 91.75 260 MET B N 1
ATOM 4225 C CA . MET B 1 260 ? -5.488 -25.828 -4.934 1 91.75 260 MET B CA 1
ATOM 4226 C C . MET B 1 260 ? -6.863 -26.469 -4.816 1 91.75 260 MET B C 1
ATOM 4228 O O . MET B 1 260 ? -7.422 -26.953 -5.809 1 91.75 260 MET B O 1
ATOM 4232 N N . ASP B 1 261 ? -7.375 -26.438 -3.602 1 90.31 261 ASP B N 1
ATOM 4233 C CA . ASP B 1 261 ? -8.711 -26.969 -3.377 1 90.31 261 ASP B CA 1
ATOM 4234 C C . ASP B 1 261 ? -9.766 -26.172 -4.148 1 90.31 261 ASP B C 1
ATOM 4236 O O . ASP B 1 261 ? -10.625 -26.75 -4.812 1 90.31 261 ASP B O 1
ATOM 4240 N N . GLY B 1 262 ? -9.656 -24.906 -4.086 1 89.38 262 GLY B N 1
ATOM 4241 C CA . GLY B 1 262 ? -10.625 -24.031 -4.738 1 89.38 262 GLY B CA 1
ATOM 4242 C C . GLY B 1 262 ? -10.57 -24.109 -6.254 1 89.38 262 GLY B C 1
ATOM 4243 O O . GLY B 1 262 ? -11.594 -23.984 -6.926 1 89.38 262 GLY B O 1
ATOM 4244 N N . ALA B 1 263 ? -9.398 -24.281 -6.758 1 87.94 263 ALA B N 1
ATOM 4245 C CA . ALA B 1 263 ? -9.211 -24.359 -8.203 1 87.94 263 ALA B CA 1
ATOM 4246 C C . ALA B 1 263 ? -9.539 -25.75 -8.727 1 87.94 263 ALA B C 1
ATOM 4248 O O . ALA B 1 263 ? -9.422 -26.016 -9.93 1 87.94 263 ALA B O 1
ATOM 4249 N N . GLY B 1 264 ? -9.875 -26.656 -7.836 1 83.44 264 GLY B N 1
ATOM 4250 C CA . GLY B 1 264 ? -10.258 -28 -8.234 1 83.44 264 GLY B CA 1
ATOM 4251 C C . GLY B 1 264 ? -9.07 -28.875 -8.594 1 83.44 264 GLY B C 1
ATOM 4252 O O . GLY B 1 264 ? -9.219 -29.859 -9.32 1 83.44 264 GLY B O 1
ATOM 4253 N N . MET B 1 265 ? -7.887 -28.562 -8.211 1 78.5 265 MET B N 1
ATOM 4254 C CA . MET B 1 265 ? -6.676 -29.266 -8.617 1 78.5 265 MET B CA 1
ATOM 4255 C C . MET B 1 265 ? -6.359 -30.406 -7.656 1 78.5 265 MET B C 1
ATOM 4257 O O . MET B 1 265 ? -5.684 -31.359 -8.023 1 78.5 265 MET B O 1
ATOM 4261 N N . ARG B 1 266 ? -6.555 -30.266 -6.363 1 63 266 ARG B N 1
ATOM 4262 C CA . ARG B 1 266 ? -6.227 -31.359 -5.449 1 63 266 ARG B CA 1
ATOM 4263 C C . ARG B 1 266 ? -6.895 -32.656 -5.887 1 63 266 ARG B C 1
ATOM 4265 O O . ARG B 1 266 ? -6.285 -33.719 -5.824 1 63 266 ARG B O 1
ATOM 4272 N N . THR B 1 267 ? -7.996 -32.438 -6.309 1 55.75 267 THR B N 1
ATOM 4273 C CA . THR B 1 267 ? -8.734 -33.625 -6.742 1 55.75 267 THR B CA 1
ATOM 4274 C C . THR B 1 267 ? -8.086 -34.25 -7.977 1 55.75 267 THR B C 1
ATOM 4276 O O . THR B 1 267 ? -7.973 -35.469 -8.078 1 55.75 267 THR B O 1
ATOM 4279 N N . VAL B 1 268 ? -7.5 -33.375 -8.656 1 53.97 268 VAL B N 1
ATOM 4280 C CA . VAL B 1 268 ? -6.914 -33.875 -9.898 1 53.97 268 VAL B CA 1
ATOM 4281 C C . VAL B 1 268 ? -5.59 -34.594 -9.602 1 53.97 268 VAL B C 1
ATOM 4283 O O . VAL B 1 268 ? -5.316 -35.656 -10.125 1 53.97 268 VAL B O 1
ATOM 4286 N N . LEU B 1 269 ? -4.895 -33.938 -8.664 1 56.38 269 LEU B N 1
ATOM 4287 C CA . LEU B 1 269 ? -3.578 -34.5 -8.328 1 56.38 269 LEU B CA 1
ATOM 4288 C C . LEU B 1 269 ? -3.699 -35.812 -7.602 1 56.38 269 LEU B C 1
ATOM 4290 O O . LEU B 1 269 ? -2.918 -36.75 -7.844 1 56.38 269 LEU B O 1
ATOM 4294 N N . LYS B 1 270 ? -4.68 -35.938 -6.703 1 52.06 270 LYS B N 1
ATOM 4295 C CA . LYS B 1 270 ? -4.957 -37.219 -6.051 1 52.06 270 LYS B CA 1
ATOM 4296 C C . LYS B 1 270 ? -5.328 -38.281 -7.074 1 52.06 270 LYS B C 1
ATOM 4298 O O . LYS B 1 270 ? -4.898 -39.438 -6.961 1 52.06 270 LYS B O 1
ATOM 4303 N N . ARG B 1 271 ? -5.992 -37.844 -7.949 1 46.91 271 ARG B N 1
ATOM 4304 C CA . ARG B 1 271 ? -6.418 -38.812 -8.961 1 46.91 271 ARG B CA 1
ATOM 4305 C C . ARG B 1 271 ? -5.23 -39.312 -9.789 1 46.91 271 ARG B C 1
ATOM 4307 O O . ARG B 1 271 ? -5.145 -40.5 -10.125 1 46.91 271 ARG B O 1
ATOM 4314 N N . LEU B 1 272 ? -4.379 -38.344 -9.945 1 49.44 272 LEU B N 1
ATOM 4315 C CA . LEU B 1 272 ? -3.225 -38.719 -10.75 1 49.44 272 LEU B CA 1
ATOM 4316 C C . LEU B 1 272 ? -2.281 -39.625 -9.953 1 49.44 272 LEU B C 1
ATOM 4318 O O . LEU B 1 272 ? -1.672 -40.531 -10.508 1 49.44 272 LEU B O 1
ATOM 4322 N N . GLU B 1 273 ? -2.207 -39.344 -8.633 1 49.69 273 GLU B N 1
ATOM 4323 C CA . GLU B 1 273 ? -1.368 -40.188 -7.805 1 49.69 273 GLU B CA 1
ATOM 4324 C C . GLU B 1 273 ? -1.986 -41.594 -7.648 1 49.69 273 GLU B C 1
ATOM 4326 O O . GLU B 1 273 ? -1.27 -42.594 -7.582 1 49.69 273 GLU B O 1
ATOM 4331 N N . ARG B 1 274 ? -3.301 -41.719 -7.473 1 46.31 274 ARG B N 1
ATOM 4332 C CA . ARG B 1 274 ? -3.932 -43.031 -7.328 1 46.31 274 ARG B CA 1
ATOM 4333 C C . ARG B 1 274 ? -3.912 -43.781 -8.648 1 46.31 274 ARG B C 1
ATOM 4335 O O . ARG B 1 274 ? -4.035 -45.031 -8.656 1 46.31 274 ARG B O 1
ATOM 4342 N N . GLY B 1 275 ? -3.99 -43.062 -9.664 1 41.09 275 GLY B N 1
ATOM 4343 C CA . GLY B 1 275 ? -4.02 -43.812 -10.922 1 41.09 275 GLY B CA 1
ATOM 4344 C C . GLY B 1 275 ? -2.641 -44.219 -11.414 1 41.09 275 GLY B C 1
ATOM 4345 O O . GLY B 1 275 ? -2.508 -44.844 -12.469 1 41.09 275 GLY B O 1
ATOM 4346 N N . ALA B 1 276 ? -1.593 -43.656 -10.852 1 41.53 276 ALA B N 1
ATOM 4347 C CA . ALA B 1 276 ? -0.357 -44.344 -11.203 1 41.53 276 ALA B CA 1
ATOM 4348 C C . ALA B 1 276 ? -0.103 -45.531 -10.266 1 41.53 276 ALA B C 1
ATOM 4350 O O . ALA B 1 276 ? -0.502 -45.5 -9.102 1 41.53 276 ALA B O 1
#

Organism: NCBI:txid248903

Nearest PDB structures (foldseek):
  4rz3-assembly1_B  TM=7.363E-01  e=3.589E-09  Geobacillus thermodenitrificans NG80-2
  4rz2-assembly2_B  TM=6.858E-01  e=2.497E-09  Geobacillus thermodenitrificans NG80-2
  3k9h-assembly1_B  TM=6.914E-01  e=6.159E-08  Borreliella burgdorferi B31
  8p53-assembly1_A  TM=7.112E-01  e=8.853E-08  Pseudomonas aeruginosa PAO1
  5j1j-assembly1_B  TM=7.303E-01  e=3.349E-07  Pseudomonas aeruginosa PAO1

Foldseek 3Di:
DFEEEQDELDPPLCSLVLLLLLLLLQLLPAVFAEEEEEAAEFCDRNNVLADDPPPPPPPPPPPLVCAAPVVQLVCVVVVNDALVCNQVRWDDLDPRRYTYRGYHHDPPPDDLVSSLVSVVVSVVRPVVHGVYYYYYDDNPRPCPLVVQVVGQEYEYGHELPVVSLCCCLPPVCVVRPVPHLYEYEHEQDDPPDPSDPVNSCVVSVDDAHYAYAHDDPQCVVSSVVNNNSVVSVVLCVVVVPPDDPPDRSVRSNVSNVRRCVSSVNVVVRVVVVVVD/DFEEEQDELDPPLCSLVLLLLLLLLQLLPAVFAEEEEEAAEFCDRNNVLADDPPCPPPPPPPPLVCAADVNQLVCVVVVNDALVCNQVRWDDLDPRRYTYRGYHHDPPPDDLVSSLVSVVVSVVRPVVHGVYYYYYDDNPRPCPLVCQVVGQEYEYGHELPVVSLCCCLPPVCVVRPVPHLYEYEHEQDDPPDPSDPVNSCVVSVPDAHYAYAHDDPQCVVSSVVNNNSVVSVVLCVVVVPPDDPPDRSVRSNVSNVRRCVSSVNVVVSVVVVVVD

InterPro domains:
  IPR027417 P-loop containing nucleoside triphosphate hydrolase [G3DSA:3.40.50.300] (3-259)
  IPR027417 P-loop containing nucleoside triphosphate hydrolase [SSF52540] (3-231)

Secondary structure (DSSP, 8-state):
-EEEEEE-SSTTSSHHHHHHHHHHHHHHHS---EEEEE-SBTTSGGGGGS----S-SSS----GGGSHHHHHHHHHHHT---HHHHGGGSEEEETTTEEEE--BSS-----HHHHHHHHHHHHHHHTTT-SEEEEE--TTSTHHHHHHHH-SEEEEEE-S-HHHHHHIIIIIHHHHSTT--EEEEEEEE-TTSS--HHHHHHHHT--S-EEEEE--HHHHHHHHTT-HHHHHHHHHHHGGG-PPTTSHHHHHHHHHHHHHHHTT-HHHHHHHHH--/-EEEEEE-SSTTSSHHHHHHHHHHHHHHHS---EEEEE-SBTTSGGGGGS----S-SSS----GGGSHHHHHHHHHHHT---HHHHGGGSEEEETTTEEEE--BSS-----HHHHHHHHHHHHHHHTTT-SEEEEE--TTSTHHHHHHHH-SEEEEEE-S-HHHHHHIIIIIHHHHSTT--EEEEEEEE-TTSS--HHHHHHHHT--S-EEEEE--HHHHHHHHTT-HHHHHHHHHHHGGG-PPTTSHHHHHHHHHHHHHHHTTHHHHHHHHHH--